Protein 4AWD (pdb70)

Secondary structure (DSSP, 8-state):
-TTHHHHHGGGGSPPPPTTEEEEE-GGG-B---SSS--TTTEESB-SSS-S-STTEEE-GGGEEEETTEEEEE-EEEEEEE-GGG-BSSSEEEEE-EEEES---B-SEEEEEEEE--SSSS-EEEEEE---EEEEEESSS-EEEEEEEEEEEEEEE-S------TT--TTTTGGGB-EEEEEEEEEETTSPPEEE---EES----B---TTTS-EEEEEEEEETTEEEEEETTEEEEEE----SS-S-TT-S-BEEEEE----TT------TTTTSSTTTTEEEEEEEEEEEEEE--/--HHHHHGGGGSPPPPTTEEEEE-GGG-B---SSS--TTTEESS-SS--S-STTEEE-GGGEEEETTEEEEE-EEEEEEE-GGG-B-SSEEEEE-EEEES---B-SEEEEEEEE--SSSS-EEEEEE---EEEE----EEEEEEEEEEEEE-S-----BTTB-TTTTGGGB-EEEEEEEEEESSS--EEE---EES----B---TTTS-EEEEEEEEETTEEEEEETTEEEEEE----SS-S-TT-S-BEEEEE----TT------TTGGG-TTTTEEEEEEEEEEEEEE--

Foldseek 3Di:
DFCVVLVVCQVLADDDPPQKGKDFPPLFWGQLQDQWDDPLWKDFADPPQQAAQPQEGEDSVQWTRDDLWTKKFKAFDPPGPDGPRHRDNGYGMYTTKMWTPDFFAAFFKKKWWKAAFLFQWKWFKWWWDDWDWDWDADVNDIKIKIKIKIWTQAIAHQDDDQADPVHRPCVCRQFFRDIWMWIWMDIVVGDIDTFTFDWPPFDGRTGDRRNPGIKMTMWRNHAQQKIWIDINSDTGTITGGDCPPHPRRRHGTTMMMGIIHHDPSRPPGQDNVNRVPRVNRMMIISIMTIIDMDRPD/DCVVLVVCQVLADDFPPQKGKDFDPLFWDQLPDFWDPVLWKDLADPPQQAADPQEGEDSVQWIGDDLWTKKFKAFDPPAPDGPRHRDNRYGMYTHKMWTPDFFAAFFKKKWFKAAFLFQKKWFKWWWDDWDWDADPHWIKTKIKIWTQAIAHQDDDQADPVHRPCVPRQFFRDIWMWIWMDIPPDDTDTFTFDWPPFDARGGDRRNPGIKMWMWRRHFQQKIWIAINSHTGTMTGGDCPPHVRRRHGTTMMMTIIHHDPSRPVGDDNVNSPDGVSRIMIISIMTIIDMDRPD

Solvent-accessible surface area: 26382 Å² total; per-residue (Å²): 134,85,58,63,93,0,103,99,20,42,153,79,15,25,96,30,59,180,38,102,90,14,45,19,17,90,46,3,0,8,14,5,92,47,176,167,24,52,52,50,23,4,6,31,46,0,11,46,56,55,38,5,72,62,27,1,4,1,35,40,98,9,16,50,9,104,169,20,14,0,57,0,32,0,47,74,10,73,70,53,1,11,92,89,18,130,79,25,142,85,3,128,3,1,0,0,0,0,0,0,0,54,25,69,0,44,81,2,2,1,3,0,85,1,53,4,0,63,2,2,0,0,0,2,0,16,0,13,13,60,88,77,42,120,111,59,135,82,59,71,145,75,44,32,3,52,23,8,4,32,0,8,0,0,34,0,0,7,52,38,80,35,52,82,122,141,82,56,133,2,132,54,22,16,74,41,0,18,4,40,1,19,17,43,30,51,73,44,70,41,81,145,56,69,18,80,19,90,74,39,114,69,109,30,88,138,16,64,44,0,11,118,78,43,22,16,0,0,0,28,0,50,59,9,44,10,0,68,0,17,7,60,35,120,59,6,0,5,1,105,3,26,74,144,69,40,119,58,1,0,71,55,37,0,6,0,5,0,0,0,11,1,16,112,85,1,80,94,14,3,79,68,125,39,13,151,68,149,80,94,0,7,0,28,0,31,12,1,18,0,0,90,55,47,78,110,134,130,56,68,97,0,100,115,18,50,180,80,14,30,159,23,54,177,48,106,82,11,52,20,16,92,52,4,0,22,18,5,92,56,170,166,24,65,51,45,26,3,4,32,43,0,13,44,56,54,39,3,78,59,15,1,4,0,41,37,93,9,16,44,6,108,185,20,14,0,62,0,35,1,46,71,8,78,63,51,2,11,88,85,28,125,107,34,124,82,3,130,3,2,0,0,0,0,0,0,0,55,27,66,0,44,84,2,3,2,3,0,89,0,45,4,1,79,6,2,0,0,0,2,0,15,0,13,15,57,82,74,44,141,88,54,124,181,80,32,4,47,22,8,3,32,0,8,0,1,34,2,0,8,48,36,83,33,49,79,120,137,84,63,131,4,139,56,24,16,62,44,0,15,4,38,1,20,18,41,30,49,74,35,51,40,168,123,35,71,20,82,20,161,61,22,113,71,107,31,90,119,16,66,52,2,11,78,77,42,19,15,2,0,0,26,0,50,58,8,40,18,0,68,0,11,2,59,43,119,68,6,0,4,1,102,4,25,73,141,70,38,115,59,1,0,72,55,42,0,6,0,4,0,0,0,11,2,14,85,86,1,144,97,18,4,74,69,121,51,16,142,53,139,83,92,1,9,0,34,0,30,14,0,17,0,0,101,56,44,80,110,127

InterPro domains:
  IPR000757 Beta-glucanase-like, N-terminal domain [PS51762] (31-319)
  IPR013320 Concanavalin A-like lectin/glucanase domain superfamily [SSF49899] (43-317)
  IPR016287 Beta-agarase [cd02178] (27-315)

Radius of gyration: 25.36 Å; Cα contacts (8 Å, |Δi|>4): 1564; chains: 2; bounding box: 59×61×73 Å

B-factor: mean 19.7, std 7.52, range [2.0, 51.63]

Sequence (589 aa):
KEYSLAEEHIKNLPEAPEGYKWVVNEDYTDEFNGKRLNAAKWHAKSPYWTNGRPPATFKAENVSVKKGCLRIINTVLSPTEGLDGKPGDKYRLAGGAVASVKNQAHYGYYETRMKASLTTMSSTFWLSNRPVMKEIMKGGKKIKTWSSQELDIIETMGIIRSVNPDNPWNKTWNMQMNSNTHYWYQEQGGKRTDNTAKRSDVVSYMTDPSAEDFHTYGCWWVDANTVKFYYDGKYMYTIKPTTKYTDTPFDRPMFIHIVTETYDWEKQVPTAEDLKDKDKSTTYYDWVRAYKLVPIEEYSLAEEHIKNLPEAPEGYKWVVNEDYTDEFNGKRLNAAKWHAKSPYWTNGRPPATFKAENVSVKKGCLRIINTVLSPTEGLDGKPGDKYRLAGGAVASVKNQAHYGYYETRMKASLTTMSSTFWLSNRPVMKEIMKIKTWSSQELDIIETMGIIRSVNPDNPWNKTWNMQMNSNTHYWYQEQGGKRTDNTAKRSDVVSYMTDPSAEDFHTYGCWWVDANTVKFYYDGKYMYTIKPTTKYTDTPFDRPMFIHIVTETYDWEKQVPTAEDLKDKDKSTTYYDWVRAYKLVPIE

Organism: Phocaeicola plebeius (strain DSM 17135 / JCM 12973 / CCUG 54634 / M2) (NCBI:txid484018)

Structure (mmCIF, N/CA/C/O backbone):
data_4AWD
#
_entry.id   4AWD
#
_cell.length_a   51.120
_cell.length_b   107.230
_cell.length_c   137.260
_cell.angle_alpha   90.00
_cell.angle_beta   90.00
_cell.angle_gamma   90.00
#
_symmetry.space_group_name_H-M   'P 2 21 21'
#
loop_
_entity.id
_entity.type
_entity.pdbx_description
1 polymer BETA-PORPHYRANASE
2 non-polymer 'CALCIUM ION'
3 non-polymer GLYCEROL
4 water water
#
loop_
_atom_site.group_PDB
_atom_site.id
_atom_site.type_symbol
_atom_site.label_atom_id
_atom_site.label_alt_id
_atom_site.label_comp_id
_atom_site.label_asym_id
_atom_site.label_entity_id
_atom_site.label_seq_id
_atom_site.pdbx_PDB_ins_code
_atom_site.Cartn_x
_atom_site.Cartn_y
_atom_site.Cartn_z
_atom_site.occupancy
_atom_site.B_iso_or_equiv
_atom_site.auth_seq_id
_atom_site.auth_comp_id
_atom_site.auth_asym_id
_atom_site.auth_atom_id
_atom_site.pdbx_PDB_model_num
ATOM 1 N N . LYS A 1 27 ? -13.281 -10.409 -22.992 1.00 24.67 24 LYS A N 1
ATOM 2 C CA . LYS A 1 27 ? -13.183 -9.681 -24.290 1.00 24.18 24 LYS A CA 1
ATOM 3 C C . LYS A 1 27 ? -11.851 -9.984 -24.996 1.00 23.97 24 LYS A C 1
ATOM 4 O O . LYS A 1 27 ? -11.504 -9.348 -26.005 1.00 24.13 24 LYS A O 1
ATOM 6 N N . GLU A 1 28 ? -11.123 -10.975 -24.484 1.00 22.91 25 GLU A N 1
ATOM 7 C CA . GLU A 1 28 ? -9.792 -11.306 -25.007 1.00 22.59 25 GLU A CA 1
ATOM 8 C C . GLU A 1 28 ? -9.819 -11.935 -26.418 1.00 21.16 25 GLU A C 1
ATOM 9 O O . GLU A 1 28 ? -8.829 -11.880 -27.133 1.00 20.76 25 GLU A O 1
ATOM 15 N N . TYR A 1 29 ? -10.970 -12.473 -26.831 1.00 19.87 26 TYR A N 1
ATOM 16 C CA . TYR A 1 29 ? -11.081 -13.183 -28.119 1.00 18.47 26 TYR A CA 1
ATOM 17 C C . TYR A 1 29 ? -12.063 -12.564 -29.127 1.00 17.89 26 TYR A C 1
ATOM 18 O O . TYR A 1 29 ? -12.275 -13.132 -30.209 1.00 17.31 26 TYR A O 1
ATOM 27 N N . SER A 1 30 ? -12.622 -11.403 -28.780 1.00 17.01 27 SER A N 1
ATOM 28 C CA . SER A 1 30 ? -13.654 -10.733 -29.598 1.00 16.89 27 SER A CA 1
ATOM 29 C C . SER A 1 30 ? -13.139 -10.229 -30.942 1.00 16.65 27 SER A C 1
ATOM 30 O O .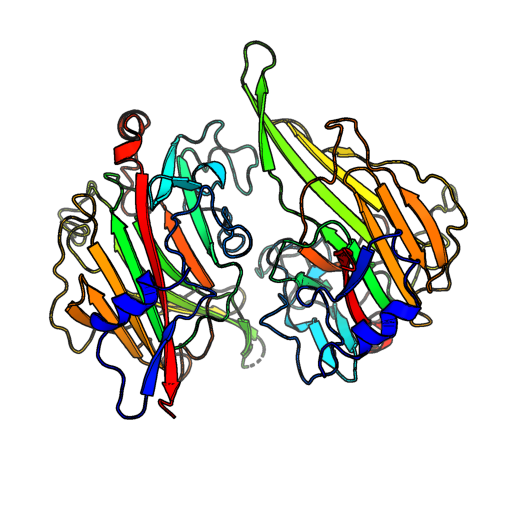 SER A 1 30 ? -13.833 -10.327 -31.966 1.00 16.62 27 SER A O 1
ATOM 33 N N . LEU A 1 31 ? -11.938 -9.664 -30.931 1.00 16.48 28 LEU A N 1
ATOM 34 C CA . LEU A 1 31 ? -11.363 -9.121 -32.146 1.00 16.55 28 LEU A CA 1
ATOM 35 C C . LEU A 1 31 ? -11.077 -10.245 -33.135 1.00 16.63 28 LEU A C 1
ATOM 36 O O . LEU A 1 31 ? -11.329 -10.094 -34.330 1.00 16.97 28 LEU A O 1
ATOM 41 N N . ALA A 1 32 ? -10.597 -11.375 -32.621 1.00 16.69 29 ALA A N 1
ATOM 42 C CA . ALA A 1 32 ? -10.323 -12.552 -33.444 1.00 17.09 29 ALA A CA 1
ATOM 43 C C . ALA A 1 32 ? -11.595 -13.166 -34.005 1.00 17.27 29 ALA A C 1
ATOM 44 O O . ALA A 1 32 ? -11.610 -13.581 -35.158 1.00 16.90 29 ALA A O 1
ATOM 46 N N . GLU A 1 33 ? -12.652 -13.232 -33.193 1.00 18.12 30 GLU A N 1
ATOM 47 C CA . GLU A 1 33 ? -13.955 -13.729 -33.667 1.00 18.98 30 GLU A CA 1
ATOM 48 C C . GLU A 1 33 ? -14.474 -12.862 -34.810 1.00 19.32 30 GLU A C 1
ATOM 49 O O . GLU A 1 33 ? -14.902 -13.377 -35.843 1.00 19.31 30 GLU A O 1
ATOM 55 N N . GLU A 1 34 ? -14.411 -11.546 -34.619 1.00 19.87 31 GLU A N 1
ATOM 56 C CA . GLU A 1 34 ? -14.818 -10.583 -35.633 1.00 20.68 31 GLU A CA 1
ATOM 57 C C . GLU A 1 34 ? -13.990 -10.717 -36.921 1.00 20.97 31 GLU A C 1
ATOM 58 O O . GLU A 1 34 ? -14.518 -10.515 -38.013 1.00 21.29 31 GLU A O 1
ATOM 64 N N . HIS A 1 35 ? -12.711 -11.077 -36.789 1.00 20.90 32 HIS A N 1
ATOM 65 C CA . HIS A 1 35 ? -11.808 -11.233 -37.938 1.00 21.18 32 HIS A CA 1
ATOM 66 C C . HIS A 1 35 ? -12.147 -12.417 -38.879 1.00 21.40 32 HIS A C 1
ATOM 67 O O . HIS A 1 35 ? -11.601 -12.505 -39.979 1.00 21.64 32 HIS A O 1
ATOM 74 N N . ILE A 1 36 ? -13.048 -13.309 -38.458 1.00 21.40 33 ILE A N 1
ATOM 75 C CA . ILE A 1 36 ? -13.490 -14.435 -39.298 1.00 21.25 33 ILE A CA 1
ATOM 76 C C . ILE A 1 36 ? -14.095 -13.974 -40.643 1.00 21.46 33 ILE A C 1
ATOM 77 O O . ILE A 1 36 ? -13.907 -14.640 -41.667 1.00 21.72 33 ILE A O 1
ATOM 82 N N . LYS A 1 37 ? -14.783 -12.831 -40.636 1.00 21.45 34 LYS A N 1
ATOM 83 C CA . LYS A 1 37 ? -15.206 -12.128 -41.862 1.00 21.57 34 LYS A CA 1
ATOM 84 C C . LYS A 1 37 ? -14.156 -12.160 -42.965 1.00 21.32 34 LYS A C 1
ATOM 85 O O . LYS A 1 37 ? -14.494 -12.289 -44.139 1.00 20.78 34 LYS A O 1
ATOM 91 N N . ASN A 1 38 ? -12.893 -11.962 -42.571 1.00 20.96 35 ASN A N 1
ATOM 92 C CA . ASN A 1 38 ? -11.784 -11.758 -43.503 1.00 21.04 35 ASN A CA 1
ATOM 93 C C . ASN A 1 38 ? -11.079 -13.031 -43.957 1.00 20.97 35 ASN A C 1
ATOM 94 O O . ASN A 1 38 ? -10.324 -13.013 -44.920 1.00 21.10 35 ASN A O 1
ATOM 99 N N . LEU A 1 39 ? -11.320 -14.129 -43.255 1.00 21.10 36 LEU A N 1
ATOM 100 C CA . LEU A 1 39 ? -10.738 -15.415 -43.620 1.00 21.49 36 LEU A CA 1
ATOM 101 C C . LEU A 1 39 ? -11.318 -15.922 -44.947 1.00 21.45 36 LEU A C 1
ATOM 102 O O . LEU A 1 39 ? -12.396 -15.486 -45.364 1.00 21.25 36 LEU A O 1
ATOM 107 N N . PRO A 1 40 ? -10.586 -16.812 -45.633 1.00 21.76 37 PRO A N 1
ATOM 108 C CA . PRO A 1 40 ? -11.165 -17.563 -46.743 1.00 22.50 37 PRO A CA 1
ATOM 109 C C . PRO A 1 40 ? -12.403 -18.310 -46.286 1.00 23.12 37 PRO A C 1
ATOM 110 O O . PRO A 1 40 ? -12.439 -18.796 -45.154 1.00 23.21 37 PRO A O 1
ATOM 114 N N . GLU A 1 41 ? -13.413 -18.380 -47.151 1.00 24.15 38 GLU A N 1
ATOM 115 C CA . GLU A 1 41 ? -14.648 -19.080 -46.827 1.00 24.84 38 GLU A CA 1
ATOM 116 C C . GLU A 1 41 ? -14.312 -20.494 -46.396 1.00 25.43 38 GLU A C 1
ATOM 117 O O . GLU A 1 41 ? -13.532 -21.187 -47.055 1.00 25.64 38 GLU A O 1
ATOM 119 N N . ALA A 1 42 ? -14.877 -20.898 -45.266 1.00 25.93 39 ALA A N 1
ATOM 120 C CA . ALA A 1 42 ? -14.745 -22.255 -44.776 1.00 26.35 39 ALA A CA 1
ATOM 121 C C . ALA A 1 42 ? -15.378 -23.196 -45.795 1.00 26.80 39 ALA A C 1
ATOM 122 O O . ALA A 1 42 ? -16.328 -22.803 -46.489 1.00 27.18 39 ALA A O 1
ATOM 124 N N . PRO A 1 43 ? -14.862 -24.435 -45.898 1.00 27.04 40 PRO A N 1
ATOM 125 C CA . PRO A 1 43 ? -15.558 -25.451 -46.690 1.00 27.47 40 PRO A CA 1
ATOM 126 C C . PRO A 1 43 ? -17.007 -25.638 -46.241 1.00 27.83 40 PRO A C 1
ATOM 127 O O . PRO A 1 43 ? -17.344 -25.402 -45.064 1.00 27.57 40 PRO A O 1
ATOM 131 N N . GLU A 1 44 ? -17.849 -26.057 -47.183 1.00 28.53 41 GLU A N 1
ATOM 132 C CA . GLU A 1 44 ? -19.231 -26.432 -46.889 1.00 28.99 41 GLU A CA 1
ATOM 133 C C . GLU A 1 44 ? -19.293 -27.470 -45.772 1.00 28.11 41 GLU A C 1
ATOM 134 O O . GLU A 1 44 ? -18.571 -28.472 -45.793 1.00 27.74 41 GLU A O 1
ATOM 140 N N . GLY A 1 45 ? -20.150 -27.200 -44.792 1.00 27.48 42 GLY A N 1
ATOM 141 C CA . GLY A 1 45 ? -20.305 -28.062 -43.625 1.00 26.36 42 GLY A CA 1
ATOM 142 C C . GLY A 1 45 ? -19.481 -27.636 -42.425 1.00 25.75 42 GLY A C 1
ATOM 143 O O . GLY A 1 45 ? -19.735 -28.093 -41.308 1.00 25.78 42 GLY A O 1
ATOM 144 N N . TYR A 1 46 ? -18.498 -26.756 -42.642 1.00 24.71 43 TYR A N 1
ATOM 145 C CA . TYR A 1 46 ? -17.578 -26.370 -41.569 1.00 23.58 43 TYR A CA 1
ATOM 146 C C . TYR A 1 46 ? -17.634 -24.874 -41.258 1.00 21.90 43 TYR A C 1
ATOM 147 O O . TYR A 1 46 ? -18.175 -24.100 -42.035 1.00 22.17 43 TYR A O 1
ATOM 156 N N . LYS A 1 47 ? -17.090 -24.477 -40.113 1.00 19.96 44 LYS A N 1
ATOM 157 C CA . LYS A 1 47 ? -17.003 -23.057 -39.737 1.00 18.33 44 LYS A CA 1
ATOM 158 C C . LYS A 1 47 ? -15.671 -22.760 -39.028 1.00 16.83 44 LYS A C 1
ATOM 159 O O . LYS A 1 47 ? -15.111 -23.619 -38.335 1.00 16.75 44 LYS A O 1
ATOM 165 N N . TRP A 1 48 ? -15.174 -21.543 -39.197 1.00 14.79 45 TRP A N 1
ATOM 166 C CA . TRP A 1 48 ? -13.958 -21.147 -38.514 1.00 12.97 45 TRP A CA 1
ATOM 167 C C . TRP A 1 48 ? -14.271 -20.852 -37.052 1.00 13.91 45 TRP A C 1
ATOM 168 O O . TRP A 1 48 ? -15.282 -20.214 -36.732 1.00 13.62 45 TRP A O 1
ATOM 179 N N . VAL A 1 49 ? -13.385 -21.329 -36.176 1.00 14.19 46 VAL A N 1
ATOM 180 C CA . VAL A 1 49 ? -13.524 -21.169 -34.742 1.00 14.60 46 VAL A CA 1
ATOM 181 C C . VAL A 1 49 ? -12.172 -20.724 -34.147 1.00 15.27 46 VAL A C 1
ATOM 182 O O . VAL A 1 49 ? -11.111 -21.255 -34.517 1.00 15.28 46 VAL A O 1
ATOM 186 N N . VAL A 1 50 ? -12.201 -19.738 -33.250 1.00 15.31 47 VAL A N 1
ATOM 187 C CA . VAL A 1 50 ? -10.975 -19.221 -32.679 1.00 15.39 47 VAL A CA 1
ATOM 188 C C . VAL A 1 50 ? -10.224 -20.351 -31.962 1.00 16.12 47 VAL A C 1
ATOM 189 O O . VAL A 1 50 ? -10.813 -21.112 -31.199 1.00 15.94 47 VAL A O 1
ATOM 193 N N . ASN A 1 51 ? -8.927 -20.477 -32.235 1.00 16.68 48 ASN A N 1
ATOM 194 C CA . ASN A 1 51 ? -8.082 -21.331 -31.404 1.00 17.01 48 ASN A CA 1
ATOM 195 C C . ASN A 1 51 ? -7.404 -20.447 -30.362 1.00 16.69 48 ASN A C 1
ATOM 196 O O . ASN A 1 51 ? -6.449 -19.737 -30.672 1.00 16.91 48 ASN A O 1
ATOM 201 N N . GLU A 1 52 ? -7.915 -20.478 -29.134 1.00 16.28 49 GLU A N 1
ATOM 202 C CA . GLU A 1 52 ? -7.486 -19.527 -28.103 1.00 16.16 49 GLU A CA 1
ATOM 203 C C . GLU A 1 52 ? -6.023 -19.683 -27.741 1.00 15.62 49 GLU A C 1
ATOM 204 O O . GLU A 1 52 ? -5.359 -18.719 -27.360 1.00 15.61 49 GLU A O 1
ATOM 210 N N . ASP A 1 53 ? -5.529 -20.904 -27.900 1.00 15.06 50 ASP A N 1
ATOM 211 C CA . ASP A 1 53 ? -4.205 -21.279 -27.463 1.00 14.40 50 ASP A CA 1
ATOM 212 C C . ASP A 1 53 ? -3.087 -20.565 -28.218 1.00 13.77 50 ASP A C 1
ATOM 213 O O . ASP A 1 53 ? -1.988 -20.441 -27.706 1.00 13.79 50 ASP A O 1
ATOM 218 N N . TYR A 1 54 ? -3.371 -20.079 -29.422 1.00 12.93 51 TYR A N 1
ATOM 219 C CA . TYR A 1 54 ? -2.342 -19.426 -30.243 1.00 12.35 51 TYR A CA 1
ATOM 220 C C . TYR A 1 54 ? -2.831 -18.064 -30.731 1.00 11.65 51 TYR A C 1
ATOM 221 O O . TYR A 1 54 ? -2.412 -17.559 -31.763 1.00 10.66 51 TYR A O 1
ATOM 230 N N . THR A 1 55 ? -3.724 -17.474 -29.943 1.00 11.28 52 THR A N 1
ATOM 231 C CA . THR A 1 55 ? -4.372 -16.241 -30.319 1.00 10.81 52 THR A CA 1
ATOM 232 C C . THR A 1 55 ? -4.106 -15.241 -29.223 1.00 11.31 52 THR A C 1
ATOM 233 O O . THR A 1 55 ? -4.274 -15.555 -28.027 1.00 11.43 52 THR A O 1
ATOM 237 N N . ASP A 1 56 ? -3.689 -14.045 -29.635 1.00 11.42 53 ASP A N 1
ATOM 238 C CA . ASP A 1 56 ? -3.382 -12.967 -28.710 1.00 12.00 53 ASP A CA 1
ATOM 239 C C . ASP A 1 56 ? -3.364 -11.605 -29.386 1.00 12.61 53 ASP A C 1
ATOM 240 O O . ASP A 1 56 ? -2.652 -11.390 -30.389 1.00 12.85 53 ASP A O 1
ATOM 245 N N . GLU A 1 57 ? -4.105 -10.678 -28.785 1.00 12.67 54 GLU A N 1
ATOM 246 C CA . GLU A 1 57 ? -4.213 -9.324 -29.283 1.00 12.72 54 GLU A CA 1
ATOM 247 C C . GLU A 1 57 ? -3.109 -8.445 -28.703 1.00 13.06 54 GLU A C 1
ATOM 248 O O . GLU A 1 57 ? -2.856 -7.350 -29.188 1.00 13.43 54 GLU A O 1
ATOM 254 N N . PHE A 1 58 ? -2.451 -8.933 -27.663 1.00 13.48 55 PHE A N 1
ATOM 255 C CA . PHE A 1 58 ? -1.383 -8.186 -26.981 1.00 13.96 55 PHE A CA 1
ATOM 256 C C . PHE A 1 58 ? -1.869 -6.795 -26.549 1.00 14.69 55 PHE A C 1
ATOM 257 O O . PHE A 1 58 ? -1.147 -5.798 -26.663 1.00 14.95 55 PHE A O 1
ATOM 265 N N . ASN A 1 59 ? -3.097 -6.732 -26.056 1.00 15.97 56 ASN A N 1
ATOM 266 C CA . ASN A 1 59 ? -3.694 -5.437 -25.685 1.00 17.35 56 ASN A CA 1
ATOM 267 C C . ASN A 1 59 ? -3.669 -5.183 -24.181 1.00 18.33 56 ASN A C 1
ATOM 268 O O . ASN A 1 59 ? -4.268 -4.218 -23.697 1.00 19.16 56 ASN A O 1
ATOM 273 N N . GLY A 1 60 ? -2.963 -6.042 -23.451 1.00 19.22 57 GLY A N 1
ATOM 274 C CA . GLY A 1 60 ? -2.802 -5.886 -22.017 1.00 21.10 57 GLY A CA 1
ATOM 275 C C . GLY A 1 60 ? -1.547 -5.150 -21.588 1.00 22.55 57 GLY A C 1
ATOM 276 O O . GLY A 1 60 ? -0.906 -4.438 -22.379 1.00 22.76 57 GLY A O 1
ATOM 277 N N . LYS A 1 61 ? -1.186 -5.337 -20.324 1.00 23.79 58 LYS A N 1
ATOM 278 C CA . LYS A 1 61 ? -0.061 -4.625 -19.722 1.00 25.07 58 LYS A CA 1
ATOM 279 C C . LYS A 1 61 ? 1.242 -5.436 -19.774 1.00 24.82 58 LYS A C 1
ATOM 280 O O . LYS A 1 61 ? 2.320 -4.905 -19.485 1.00 24.69 58 LYS A O 1
ATOM 286 N N . ARG A 1 62 ? 1.135 -6.713 -20.155 1.00 24.46 59 ARG A N 1
ATOM 287 C CA . ARG A 1 62 ? 2.289 -7.621 -20.239 1.00 24.24 59 ARG A CA 1
ATOM 288 C C . ARG A 1 62 ? 2.013 -8.820 -21.151 1.00 23.08 59 ARG A C 1
ATOM 289 O O . ARG A 1 62 ? 0.863 -9.111 -21.500 1.00 22.98 59 ARG A O 1
ATOM 297 N N . LEU A 1 63 ? 3.083 -9.509 -21.529 1.00 21.56 60 LEU A N 1
ATOM 298 C CA . LEU A 1 63 ? 2.964 -10.775 -22.230 1.00 20.45 60 LEU A CA 1
ATOM 299 C C . LEU A 1 63 ? 2.289 -11.792 -21.308 1.00 19.71 60 LEU A C 1
ATOM 300 O O . LEU A 1 63 ? 2.590 -11.871 -20.105 1.00 19.68 60 LEU A O 1
ATOM 305 N N . ASN A 1 64 ? 1.348 -12.539 -21.869 1.00 18.63 61 ASN A N 1
ATOM 306 C CA . ASN A 1 64 ? 0.626 -13.540 -21.116 1.00 17.85 61 ASN A CA 1
ATOM 307 C C . ASN A 1 64 ? 1.501 -14.768 -20.953 1.00 17.44 61 ASN A C 1
ATOM 308 O O . ASN A 1 64 ? 1.648 -15.572 -21.877 1.00 17.84 61 ASN A O 1
ATOM 313 N N . ALA A 1 65 ? 2.087 -14.896 -19.771 1.00 16.42 62 ALA A N 1
ATOM 314 C CA . ALA A 1 65 ? 3.050 -15.944 -19.490 1.00 15.81 62 ALA A CA 1
ATOM 315 C C . ALA A 1 65 ? 2.405 -17.329 -19.431 1.00 15.35 62 ALA A C 1
ATOM 316 O O . ALA A 1 65 ? 3.099 -18.337 -19.484 1.00 15.24 62 ALA A O 1
ATOM 318 N N . ALA A 1 66 ? 1.080 -17.391 -19.344 1.00 15.07 63 ALA A N 1
ATOM 319 C CA . ALA A 1 66 ? 0.405 -18.695 -19.450 1.00 15.26 63 ALA A CA 1
ATOM 320 C C . ALA A 1 66 ? 0.441 -19.242 -20.884 1.00 14.88 63 ALA A C 1
ATOM 321 O O . ALA A 1 66 ? 0.523 -20.451 -21.082 1.00 15.33 63 ALA A O 1
ATOM 323 N N . LYS A 1 67 ? 0.400 -18.339 -21.864 1.00 14.26 64 LYS A N 1
ATOM 324 C CA . LYS A 1 67 ? 0.298 -18.689 -23.287 1.00 14.04 64 LYS A CA 1
ATOM 325 C C . LYS A 1 67 ? 1.632 -18.654 -24.063 1.00 13.46 64 LYS A C 1
ATOM 326 O O . LYS A 1 67 ? 1.777 -19.343 -25.082 1.00 13.06 64 LYS A O 1
ATOM 332 N N . TRP A 1 68 ? 2.578 -17.834 -23.601 1.00 12.43 65 TRP A N 1
ATOM 333 C CA . TRP A 1 68 ? 3.814 -17.576 -24.357 1.00 11.97 65 TRP A CA 1
ATOM 334 C C . TRP A 1 68 ? 5.078 -17.742 -23.533 1.00 11.50 65 TRP A C 1
ATOM 335 O O . TRP A 1 68 ? 5.110 -17.385 -22.364 1.00 11.85 65 TRP A O 1
ATOM 346 N N . HIS A 1 69 ? 6.121 -18.266 -24.160 1.00 11.77 66 HIS A N 1
ATOM 347 C CA . HIS A 1 69 ? 7.478 -18.162 -23.621 1.00 12.53 66 HIS A CA 1
ATOM 348 C C . HIS A 1 69 ? 8.136 -16.920 -24.215 1.00 12.78 66 HIS A C 1
ATOM 349 O O . HIS A 1 69 ? 8.320 -16.857 -25.441 1.00 13.04 66 HIS A O 1
ATOM 356 N N . ALA A 1 70 ? 8.488 -15.951 -23.365 1.00 12.64 67 ALA A N 1
ATOM 357 C CA . ALA A 1 70 ? 9.178 -14.715 -23.809 1.00 12.96 67 ALA A CA 1
ATOM 358 C C . ALA A 1 70 ? 10.541 -15.026 -24.423 1.00 13.21 67 ALA A C 1
ATOM 359 O O . ALA A 1 70 ? 10.952 -14.383 -25.403 1.00 13.86 67 ALA A O 1
ATOM 361 N N . LYS A 1 71 ? 11.241 -15.988 -23.821 1.00 12.74 68 LYS A N 1
ATOM 362 C CA . LYS A 1 71 ? 12.421 -16.577 -24.420 1.00 12.71 68 LYS A CA 1
ATOM 363 C C . LYS A 1 71 ? 12.142 -18.036 -24.775 1.00 12.54 68 LYS A C 1
ATOM 364 O O . LYS A 1 71 ? 12.030 -18.903 -23.895 1.00 11.68 68 LYS A O 1
ATOM 370 N N . SER A 1 72 ? 12.036 -18.300 -26.072 1.00 12.72 69 SER A N 1
ATOM 371 C CA . SER A 1 72 ? 11.778 -19.658 -26.554 1.00 13.17 69 SER A CA 1
ATOM 372 C C . SER A 1 72 ? 12.726 -20.677 -25.922 1.00 12.99 69 SER A C 1
ATOM 373 O O . SER A 1 72 ? 13.936 -20.477 -25.926 1.00 13.40 69 SER A O 1
ATOM 376 N N . PRO A 1 73 ? 12.183 -21.779 -25.388 1.00 13.06 70 PRO A N 1
ATOM 377 C CA . PRO A 1 73 ? 13.041 -22.869 -24.892 1.00 13.09 70 PRO A CA 1
ATOM 378 C C . PRO A 1 73 ? 13.605 -23.752 -26.017 1.00 13.52 70 PRO A C 1
ATOM 379 O O . PRO A 1 73 ? 14.418 -24.641 -25.760 1.00 14.17 70 PRO A O 1
ATOM 383 N N . TYR A 1 74 ? 13.185 -23.504 -27.254 1.00 13.56 71 TYR A N 1
ATOM 384 C CA . TYR A 1 74 ? 13.503 -24.404 -28.365 1.00 13.60 71 TYR A CA 1
ATOM 385 C C . TYR A 1 74 ? 14.724 -23.986 -29.188 1.00 13.39 71 TYR A C 1
ATOM 386 O O . TYR A 1 74 ? 15.499 -24.826 -29.621 1.00 13.44 71 TYR A O 1
ATOM 395 N N . TRP A 1 75 ? 14.869 -22.686 -29.402 1.00 13.49 72 TRP A N 1
ATOM 396 C CA . TRP A 1 75 ? 16.013 -22.117 -30.066 1.00 13.82 72 TRP A CA 1
ATOM 397 C C . TRP A 1 75 ? 16.658 -21.184 -29.048 1.00 14.54 72 TRP A C 1
ATOM 398 O O . TRP A 1 75 ? 16.298 -20.008 -28.927 1.00 15.07 72 TRP A O 1
ATOM 409 N N . THR A 1 76 ? 17.600 -21.739 -28.301 1.00 14.71 73 THR A N 1
ATOM 410 C CA . THR A 1 76 ? 18.152 -21.118 -27.100 1.00 15.50 73 THR A CA 1
ATOM 411 C C . THR A 1 76 ? 19.295 -20.144 -27.434 1.00 15.23 73 THR A C 1
ATOM 412 O O . THR A 1 76 ? 19.430 -19.070 -26.827 1.00 14.35 73 THR A O 1
ATOM 416 N N . ASN A 1 77 ? 20.115 -20.547 -28.401 1.00 14.71 74 ASN A N 1
ATOM 417 C CA . ASN A 1 77 ? 21.219 -19.729 -28.873 1.00 14.57 74 ASN A CA 1
ATOM 418 C C . ASN A 1 77 ? 21.027 -19.370 -30.336 1.00 14.04 74 ASN A C 1
ATOM 419 O O . ASN A 1 77 ? 20.964 -20.251 -31.199 1.00 14.06 74 ASN A O 1
ATOM 424 N N . GLY A 1 78 ? 20.917 -18.072 -30.612 1.00 13.87 75 GLY A N 1
ATOM 425 C CA . GLY A 1 78 ? 20.621 -17.598 -31.978 1.00 13.20 75 GLY A CA 1
ATOM 426 C C . GLY A 1 78 ? 21.706 -17.910 -33.001 1.00 12.87 75 GLY A C 1
ATOM 427 O O . GLY A 1 78 ? 22.692 -18.573 -32.696 1.00 12.20 75 GLY A O 1
ATOM 428 N N . ARG A 1 79 ? 21.498 -17.437 -34.226 1.00 13.15 76 ARG A N 1
ATOM 429 C CA . ARG A 1 79 ? 22.486 -17.545 -35.288 1.00 13.02 76 ARG A CA 1
ATOM 430 C C . ARG A 1 79 ? 23.465 -16.406 -35.083 1.00 13.10 76 ARG A C 1
ATOM 431 O O . ARG A 1 79 ? 23.069 -15.244 -35.146 1.00 13.56 76 ARG A O 1
ATOM 439 N N . PRO A 1 80 ? 24.745 -16.724 -34.820 1.00 13.08 77 PRO A N 1
ATOM 440 C CA . PRO A 1 80 ? 25.706 -15.633 -34.569 1.00 12.71 77 PRO A CA 1
ATOM 441 C C . PRO A 1 80 ? 25.676 -14.619 -35.726 1.00 12.44 77 PRO A C 1
ATOM 442 O O . PRO A 1 80 ? 25.571 -15.016 -36.886 1.00 12.37 77 PRO A O 1
ATOM 446 N N . PRO A 1 81 ? 25.782 -13.317 -35.418 1.00 12.37 78 PRO A N 1
ATOM 447 C CA . PRO A 1 81 ? 26.139 -12.794 -34.103 1.00 12.59 78 PRO A CA 1
ATOM 448 C C . PRO A 1 81 ? 24.981 -12.305 -33.219 1.00 12.80 78 PRO A C 1
ATOM 449 O O . PRO A 1 81 ? 25.223 -11.527 -32.276 1.00 13.53 78 PRO A O 1
ATOM 453 N N . ALA A 1 82 ? 23.748 -12.740 -33.492 1.00 12.35 79 ALA A N 1
ATOM 454 C CA . ALA A 1 82 ? 22.620 -12.381 -32.608 1.00 12.07 79 ALA A CA 1
ATOM 455 C C . ALA A 1 82 ? 22.017 -13.581 -31.905 1.00 12.01 79 ALA A C 1
ATOM 456 O O . ALA A 1 82 ? 21.829 -14.640 -32.493 1.00 12.38 79 ALA A O 1
ATOM 458 N N . THR A 1 83 ? 21.679 -13.403 -30.644 1.00 11.85 80 THR A N 1
ATOM 459 C CA . THR A 1 83 ? 20.900 -14.409 -29.962 1.00 11.33 80 THR A CA 1
ATOM 460 C C . THR A 1 83 ? 19.567 -13.802 -29.488 1.00 10.81 80 THR A C 1
ATOM 461 O O . THR A 1 83 ? 19.114 -12.788 -30.048 1.00 11.03 80 THR A O 1
ATOM 465 N N . PHE A 1 84 ? 18.938 -14.409 -28.482 1.00 9.67 81 PHE A N 1
ATOM 466 C CA . PHE A 1 84 ? 17.606 -13.982 -28.041 1.00 7.76 81 PHE A CA 1
ATOM 467 C C . PHE A 1 84 ? 17.572 -13.735 -26.537 1.00 8.45 81 PHE A C 1
ATOM 468 O O . PHE A 1 84 ? 18.088 -14.523 -25.764 1.00 8.55 81 PHE A O 1
ATOM 476 N N . LYS A 1 85 ? 16.959 -12.637 -26.122 1.00 8.87 82 LYS A N 1
ATOM 477 C CA . LYS A 1 85 ? 16.796 -12.390 -24.707 1.00 9.49 82 LYS A CA 1
ATOM 478 C C . LYS A 1 85 ? 15.347 -12.071 -24.374 1.00 9.84 82 LYS A C 1
ATOM 479 O O . LYS A 1 85 ? 14.651 -11.408 -25.142 1.00 9.56 82 LYS A O 1
ATOM 485 N N . ALA A 1 86 ? 14.911 -12.540 -23.214 1.00 10.75 83 ALA A N 1
ATOM 486 C CA . ALA A 1 86 ? 13.572 -12.248 -22.709 1.00 11.86 83 ALA A CA 1
ATOM 487 C C . ALA A 1 86 ? 13.325 -10.749 -22.563 1.00 12.37 83 ALA A C 1
ATOM 488 O O . ALA A 1 86 ? 12.229 -10.272 -22.860 1.00 12.99 83 ALA A O 1
ATOM 490 N N . GLU A 1 87 ? 14.344 -10.015 -22.124 1.00 12.80 84 GLU A N 1
ATOM 491 C CA . GLU A 1 87 ? 14.241 -8.565 -21.913 1.00 13.78 84 GLU A CA 1
ATOM 492 C C . GLU A 1 87 ? 13.940 -7.776 -23.189 1.00 14.40 84 GLU A C 1
ATOM 493 O O . GLU A 1 87 ? 13.529 -6.612 -23.101 1.00 15.00 84 GLU A O 1
ATOM 499 N N . ASN A 1 88 ? 14.149 -8.395 -24.357 1.00 14.08 85 ASN A N 1
ATOM 500 C CA . ASN A 1 88 ? 13.883 -7.755 -25.650 1.00 14.31 85 ASN A CA 1
ATOM 501 C C . ASN A 1 88 ? 12.442 -7.908 -26.128 1.00 14.26 85 ASN A C 1
ATOM 502 O O . ASN A 1 88 ? 12.077 -7.407 -27.206 1.00 13.82 85 ASN A O 1
ATOM 507 N N . VAL A 1 89 ? 11.644 -8.610 -25.322 1.00 14.08 86 VAL A N 1
ATOM 508 C CA . VAL A 1 89 ? 10.254 -8.908 -25.637 1.00 14.10 86 VAL A CA 1
ATOM 509 C C . VAL A 1 89 ? 9.364 -8.163 -24.657 1.00 14.53 86 VAL A C 1
ATOM 510 O O . VAL A 1 89 ? 9.476 -8.340 -23.437 1.00 15.04 86 VAL A O 1
ATOM 514 N N . SER A 1 90 ? 8.504 -7.304 -25.181 1.00 14.52 87 SER A N 1
ATOM 515 C CA . SER A 1 90 ? 7.532 -6.641 -24.339 1.00 14.78 87 SER A CA 1
ATOM 516 C C . SER A 1 90 ? 6.176 -6.572 -25.044 1.00 15.41 87 SER A C 1
ATOM 517 O O . SER A 1 90 ? 6.051 -6.930 -26.224 1.00 14.75 87 SER A O 1
ATOM 520 N N . VAL A 1 91 ? 5.170 -6.123 -24.301 1.00 16.17 88 VAL A N 1
ATOM 521 C CA . VAL A 1 91 ? 3.842 -5.849 -24.830 1.00 17.32 88 VAL A CA 1
ATOM 522 C C . VAL A 1 91 ? 3.485 -4.440 -24.376 1.00 18.50 88 VAL A C 1
ATOM 523 O O . VAL A 1 91 ? 3.420 -4.163 -23.181 1.00 18.93 88 VAL A O 1
ATOM 527 N N . LYS A 1 92 ? 3.262 -3.544 -25.320 1.00 19.58 89 LYS A N 1
ATOM 528 C CA . LYS A 1 92 ? 2.985 -2.176 -24.978 1.00 20.85 89 LYS A CA 1
ATOM 529 C C . LYS A 1 92 ? 2.145 -1.551 -26.078 1.00 20.85 89 LYS A C 1
ATOM 530 O O . LYS A 1 92 ? 2.403 -1.788 -27.253 1.00 21.12 89 LYS A O 1
ATOM 536 N N . LYS A 1 93 ? 1.129 -0.778 -25.684 1.00 21.10 90 LYS A N 1
ATOM 537 C CA . LYS A 1 93 ? 0.256 -0.034 -26.610 1.00 21.14 90 LYS A CA 1
ATOM 538 C C . LYS A 1 93 ? -0.314 -0.873 -27.753 1.00 20.71 90 LYS A C 1
ATOM 539 O O . LYS A 1 93 ? -0.305 -0.441 -28.907 1.00 20.65 90 LYS A O 1
ATOM 545 N N . GLY A 1 94 ? -0.804 -2.072 -27.441 1.00 20.13 91 GLY A N 1
ATOM 546 C CA . GLY A 1 94 ? -1.510 -2.880 -28.442 1.00 18.88 91 GLY A CA 1
ATOM 547 C C . GLY A 1 94 ? -0.648 -3.822 -29.276 1.00 18.11 91 GLY A C 1
ATOM 548 O O . GLY A 1 94 ? -1.177 -4.540 -30.134 1.00 17.25 91 GLY A O 1
ATOM 549 N N . CYS A 1 95 ? 0.663 -3.832 -29.022 1.00 17.28 92 CYS A N 1
ATOM 550 C CA . CYS A 1 95 ? 1.597 -4.648 -29.806 1.00 16.60 92 CYS A CA 1
ATOM 551 C C . CYS A 1 95 ? 2.540 -5.491 -28.975 1.00 16.34 92 CYS A C 1
ATOM 552 O O . CYS A 1 95 ? 3.039 -5.053 -27.930 1.00 16.59 92 CYS A O 1
ATOM 555 N N . LEU A 1 96 ? 2.777 -6.709 -29.445 1.00 15.34 93 LEU A N 1
ATOM 556 C CA . LEU A 1 96 ? 3.947 -7.446 -29.040 1.00 14.53 93 LEU A CA 1
ATOM 557 C C . LEU A 1 96 ? 5.131 -6.740 -29.698 1.00 14.16 93 LEU A C 1
ATOM 558 O O . LEU A 1 96 ? 5.117 -6.468 -30.901 1.00 13.51 93 LEU A O 1
ATOM 563 N N . ARG A 1 97 ? 6.143 -6.432 -28.896 1.00 14.43 94 ARG A N 1
ATOM 564 C CA . ARG A 1 97 ? 7.342 -5.744 -29.378 1.00 14.26 94 ARG A CA 1
ATOM 565 C C . ARG A 1 97 ? 8.527 -6.635 -29.181 1.00 13.54 94 ARG A C 1
ATOM 566 O O . ARG A 1 97 ? 8.818 -7.039 -28.046 1.00 13.36 94 ARG A O 1
ATOM 574 N N . ILE A 1 98 ? 9.214 -6.938 -30.273 1.00 13.09 95 ILE A N 1
ATOM 575 C CA . ILE A 1 98 ? 10.514 -7.596 -30.177 1.00 13.06 95 ILE A CA 1
ATOM 576 C C . ILE A 1 98 ? 11.584 -6.636 -30.666 1.00 13.15 95 ILE A C 1
ATOM 577 O O . ILE A 1 98 ? 11.673 -6.369 -31.861 1.00 13.37 95 ILE A O 1
ATOM 582 N N . ILE A 1 99 ? 12.372 -6.105 -29.736 1.00 13.19 96 ILE A N 1
ATOM 583 C CA . ILE A 1 99 ? 13.367 -5.081 -30.063 1.00 13.18 96 ILE A CA 1
ATOM 584 C C . ILE A 1 99 ? 14.746 -5.715 -30.226 1.00 13.76 96 ILE A C 1
ATOM 585 O O . ILE A 1 99 ? 15.086 -6.675 -29.514 1.00 14.40 96 ILE A O 1
ATOM 590 N N . ASN A 1 100 ? 15.520 -5.201 -31.185 1.00 13.63 97 ASN A N 1
ATOM 591 C CA . ASN A 1 100 ? 16.922 -5.602 -31.371 1.00 13.38 97 ASN A CA 1
ATOM 592 C C . ASN A 1 100 ? 17.867 -4.609 -30.715 1.00 13.40 97 ASN A C 1
ATOM 593 O O . ASN A 1 100 ? 17.766 -3.404 -30.944 1.00 13.40 97 ASN A O 1
ATOM 598 N N . THR A 1 101 ? 18.774 -5.115 -29.889 1.00 13.24 98 THR A N 1
ATOM 599 C CA . THR A 1 101 ? 19.669 -4.260 -29.122 1.00 12.89 98 THR A CA 1
ATOM 600 C C . THR A 1 101 ? 21.095 -4.769 -29.235 1.00 13.27 98 THR A C 1
ATOM 601 O O . THR A 1 101 ? 21.321 -5.941 -29.553 1.00 13.30 98 THR A O 1
ATOM 605 N N . VAL A 1 102 ? 22.045 -3.877 -28.979 1.00 13.33 99 VAL A N 1
ATOM 606 C CA . VAL A 1 102 ? 23.426 -4.249 -28.721 1.00 13.91 99 VAL A CA 1
ATOM 607 C C . VAL A 1 102 ? 23.466 -5.160 -27.488 1.00 14.50 99 VAL A C 1
ATOM 608 O O . VAL A 1 102 ? 22.835 -4.872 -26.478 1.00 14.89 99 VAL A O 1
ATOM 612 N N . LEU A 1 103 ? 24.177 -6.277 -27.574 1.00 15.00 100 LEU A N 1
ATOM 613 C CA . LEU A 1 103 ? 24.334 -7.138 -26.409 1.00 15.03 100 LEU A CA 1
ATOM 614 C C . LEU A 1 103 ? 25.663 -6.853 -25.741 1.00 15.52 100 LEU A C 1
ATOM 615 O O . LEU A 1 103 ? 26.707 -6.999 -26.357 1.00 15.70 100 LEU A O 1
ATOM 620 N N . SER A 1 104 ? 25.616 -6.456 -24.475 1.00 15.87 101 SER A N 1
ATOM 621 C CA . SER A 1 104 ? 26.813 -6.062 -23.745 1.00 16.19 101 SER A CA 1
ATOM 622 C C . SER A 1 104 ? 26.721 -6.489 -22.282 1.00 16.24 101 SER A C 1
ATOM 623 O O . SER A 1 104 ? 25.756 -6.167 -21.617 1.00 16.68 101 SER A O 1
ATOM 626 N N . PRO A 1 105 ? 27.732 -7.202 -21.773 1.00 16.45 102 PRO A N 1
ATOM 627 C CA . PRO A 1 105 ? 28.891 -7.639 -22.529 1.00 16.74 102 PRO A CA 1
ATOM 628 C C . PRO A 1 105 ? 28.571 -8.675 -23.607 1.00 16.85 102 PRO A C 1
ATOM 629 O O . PRO A 1 105 ? 27.538 -9.357 -23.580 1.00 16.89 102 PRO A O 1
ATOM 633 N N . THR A 1 106 ? 29.475 -8.748 -24.564 1.00 16.81 103 THR A N 1
ATOM 634 C CA . THR A 1 106 ? 29.525 -9.793 -25.569 1.00 17.09 103 THR A CA 1
ATOM 635 C C . THR A 1 106 ? 29.338 -11.188 -24.921 1.00 17.30 103 THR A C 1
ATOM 636 O O . THR A 1 106 ? 29.636 -11.366 -23.739 1.00 17.01 103 THR A O 1
ATOM 640 N N . GLU A 1 107 ? 28.820 -12.161 -25.670 1.00 17.48 104 GLU A N 1
ATOM 641 C CA . GLU A 1 107 ? 28.518 -13.474 -25.085 1.00 18.21 104 GLU A CA 1
ATOM 642 C C . GLU A 1 107 ? 28.922 -14.678 -25.949 1.00 18.90 104 GLU A C 1
ATOM 643 O O . GLU A 1 107 ? 28.962 -14.602 -27.180 1.00 18.56 104 GLU A O 1
ATOM 649 N N . GLY A 1 108 ? 29.223 -15.790 -25.275 1.00 20.01 105 GLY A N 1
ATOM 650 C CA . GLY A 1 108 ? 29.309 -17.115 -25.902 1.00 21.28 105 GLY A CA 1
ATOM 651 C C . GLY A 1 108 ? 27.943 -17.800 -25.849 1.00 22.35 105 GLY A C 1
ATOM 652 O O . GLY A 1 108 ? 26.905 -17.130 -25.973 1.00 23.01 105 GLY A O 1
ATOM 653 N N . LEU A 1 109 ? 27.930 -19.120 -25.659 1.00 22.82 106 LEU A N 1
ATOM 654 C CA . LEU A 1 109 ? 26.676 -19.885 -25.565 1.00 23.69 106 LEU A CA 1
ATOM 655 C C . LEU A 1 109 ? 26.041 -19.823 -24.174 1.00 24.13 106 LEU A C 1
ATOM 656 O O . LEU A 1 109 ? 26.739 -19.724 -23.170 1.00 24.32 106 LEU A O 1
ATOM 661 N N . ASP A 1 110 ? 24.710 -19.857 -24.130 1.00 24.92 107 ASP A N 1
ATOM 662 C CA . ASP A 1 110 ? 23.959 -19.954 -22.876 1.00 25.28 107 ASP A CA 1
ATOM 663 C C . ASP A 1 110 ? 24.292 -18.893 -21.829 1.00 25.49 107 ASP A C 1
ATOM 664 O O . ASP A 1 110 ? 24.421 -19.215 -20.643 1.00 25.65 107 ASP A O 1
ATOM 669 N N . GLY A 1 111 ? 24.417 -17.636 -22.253 1.00 25.64 108 GLY A N 1
ATOM 670 C CA . GLY A 1 111 ? 24.611 -16.511 -21.310 1.00 26.26 108 GLY A CA 1
ATOM 671 C C . GLY A 1 111 ? 26.027 -16.277 -20.790 1.00 26.50 108 GLY A C 1
ATOM 672 O O . GLY A 1 111 ? 26.286 -15.295 -20.084 1.00 27.05 108 GLY A O 1
ATOM 673 N N . LYS A 1 112 ? 26.942 -17.177 -21.143 1.00 26.60 109 LYS A N 1
ATOM 674 C CA . LYS A 1 112 ? 28.346 -17.089 -20.748 1.00 26.64 109 LYS A CA 1
ATOM 675 C C . LYS A 1 112 ? 29.077 -15.966 -21.503 1.00 25.99 109 LYS A C 1
ATOM 676 O O . LYS A 1 112 ? 28.705 -15.625 -22.632 1.00 25.61 109 LYS A O 1
ATOM 682 N N . PRO A 1 113 ? 30.126 -15.385 -20.887 1.00 25.48 110 PRO A N 1
ATOM 683 C CA . PRO A 1 113 ? 30.969 -14.463 -21.660 1.00 24.60 110 PRO A CA 1
ATOM 684 C C . PRO A 1 113 ? 31.671 -15.193 -22.814 1.00 23.52 110 PRO A C 1
ATOM 685 O O . PRO A 1 113 ? 31.982 -16.383 -22.715 1.00 23.41 110 PRO A O 1
ATOM 689 N N . GLY A 1 114 ? 31.873 -14.484 -23.914 1.00 22.35 111 GLY A N 1
ATOM 690 C CA . GLY A 1 114 ? 32.424 -15.076 -25.121 1.00 21.45 111 GLY A CA 1
ATOM 691 C C . GLY A 1 114 ? 32.308 -14.068 -26.245 1.00 21.14 111 GLY A C 1
ATOM 692 O O . GLY A 1 114 ? 31.903 -12.940 -26.006 1.00 20.16 111 GLY A O 1
ATOM 693 N N . ASP A 1 115 ? 32.649 -14.479 -27.468 1.00 21.07 112 ASP A N 1
ATOM 694 C CA . ASP A 1 115 ? 32.705 -13.565 -28.606 1.00 20.86 112 ASP A CA 1
ATOM 695 C C . ASP A 1 115 ? 31.723 -13.950 -29.708 1.00 20.57 112 ASP A C 1
ATOM 696 O O . ASP A 1 115 ? 31.798 -13.446 -30.838 1.00 20.33 112 ASP A O 1
ATOM 701 N N . LYS A 1 116 ? 30.806 -14.851 -29.377 1.00 19.80 113 LYS A N 1
ATOM 702 C CA . LYS A 1 116 ? 29.875 -15.381 -30.358 1.00 19.07 113 LYS A CA 1
ATOM 703 C C . LYS A 1 116 ? 28.767 -14.369 -30.634 1.00 18.08 113 LYS A C 1
ATOM 704 O O . LYS A 1 116 ? 28.432 -14.152 -31.788 1.00 17.93 113 LYS A O 1
ATOM 710 N N . TYR A 1 117 ? 28.245 -13.728 -29.583 1.00 16.95 114 TYR A N 1
ATOM 711 C CA . TYR A 1 117 ? 27.070 -12.837 -29.690 1.00 16.45 114 TYR A CA 1
ATOM 712 C C . TYR A 1 117 ? 27.318 -11.404 -29.213 1.00 16.01 114 TYR A C 1
ATOM 713 O O . TYR A 1 117 ? 27.802 -11.183 -28.107 1.00 15.99 114 TYR A O 1
ATOM 722 N N . ARG A 1 118 ? 26.972 -10.439 -30.054 1.00 16.01 115 ARG A N 1
ATOM 723 C CA . ARG A 1 118 ? 27.046 -9.025 -29.683 1.00 16.40 115 ARG A CA 1
ATOM 724 C C . ARG A 1 118 ? 25.750 -8.302 -30.005 1.00 15.76 115 ARG A C 1
ATOM 725 O O . ARG A 1 118 ? 25.638 -7.097 -29.787 1.00 16.41 115 ARG A O 1
ATOM 733 N N . LEU A 1 119 ? 24.780 -9.041 -30.531 1.00 14.83 116 LEU A N 1
ATOM 734 C CA . LEU A 1 119 ? 23.454 -8.509 -30.777 1.00 14.04 116 LEU A CA 1
ATOM 735 C C . LEU A 1 119 ? 22.421 -9.361 -30.060 1.00 13.81 116 LEU A C 1
ATOM 736 O O . LEU A 1 119 ? 22.545 -10.595 -29.974 1.00 13.58 116 LEU A O 1
ATOM 741 N N . ALA A 1 120 ? 21.401 -8.705 -29.526 1.00 13.32 117 ALA A N 1
ATOM 742 C CA . ALA A 1 120 ? 20.304 -9.439 -28.922 1.00 13.12 117 ALA A CA 1
ATOM 743 C C . ALA A 1 120 ? 18.990 -9.157 -29.647 1.00 12.82 117 ALA A C 1
ATOM 744 O O . ALA A 1 120 ? 18.613 -7.994 -29.866 1.00 12.73 117 ALA A O 1
ATOM 746 N N . GLY A 1 121 ? 18.319 -10.238 -30.044 1.00 12.38 118 GLY A N 1
ATOM 747 C CA . GLY A 1 121 ? 16.941 -10.163 -30.544 1.00 11.41 118 GLY A CA 1
ATOM 748 C C . GLY A 1 121 ? 15.967 -10.872 -29.621 1.00 10.79 118 GLY A C 1
ATOM 749 O O . GLY A 1 121 ? 16.248 -11.071 -28.438 1.00 10.35 118 GLY A O 1
ATOM 750 N N . GLY A 1 122 ? 14.825 -11.269 -30.175 1.00 10.62 119 GLY A N 1
ATOM 751 C CA . GLY A 1 122 ? 13.790 -11.978 -29.427 1.00 10.00 119 GLY A CA 1
ATOM 752 C C . GLY A 1 122 ? 13.325 -13.241 -30.124 1.00 9.57 119 GLY A C 1
ATOM 753 O O . GLY A 1 122 ? 13.253 -13.294 -31.342 1.00 9.52 119 GLY A O 1
ATOM 754 N N . ALA A 1 123 ? 13.032 -14.267 -29.335 1.00 9.43 120 ALA A N 1
ATOM 755 C CA . ALA A 1 123 ? 12.405 -15.481 -29.830 1.00 9.21 120 ALA A CA 1
ATOM 756 C C . ALA A 1 123 ? 11.280 -15.877 -28.891 1.00 9.52 120 ALA A C 1
ATOM 757 O O . ALA A 1 123 ? 11.536 -16.370 -27.772 1.00 9.38 120 ALA A O 1
ATOM 759 N N . VAL A 1 124 ? 10.046 -15.650 -29.345 1.00 9.27 121 VAL A N 1
ATOM 760 C CA . VAL A 1 124 ? 8.828 -16.038 -28.600 1.00 8.84 121 VAL A CA 1
ATOM 761 C C . VAL A 1 124 ? 8.279 -17.387 -29.091 1.00 8.67 121 VAL A C 1
ATOM 762 O O . VAL A 1 124 ? 8.176 -17.621 -30.288 1.00 8.75 121 VAL A O 1
ATOM 766 N N . ALA A 1 125 ? 7.918 -18.263 -28.163 1.00 8.81 122 ALA A N 1
ATOM 767 C CA . ALA A 1 125 ? 7.282 -19.533 -28.501 1.00 8.59 122 ALA A CA 1
ATOM 768 C C . ALA A 1 125 ? 5.987 -19.680 -27.731 1.00 9.36 122 ALA A C 1
ATOM 769 O O . ALA A 1 125 ? 5.936 -19.385 -26.529 1.00 10.03 122 ALA A O 1
ATOM 771 N N . SER A 1 126 ? 4.933 -20.125 -28.400 1.00 9.40 123 SER A N 1
ATOM 772 C CA . SER A 1 126 ? 3.730 -20.521 -27.668 1.00 10.07 123 SER A CA 1
ATOM 773 C C . SER A 1 126 ? 4.061 -21.650 -26.686 1.00 10.18 123 SER A C 1
ATOM 774 O O . SER A 1 126 ? 4.945 -22.484 -26.931 1.00 9.41 123 SER A O 1
ATOM 777 N N . VAL A 1 127 ? 3.370 -21.635 -25.552 1.00 10.68 124 VAL A N 1
ATOM 778 C CA . VAL A 1 127 ? 3.547 -22.651 -24.522 1.00 11.16 124 VAL A CA 1
ATOM 779 C C . VAL A 1 127 ? 3.037 -24.001 -25.033 1.00 11.49 124 VAL A C 1
ATOM 780 O O . VAL A 1 127 ? 3.685 -25.021 -24.869 1.00 11.01 124 VAL A O 1
ATOM 784 N N . LYS A 1 128 ? 1.883 -23.980 -25.678 1.00 12.11 125 LYS A N 1
ATOM 785 C CA . LYS A 1 128 ? 1.299 -25.189 -26.186 1.00 13.03 125 LYS A CA 1
ATOM 786 C C . LYS A 1 128 ? 1.892 -25.468 -27.553 1.00 13.34 125 LYS A C 1
ATOM 787 O O . LYS A 1 128 ? 2.329 -24.547 -28.250 1.00 13.99 125 LYS A O 1
ATOM 793 N N . ASN A 1 129 ? 1.938 -26.744 -27.920 1.00 13.14 126 ASN A N 1
ATOM 794 C CA . ASN A 1 129 ? 2.541 -27.150 -29.170 1.00 12.79 126 ASN A CA 1
ATOM 795 C C . ASN A 1 129 ? 1.641 -28.075 -29.996 1.00 12.66 126 ASN A C 1
ATOM 796 O O . ASN A 1 129 ? 2.123 -28.982 -30.666 1.00 12.60 126 ASN A O 1
ATOM 801 N N . GLN A 1 130 ? 0.340 -27.821 -29.966 1.00 12.60 127 GLN A N 1
ATOM 802 C CA . GLN A 1 130 ? -0.628 -28.675 -30.657 1.00 12.40 127 GLN A CA 1
ATOM 803 C C . GLN A 1 130 ? -1.383 -27.912 -31.739 1.00 12.56 127 GLN A C 1
ATOM 804 O O . GLN A 1 130 ? -2.546 -28.244 -32.052 1.00 12.38 127 GLN A O 1
ATOM 810 N N . ALA A 1 131 ? -0.747 -26.882 -32.299 1.00 12.18 128 ALA A N 1
ATOM 811 C CA . ALA A 1 131 ? -1.358 -26.156 -33.413 1.00 12.28 128 ALA A CA 1
ATOM 812 C C . ALA A 1 131 ? -1.219 -27.024 -34.649 1.00 12.43 128 ALA A C 1
ATOM 813 O O . ALA A 1 131 ? -0.105 -27.370 -35.030 1.00 12.05 128 ALA A O 1
ATOM 815 N N . HIS A 1 132 ? -2.352 -27.416 -35.241 1.00 12.74 129 HIS A N 1
ATOM 816 C CA . HIS A 1 132 ? -2.339 -28.236 -36.455 1.00 13.06 129 HIS A CA 1
ATOM 817 C C . HIS A 1 132 ? -3.150 -27.568 -37.564 1.00 12.89 129 HIS A C 1
ATOM 818 O O . HIS A 1 132 ? -3.112 -26.337 -37.694 1.00 13.05 129 HIS A O 1
ATOM 825 N N . TYR A 1 133 ? -3.884 -28.365 -38.349 1.00 12.52 130 TYR A N 1
ATOM 826 C CA . TYR A 1 133 ? -4.641 -27.841 -39.501 1.00 12.13 130 TYR A CA 1
ATOM 827 C C . TYR A 1 133 ? -5.580 -26.754 -39.028 1.00 11.98 130 TYR A C 1
ATOM 828 O O . TYR A 1 133 ? -6.210 -26.868 -37.957 1.00 11.86 130 TYR A O 1
ATOM 837 N N . GLY A 1 134 ? -5.643 -25.690 -39.816 1.00 11.35 131 GLY A N 1
ATOM 838 C CA . GLY A 1 134 ? -6.281 -24.468 -39.376 1.00 11.48 131 GLY A CA 1
ATOM 839 C C . GLY A 1 134 ? -5.658 -23.271 -40.053 1.00 11.68 131 GLY A C 1
ATOM 840 O O . GLY A 1 134 ? -4.971 -23.407 -41.076 1.00 12.54 131 GLY A O 1
ATOM 841 N N . TYR A 1 135 ? -5.906 -22.101 -39.481 1.00 11.65 132 TYR A N 1
ATOM 842 C CA . TYR A 1 135 ? -5.491 -20.835 -40.064 1.00 11.84 132 TYR A CA 1
ATOM 843 C C . TYR A 1 135 ? -4.730 -19.997 -39.031 1.00 12.28 132 TYR A C 1
ATOM 844 O O . TYR A 1 135 ? -5.118 -19.904 -37.857 1.00 12.57 132 TYR A O 1
ATOM 853 N N . TYR A 1 136 ? -3.635 -19.400 -39.479 1.00 12.33 133 TYR A N 1
ATOM 854 C CA . TYR A 1 136 ? -2.713 -18.703 -38.600 1.00 12.47 133 TYR A CA 1
ATOM 855 C C . TYR A 1 136 ? -2.304 -17.415 -39.281 1.00 12.74 133 TYR A C 1
ATOM 856 O O . TYR A 1 136 ? -2.015 -17.409 -40.480 1.00 12.92 133 TYR A O 1
ATOM 865 N N . GLU A 1 137 ? -2.270 -16.323 -38.526 1.00 12.64 134 GLU A N 1
ATOM 866 C CA . GLU A 1 137 ? -2.072 -15.019 -39.139 1.00 12.28 134 GLU A CA 1
ATOM 867 C C . GLU A 1 137 ? -1.556 -14.019 -38.128 1.00 12.25 134 GLU A C 1
ATOM 868 O O . GLU A 1 137 ? -1.914 -14.083 -36.948 1.00 12.66 134 GLU A O 1
ATOM 874 N N . THR A 1 138 ? -0.742 -13.077 -38.599 1.00 11.50 135 THR A N 1
ATOM 875 C CA . THR A 1 138 ? -0.310 -11.967 -37.776 1.00 10.88 135 THR A CA 1
ATOM 876 C C . THR A 1 138 ? -0.371 -10.666 -38.567 1.00 10.65 135 THR A C 1
ATOM 877 O O . THR A 1 138 ? -0.250 -10.671 -39.800 1.00 10.15 135 THR A O 1
ATOM 881 N N . ARG A 1 139 ? -0.596 -9.566 -37.840 1.00 10.50 136 ARG A N 1
ATOM 882 C CA . ARG A 1 139 ? -0.414 -8.205 -38.353 1.00 9.61 136 ARG A CA 1
ATOM 883 C C . ARG A 1 139 ? 0.927 -7.702 -37.806 1.00 8.56 136 ARG A C 1
ATOM 884 O O . ARG A 1 139 ? 1.075 -7.460 -36.604 1.00 8.01 136 ARG A O 1
ATOM 892 N N . MET A 1 140 ? 1.899 -7.559 -38.706 1.00 6.83 137 MET A N 1
ATOM 893 C CA . MET A 1 140 ? 3.278 -7.283 -38.339 1.00 5.84 137 MET A CA 1
ATOM 894 C C . MET A 1 140 ? 3.800 -6.049 -39.067 1.00 7.03 137 MET A C 1
ATOM 895 O O . MET A 1 140 ? 3.492 -5.814 -40.244 1.00 7.93 137 MET A O 1
ATOM 900 N N . LYS A 1 141 ? 4.601 -5.263 -38.368 1.00 8.82 138 LYS A N 1
ATOM 901 C CA . LYS A 1 141 ? 5.398 -4.246 -39.042 1.00 10.00 138 LYS A CA 1
ATOM 902 C C . LYS A 1 141 ? 6.844 -4.591 -38.750 1.00 9.87 138 LYS A C 1
ATOM 903 O O . LYS A 1 141 ? 7.200 -4.795 -37.586 1.00 9.52 138 LYS A O 1
ATOM 909 N N . ALA A 1 142 ? 7.661 -4.706 -39.795 1.00 10.27 139 ALA A N 1
ATOM 910 C CA . ALA A 1 142 ? 9.081 -5.107 -39.613 1.00 10.99 139 ALA A CA 1
ATOM 911 C C . ALA A 1 142 ? 9.908 -3.988 -39.012 1.00 11.08 139 ALA A C 1
ATOM 912 O O . ALA A 1 142 ? 9.600 -2.819 -39.211 1.00 10.56 139 ALA A O 1
ATOM 914 N N . SER A 1 143 ? 10.954 -4.359 -38.273 1.00 12.04 140 SER A N 1
ATOM 915 C CA . SER A 1 143 ? 11.944 -3.393 -37.799 1.00 12.67 140 SER A CA 1
ATOM 916 C C . SER A 1 143 ? 12.675 -2.826 -39.008 1.00 13.41 140 SER A C 1
ATOM 917 O O . SER A 1 143 ? 12.863 -3.549 -39.996 1.00 13.78 140 SER A O 1
ATOM 920 N N . LEU A 1 144 ? 13.048 -1.541 -38.948 1.00 13.91 141 LEU A N 1
ATOM 921 C CA . LEU A 1 144 ? 13.874 -0.904 -39.983 1.00 14.47 141 LEU A CA 1
ATOM 922 C C . LEU A 1 144 ? 15.336 -1.240 -39.696 1.00 14.62 141 LEU A C 1
ATOM 923 O O . LEU A 1 144 ? 16.119 -0.424 -39.205 1.00 14.30 141 LEU A O 1
ATOM 928 N N . THR A 1 145 ? 15.691 -2.464 -40.056 1.00 14.97 142 THR A N 1
ATOM 929 C CA . THR A 1 145 ? 16.846 -3.124 -39.509 1.00 15.06 142 THR A CA 1
ATOM 930 C C . THR A 1 145 ? 17.179 -4.270 -40.453 1.00 15.45 142 THR A C 1
ATOM 931 O O . THR A 1 145 ? 16.299 -4.732 -41.187 1.00 15.67 142 THR A O 1
ATOM 935 N N . THR A 1 146 ? 18.439 -4.713 -40.447 1.00 14.78 143 THR A N 1
ATOM 936 C CA . THR A 1 146 ? 18.852 -5.872 -41.225 1.00 14.35 143 THR A CA 1
ATOM 937 C C . THR A 1 146 ? 18.716 -7.199 -40.460 1.00 14.14 143 THR A C 1
ATOM 938 O O . THR A 1 146 ? 19.325 -8.210 -40.838 1.00 13.98 143 THR A O 1
ATOM 942 N N . MET A 1 147 ? 17.935 -7.188 -39.382 1.00 13.27 144 MET A N 1
ATOM 943 C CA . MET A 1 147 ? 17.528 -8.414 -38.687 1.00 12.67 144 MET A CA 1
ATOM 944 C C . MET A 1 147 ? 16.095 -8.778 -39.080 1.00 12.49 144 MET A C 1
ATOM 945 O O . MET A 1 147 ? 15.289 -7.904 -39.422 1.00 12.35 144 MET A O 1
ATOM 950 N N . SER A 1 148 ? 15.798 -10.070 -39.050 1.00 11.99 145 SER A N 1
ATOM 951 C CA . SER A 1 148 ? 14.536 -10.589 -39.574 1.00 11.86 145 SER A CA 1
ATOM 952 C C . SER A 1 148 ? 13.353 -10.174 -38.711 1.00 11.37 145 SER A C 1
ATOM 953 O O . SER A 1 148 ? 13.507 -9.929 -37.515 1.00 10.91 145 SER A O 1
ATOM 956 N N . SER A 1 149 ? 12.185 -10.080 -39.344 1.00 11.02 146 SER A N 1
ATOM 957 C CA . SER A 1 149 ? 10.901 -10.043 -38.649 1.00 11.18 146 SER A CA 1
ATOM 958 C C . SER A 1 149 ? 10.179 -11.273 -39.164 1.00 10.88 146 SER A C 1
ATOM 959 O O . SER A 1 149 ? 9.986 -11.396 -40.368 1.00 11.03 146 SER A O 1
ATOM 962 N N . THR A 1 150 ? 9.804 -12.189 -38.273 1.00 10.37 147 THR A N 1
ATOM 963 C CA . THR A 1 150 ? 9.231 -13.451 -38.723 1.00 10.32 147 THR A CA 1
ATOM 964 C C . THR A 1 150 ? 8.019 -13.894 -37.910 1.00 10.06 147 THR A C 1
ATOM 965 O O . THR A 1 150 ? 7.822 -13.460 -36.785 1.00 9.94 147 THR A O 1
ATOM 969 N N . PHE A 1 151 ? 7.222 -14.771 -38.520 1.00 9.72 148 PHE A N 1
ATOM 970 C CA . PHE A 1 151 ? 6.072 -15.411 -37.901 1.00 9.10 148 PHE A CA 1
ATOM 971 C C . PHE A 1 151 ? 6.009 -16.797 -38.516 1.00 9.61 148 PHE A C 1
ATOM 972 O O . PHE A 1 151 ? 5.858 -16.926 -39.737 1.00 9.85 148 PHE A O 1
ATOM 980 N N . TRP A 1 152 ? 6.139 -17.827 -37.681 1.00 10.09 149 TRP A N 1
ATOM 981 C CA . TRP A 1 152 ? 6.211 -19.200 -38.158 1.00 10.35 149 TRP A CA 1
ATOM 982 C C . TRP A 1 152 ? 5.863 -20.237 -37.110 1.00 11.15 149 TRP A C 1
ATOM 983 O O . TRP A 1 152 ? 5.730 -19.929 -35.924 1.00 11.59 149 TRP A O 1
ATOM 994 N N . LEU A 1 153 ? 5.727 -21.473 -37.573 1.00 11.87 150 LEU A N 1
ATOM 995 C CA . LEU A 1 153 ? 5.450 -22.619 -36.714 1.00 12.36 150 LEU A CA 1
ATOM 996 C C . LEU A 1 153 ? 6.503 -23.696 -36.959 1.00 12.84 150 LEU A C 1
ATOM 997 O O . LEU A 1 153 ? 7.069 -23.791 -38.059 1.00 12.12 150 LEU A O 1
ATOM 1002 N N . SER A 1 154 ? 6.750 -24.501 -35.927 1.00 13.12 151 SER A N 1
ATOM 1003 C CA . SER A 1 154 ? 7.769 -25.522 -35.969 1.00 13.84 151 SER A CA 1
ATOM 1004 C C . SER A 1 154 ? 7.450 -26.600 -34.958 1.00 13.92 151 SER A C 1
ATOM 1005 O O . SER A 1 154 ? 6.653 -26.386 -34.038 1.00 14.02 151 SER A O 1
ATOM 1008 N N . ASN A 1 155 ? 8.087 -27.754 -35.120 1.00 13.71 152 ASN A N 1
ATOM 1009 C CA . ASN A 1 155 ? 8.062 -28.775 -34.094 1.00 14.03 152 ASN A CA 1
ATOM 1010 C C . ASN A 1 155 ? 9.441 -29.408 -33.895 1.00 15.02 152 ASN A C 1
ATOM 1011 O O . ASN A 1 155 ? 10.391 -29.094 -34.610 1.00 14.81 152 ASN A O 1
ATOM 1016 N N . ARG A 1 156 ? 9.542 -30.280 -32.902 1.00 16.28 153 ARG A N 1
ATOM 1017 C CA . ARG A 1 156 ? 10.799 -30.909 -32.554 1.00 17.66 153 ARG A CA 1
ATOM 1018 C C . ARG A 1 156 ? 10.974 -32.248 -33.261 1.00 18.19 153 ARG A C 1
ATOM 1019 O O . ARG A 1 156 ? 9.996 -32.869 -33.666 1.00 18.36 153 ARG A O 1
ATOM 1027 N N . PRO A 1 157 ? 12.227 -32.677 -33.444 1.00 19.00 154 PRO A N 1
ATOM 1028 C CA . PRO A 1 157 ? 12.502 -33.892 -34.205 1.00 19.92 154 PRO A CA 1
ATOM 1029 C C . PRO A 1 157 ? 11.996 -35.160 -33.530 1.00 20.73 154 PRO A C 1
ATOM 1030 O O . PRO A 1 157 ? 12.028 -35.275 -32.318 1.00 20.37 154 PRO A O 1
ATOM 1034 N N . VAL A 1 158 ? 11.511 -36.090 -34.339 1.00 22.05 155 VAL A N 1
ATOM 1035 C CA . VAL A 1 158 ? 11.001 -37.365 -33.863 1.00 23.30 155 VAL A CA 1
ATOM 1036 C C . VAL A 1 158 ? 11.869 -38.456 -34.479 1.00 24.24 155 VAL A C 1
ATOM 1037 O O . VAL A 1 158 ? 12.163 -38.424 -35.686 1.00 24.57 155 VAL A O 1
ATOM 1041 N N . MET A 1 159 ? 12.297 -39.400 -33.647 1.00 25.24 156 MET A N 1
ATOM 1042 C CA . MET A 1 159 ? 13.176 -40.481 -34.090 1.00 26.61 156 MET A CA 1
ATOM 1043 C C . MET A 1 159 ? 12.378 -41.640 -34.699 1.00 27.64 156 MET A C 1
ATOM 1044 O O . MET A 1 159 ? 11.325 -42.030 -34.181 1.00 27.51 156 MET A O 1
ATOM 1049 N N . LYS A 1 160 ? 12.884 -42.154 -35.818 1.00 29.06 157 LYS A N 1
ATOM 1050 C CA . LYS A 1 160 ? 12.359 -43.360 -36.454 1.00 30.82 157 LYS A CA 1
ATOM 1051 C C . LYS A 1 160 ? 13.543 -44.249 -36.807 1.00 32.02 157 LYS A C 1
ATOM 1052 O O . LYS A 1 160 ? 14.546 -43.770 -37.352 1.00 31.77 157 LYS A O 1
ATOM 1058 N N . GLU A 1 161 ? 13.433 -45.536 -36.480 1.00 33.67 158 GLU A N 1
ATOM 1059 C CA . GLU A 1 161 ? 14.492 -46.500 -36.791 1.00 35.20 158 GLU A CA 1
ATOM 1060 C C . GLU A 1 161 ? 14.325 -47.098 -38.182 1.00 35.85 158 GLU A C 1
ATOM 1061 O O . GLU A 1 161 ? 13.218 -47.456 -38.601 1.00 35.79 158 GLU A O 1
ATOM 1067 N N . ILE A 1 162 ? 15.440 -47.189 -38.897 1.00 37.05 159 ILE A N 1
ATOM 1068 C CA . ILE A 1 162 ? 15.447 -47.729 -40.252 1.00 38.25 159 ILE A CA 1
ATOM 1069 C C . ILE A 1 162 ? 16.478 -48.871 -40.386 1.00 39.09 159 ILE A C 1
ATOM 1070 O O . ILE A 1 162 ? 17.408 -48.975 -39.571 1.00 38.95 159 ILE A O 1
ATOM 1075 N N . MET A 1 163 ? 16.282 -49.740 -41.383 1.00 40.19 160 MET A N 1
ATOM 1076 C CA . MET A 1 163 ? 17.228 -50.827 -41.693 1.00 41.25 160 MET A CA 1
ATOM 1077 C C . MET A 1 163 ? 17.834 -50.623 -43.078 1.00 41.38 160 MET A C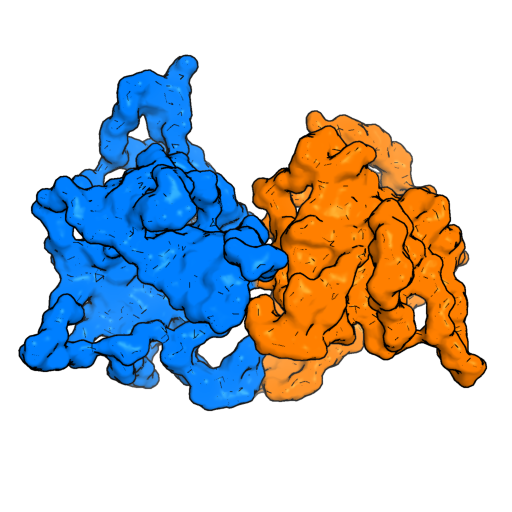 1
ATOM 1078 O O . MET A 1 163 ? 17.123 -50.234 -44.011 1.00 41.47 160 MET A O 1
ATOM 1083 N N . LYS A 1 164 ? 19.142 -50.880 -43.199 1.00 41.45 161 LYS A N 1
ATOM 1084 C CA . LYS A 1 164 ? 19.840 -50.894 -44.498 1.00 41.29 161 LYS A CA 1
ATOM 1085 C C . LYS A 1 164 ? 20.262 -52.322 -44.900 1.00 41.12 161 LYS A C 1
ATOM 1086 O O . LYS A 1 164 ? 19.718 -52.878 -45.859 1.00 41.19 161 LYS A O 1
ATOM 1088 N N . GLY A 1 165 ? 21.222 -52.908 -44.180 1.00 40.72 162 GLY A N 1
ATOM 1089 C CA . GLY A 1 165 ? 21.604 -54.302 -44.437 1.00 40.18 162 GLY A CA 1
ATOM 1090 C C . GLY A 1 165 ? 22.883 -54.844 -43.809 1.00 39.66 162 GLY A C 1
ATOM 1091 O O . GLY A 1 165 ? 23.981 -54.630 -44.336 1.00 39.91 162 GLY A O 1
ATOM 1092 N N . GLY A 1 166 ? 22.763 -55.539 -42.680 1.00 38.95 163 GLY A N 1
ATOM 1093 C CA . GLY A 1 166 ? 21.525 -55.615 -41.919 1.00 38.06 163 GLY A CA 1
ATOM 1094 C C . GLY A 1 166 ? 21.735 -54.707 -40.730 1.00 37.52 163 GLY A C 1
ATOM 1095 O O . GLY A 1 166 ? 21.827 -55.163 -39.584 1.00 37.47 163 GLY A O 1
ATOM 1096 N N . LYS A 1 167 ? 21.832 -53.412 -41.015 1.00 36.58 164 LYS A N 1
ATOM 1097 C CA . LYS A 1 167 ? 22.200 -52.440 -40.005 1.00 35.69 164 LYS A CA 1
ATOM 1098 C C . LYS A 1 167 ? 21.041 -51.500 -39.675 1.00 35.12 164 LYS A C 1
ATOM 1099 O O . LYS A 1 167 ? 20.404 -50.939 -40.571 1.00 34.82 164 LYS A O 1
ATOM 1105 N N . LYS A 1 168 ? 20.767 -51.369 -38.377 1.00 34.27 165 LYS A N 1
ATOM 1106 C CA . LYS A 1 168 ? 19.801 -50.409 -37.859 1.00 33.24 165 LYS A CA 1
ATOM 1107 C C . LYS A 1 168 ? 20.377 -49.022 -38.047 1.00 32.50 165 LYS A C 1
ATOM 1108 O O . LYS A 1 168 ? 21.571 -48.801 -37.836 1.00 32.76 165 LYS A O 1
ATOM 1110 N N . ILE A 1 169 ? 19.536 -48.092 -38.470 1.00 31.13 166 ILE A N 1
ATOM 1111 C CA . ILE A 1 169 ? 19.947 -46.706 -38.574 1.00 29.99 166 ILE A CA 1
ATOM 1112 C C . ILE A 1 169 ? 18.879 -45.847 -37.920 1.00 28.69 166 ILE A C 1
ATOM 1113 O O . ILE A 1 169 ? 17.688 -45.952 -38.243 1.00 28.59 166 ILE A O 1
ATOM 1118 N N . LYS A 1 170 ? 19.307 -45.016 -36.984 1.00 27.04 167 LYS A N 1
ATOM 1119 C CA . LYS A 1 170 ? 18.426 -44.003 -36.434 1.00 25.41 167 LYS A CA 1
ATOM 1120 C C . LYS A 1 170 ? 18.264 -42.864 -37.443 1.00 24.32 167 LYS A C 1
ATOM 1121 O O . LYS A 1 170 ? 19.237 -42.416 -38.076 1.00 23.67 167 LYS A O 1
ATOM 1127 N N . THR A 1 171 ? 17.019 -42.419 -37.601 1.00 23.06 168 THR A N 1
ATOM 1128 C CA . THR A 1 171 ? 16.719 -41.225 -38.384 1.00 21.86 168 THR A CA 1
ATOM 1129 C C . THR A 1 171 ? 15.834 -40.253 -37.597 1.00 21.12 168 THR A C 1
ATOM 1130 O O . THR A 1 171 ? 15.120 -40.649 -36.671 1.00 20.55 168 THR A O 1
ATOM 1134 N N . TRP A 1 172 ? 15.892 -38.978 -37.974 1.00 20.49 169 TRP A N 1
ATOM 1135 C CA . TRP A 1 172 ? 15.059 -37.958 -37.358 1.00 20.20 169 TRP A CA 1
ATOM 1136 C C . TRP A 1 172 ? 14.423 -37.073 -38.407 1.00 19.27 169 TRP A C 1
ATOM 1137 O O . TRP A 1 172 ? 15.050 -36.756 -39.415 1.00 18.94 169 TRP A O 1
ATOM 1148 N N . SER A 1 173 ? 13.174 -36.690 -38.149 1.00 18.12 170 SER A N 1
ATOM 1149 C CA . SER A 1 173 ? 12.473 -35.708 -38.958 1.00 17.39 170 SER A CA 1
ATOM 1150 C C . SER A 1 173 ? 11.712 -34.698 -38.097 1.00 16.88 170 SER A C 1
ATOM 1151 O O . SER A 1 173 ? 11.323 -34.989 -36.962 1.00 16.68 170 SER A O 1
ATOM 1154 N N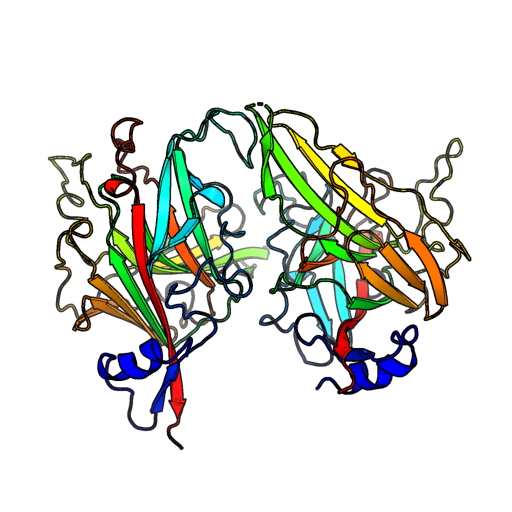 . SER A 1 174 ? 11.541 -33.501 -38.647 1.00 16.31 171 SER A N 1
ATOM 1155 C CA . SER A 1 174 ? 10.676 -32.475 -38.074 1.00 15.99 171 SER A CA 1
ATOM 1156 C C . SER A 1 174 ? 10.168 -31.589 -39.204 1.00 15.74 171 SER A C 1
ATOM 1157 O O . SER A 1 174 ? 10.577 -31.752 -40.353 1.00 15.91 171 SER A O 1
ATOM 1160 N N . GLN A 1 175 ? 9.254 -30.678 -38.887 1.00 15.31 172 GLN A N 1
ATOM 1161 C CA . GLN A 1 175 ? 8.699 -29.783 -39.894 1.00 14.90 172 GLN A CA 1
ATOM 1162 C C . GLN A 1 175 ? 8.699 -28.342 -39.402 1.00 14.40 172 GLN A C 1
ATOM 1163 O O . GLN A 1 175 ? 8.796 -28.078 -38.205 1.00 14.49 172 GLN A O 1
ATOM 1169 N N . GLU A 1 176 ? 8.568 -27.424 -40.346 1.00 13.52 173 GLU A N 1
ATOM 1170 C CA . GLU A 1 176 ? 8.728 -26.020 -40.091 1.00 13.56 173 GLU A CA 1
ATOM 1171 C C . GLU A 1 176 ? 7.948 -25.265 -41.153 1.00 13.16 173 GLU A C 1
ATOM 1172 O O . GLU A 1 176 ? 8.144 -25.491 -42.351 1.00 12.62 173 GLU A O 1
ATOM 1178 N N . LEU A 1 177 ? 7.072 -24.378 -40.701 1.00 12.45 174 LEU A N 1
ATOM 1179 C CA . LEU A 1 177 ? 6.180 -23.646 -41.582 1.00 12.85 174 LEU A CA 1
ATOM 1180 C C . LEU A 1 177 ? 6.411 -22.155 -41.389 1.00 12.32 174 LEU A C 1
ATOM 1181 O O . LEU A 1 177 ? 6.070 -21.582 -40.350 1.00 11.87 174 LEU A O 1
ATOM 1186 N N . ASP A 1 178 ? 7.041 -21.551 -42.383 1.00 12.29 175 ASP A N 1
ATOM 1187 C CA . ASP A 1 178 ? 7.381 -20.127 -42.356 1.00 12.59 175 ASP A CA 1
ATOM 1188 C C . ASP A 1 178 ? 6.285 -19.350 -43.042 1.00 12.20 175 ASP A C 1
ATOM 1189 O O . ASP A 1 178 ? 6.096 -19.478 -44.255 1.00 12.29 175 ASP A O 1
ATOM 1194 N N . ILE A 1 179 ? 5.542 -18.572 -42.262 1.00 11.92 176 ILE A N 1
ATOM 1195 C CA . ILE A 1 179 ? 4.433 -17.803 -42.807 1.00 11.42 176 ILE A CA 1
ATOM 1196 C C . ILE A 1 179 ? 4.965 -16.495 -43.392 1.00 10.98 176 ILE A C 1
ATOM 1197 O O . ILE A 1 179 ? 4.583 -16.106 -44.490 1.00 11.10 176 ILE A O 1
ATOM 1202 N N . ILE A 1 180 ? 5.863 -15.831 -42.671 1.00 10.51 177 ILE A N 1
ATOM 1203 C CA . ILE A 1 180 ? 6.600 -14.706 -43.249 1.00 9.90 177 ILE A CA 1
ATOM 1204 C C . ILE A 1 180 ? 8.003 -14.592 -42.688 1.00 9.34 177 ILE A C 1
ATOM 1205 O O . ILE A 1 180 ? 8.210 -14.731 -41.477 1.00 9.64 177 ILE A O 1
ATOM 1210 N N . GLU A 1 181 ? 8.954 -14.357 -43.590 1.00 8.50 178 GLU A N 1
ATOM 1211 C CA . GLU A 1 181 ? 10.270 -13.815 -43.258 1.00 6.98 178 GLU A CA 1
ATOM 1212 C C . GLU A 1 181 ? 10.450 -12.535 -44.062 1.00 5.57 178 GLU A C 1
ATOM 1213 O O . GLU A 1 181 ? 10.173 -12.522 -45.254 1.00 5.86 178 GLU A O 1
ATOM 1219 N N . THR A 1 182 ? 10.868 -11.447 -43.413 1.00 3.12 179 THR A N 1
ATOM 1220 C CA . THR A 1 182 ? 11.378 -10.255 -44.119 1.00 2.00 179 THR A CA 1
ATOM 1221 C C . THR A 1 182 ? 12.447 -9.620 -43.247 1.00 2.00 179 THR A C 1
ATOM 1222 O O . THR A 1 182 ? 12.652 -10.065 -42.108 1.00 2.00 179 THR A O 1
ATOM 1226 N N . MET A 1 183 ? 13.108 -8.593 -43.771 1.00 4.08 180 MET A N 1
ATOM 1227 C CA . MET A 1 183 ? 13.832 -7.636 -42.951 1.00 6.69 180 MET A CA 1
ATOM 1228 C C . MET A 1 183 ? 13.541 -6.260 -43.540 1.00 8.02 180 MET A C 1
ATOM 1229 O O . MET A 1 183 ? 13.206 -6.164 -44.718 1.00 8.48 180 MET A O 1
ATOM 1234 N N . GLY A 1 184 ? 13.654 -5.212 -42.733 1.00 8.87 181 GLY A N 1
ATOM 1235 C CA . GLY A 1 184 ? 13.259 -3.897 -43.186 1.00 10.65 181 GLY A CA 1
ATOM 1236 C C . GLY A 1 184 ? 14.232 -3.220 -44.132 1.00 12.27 181 GLY A C 1
ATOM 1237 O O . GLY A 1 184 ? 13.815 -2.432 -44.996 1.00 12.39 181 GLY A O 1
ATOM 1238 N N . ILE A 1 185 ? 15.525 -3.487 -43.946 1.00 13.44 182 ILE A N 1
ATOM 1239 C CA . ILE A 1 185 ? 16.578 -2.903 -44.789 1.00 14.84 182 ILE A CA 1
ATOM 1240 C C . ILE A 1 185 ? 17.358 -4.000 -45.514 1.00 15.76 182 ILE A C 1
ATOM 1241 O O . ILE A 1 185 ? 17.701 -5.028 -44.915 1.00 15.61 182 ILE A O 1
ATOM 1246 N N . ILE A 1 186 ? 17.648 -3.760 -46.788 1.00 16.74 183 ILE A N 1
ATOM 1247 C CA . ILE A 1 186 ? 18.424 -4.682 -47.605 1.00 18.07 183 ILE A CA 1
ATOM 1248 C C . ILE A 1 186 ? 19.801 -4.071 -47.911 1.00 18.74 183 ILE A C 1
ATOM 1249 O O . ILE A 1 186 ? 19.873 -2.988 -48.498 1.00 19.30 183 ILE A O 1
ATOM 1254 N N . ARG A 1 187 ? 20.882 -4.758 -47.533 1.00 19.10 184 ARG A N 1
ATOM 1255 C CA . ARG A 1 187 ? 22.238 -4.221 -47.728 1.00 19.74 184 ARG A CA 1
ATOM 1256 C C . ARG A 1 187 ? 23.174 -5.079 -48.600 1.00 20.51 184 ARG A C 1
ATOM 1257 O O . ARG A 1 187 ? 23.793 -4.568 -49.534 1.00 20.87 184 ARG A O 1
ATOM 1265 N N . SER A 1 188 ? 23.276 -6.373 -48.298 1.00 21.20 185 SER A N 1
ATOM 1266 C CA . SER A 1 188 ? 24.215 -7.247 -48.991 1.00 21.37 185 SER A CA 1
ATOM 1267 C C . SER A 1 188 ? 23.622 -7.826 -50.267 1.00 21.73 185 SER A C 1
ATOM 1268 O O . SER A 1 188 ? 23.046 -8.915 -50.286 1.00 21.69 185 SER A O 1
ATOM 1271 N N . VAL A 1 189 ? 23.773 -7.078 -51.348 1.00 22.78 186 VAL A N 1
ATOM 1272 C CA . VAL A 1 189 ? 23.206 -7.470 -52.629 1.00 23.47 186 VAL A CA 1
ATOM 1273 C C . VAL A 1 189 ? 24.332 -7.760 -53.606 1.00 24.01 186 VAL A C 1
ATOM 1274 O O . VAL A 1 189 ? 25.006 -6.850 -54.081 1.00 24.19 186 VAL A O 1
ATOM 1278 N N . ASN A 1 190 ? 24.544 -9.041 -53.868 1.00 24.91 187 ASN A N 1
ATOM 1279 C CA . ASN A 1 190 ? 25.454 -9.495 -54.904 1.00 25.87 187 ASN A CA 1
ATOM 1280 C C . ASN A 1 190 ? 24.918 -9.038 -56.271 1.00 26.48 187 ASN A C 1
ATOM 1281 O O . ASN A 1 190 ? 23.835 -9.454 -56.676 1.00 26.27 187 ASN A O 1
ATOM 1286 N N . PRO A 1 191 ? 25.676 -8.164 -56.980 1.00 27.20 188 PRO A N 1
ATOM 1287 C CA . PRO A 1 191 ? 25.222 -7.562 -58.252 1.00 27.54 188 PRO A CA 1
ATOM 1288 C C . PRO A 1 191 ? 24.988 -8.602 -59.336 1.00 27.85 188 PRO A C 1
ATOM 1289 O O . PRO A 1 191 ? 24.116 -8.422 -60.193 1.00 27.94 188 PRO A O 1
ATOM 1293 N N . ASP A 1 192 ? 25.776 -9.672 -59.279 1.00 28.43 189 ASP A N 1
ATOM 1294 C CA . ASP A 1 192 ? 25.669 -10.792 -60.203 1.00 29.00 189 ASP A CA 1
ATOM 1295 C C . ASP A 1 192 ? 24.438 -11.654 -59.895 1.00 28.97 189 ASP A C 1
ATOM 1296 O O . ASP A 1 192 ? 23.860 -12.240 -60.807 1.00 29.34 189 ASP A O 1
ATOM 1301 N N . ASN A 1 193 ? 24.047 -11.726 -58.619 1.00 28.57 190 ASN A N 1
ATOM 1302 C CA . ASN A 1 193 ? 22.865 -12.499 -58.194 1.00 27.93 190 ASN A CA 1
ATOM 1303 C C . ASN A 1 193 ? 22.065 -11.778 -57.095 1.00 27.12 190 ASN A C 1
ATOM 1304 O O . ASN A 1 193 ? 22.175 -12.123 -55.913 1.00 27.17 190 ASN A O 1
ATOM 1309 N N . PRO A 1 194 ? 21.266 -10.767 -57.491 1.00 25.99 191 PRO A N 1
ATOM 1310 C CA . PRO A 1 194 ? 20.543 -9.897 -56.576 1.00 25.10 191 PRO A CA 1
ATOM 1311 C C . PRO A 1 194 ? 19.189 -10.458 -56.140 1.00 24.13 191 PRO A C 1
ATOM 1312 O O . PRO A 1 194 ? 18.197 -9.718 -56.110 1.00 23.96 191 PRO A O 1
ATOM 1316 N N . TRP A 1 195 ? 19.172 -11.746 -55.787 1.00 23.05 192 TRP A N 1
ATOM 1317 C CA . TRP A 1 195 ? 17.959 -12.484 -55.403 1.00 22.05 192 TRP A CA 1
ATOM 1318 C C . TRP A 1 195 ? 17.212 -11.830 -54.237 1.00 21.72 192 TRP A C 1
ATOM 1319 O O . TRP A 1 195 ? 15.983 -11.863 -54.188 1.00 21.66 192 TRP A O 1
ATOM 1330 N N . ASN A 1 196 ? 17.963 -11.239 -53.310 1.00 20.85 193 ASN A N 1
ATOM 1331 C CA . ASN A 1 196 ? 17.399 -10.637 -52.110 1.00 20.51 193 ASN A CA 1
ATOM 1332 C C . ASN A 1 196 ? 17.173 -9.129 -52.231 1.00 20.51 193 ASN A C 1
ATOM 1333 O O . ASN A 1 196 ? 16.853 -8.475 -51.241 1.00 20.28 193 ASN A O 1
ATOM 1338 N N . LYS A 1 197 ? 17.334 -8.593 -53.442 1.00 20.45 194 LYS A N 1
ATOM 1339 C CA . LYS A 1 197 ? 17.223 -7.150 -53.707 1.00 20.31 194 LYS A CA 1
ATOM 1340 C C . LYS A 1 197 ? 15.931 -6.519 -53.194 1.00 19.62 194 LYS A C 1
ATOM 1341 O O . LYS A 1 197 ? 15.935 -5.389 -52.697 1.00 19.52 194 LYS A O 1
ATOM 1347 N N . THR A 1 198 ? 14.829 -7.255 -53.329 1.00 19.04 195 THR A N 1
ATOM 1348 C CA . THR A 1 198 ? 13.495 -6.764 -52.977 1.00 18.11 195 THR A CA 1
ATOM 1349 C C . THR A 1 198 ? 12.868 -7.624 -51.873 1.00 17.48 195 THR A C 1
ATOM 1350 O O . THR A 1 198 ? 11.633 -7.688 -51.756 1.00 17.38 195 THR A O 1
ATOM 1354 N N . TRP A 1 199 ? 13.706 -8.297 -51.085 1.00 15.93 196 TRP A N 1
ATOM 1355 C CA . TRP A 1 199 ? 13.232 -9.268 -50.106 1.00 15.03 196 TRP A CA 1
ATOM 1356 C C . TRP A 1 199 ? 12.250 -8.674 -49.080 1.00 14.97 196 TRP A C 1
ATOM 1357 O O . TRP A 1 199 ? 11.372 -9.376 -48.594 1.00 14.08 196 TRP A O 1
ATOM 1368 N N . ASN A 1 200 ? 12.417 -7.385 -48.769 1.00 14.91 197 ASN A N 1
ATOM 1369 C CA . ASN A 1 200 ? 11.476 -6.647 -47.938 1.00 14.86 197 ASN A CA 1
ATOM 1370 C C . ASN A 1 200 ? 10.123 -6.339 -48.597 1.00 15.28 197 ASN A C 1
ATOM 1371 O O . ASN A 1 200 ? 9.244 -5.736 -47.946 1.00 14.73 197 ASN A O 1
ATOM 1376 N N . MET A 1 201 ? 9.965 -6.746 -49.866 1.00 15.28 198 MET A N 1
ATOM 1377 C CA . MET A 1 201 ? 8.726 -6.529 -50.639 1.00 16.09 198 MET A CA 1
ATOM 1378 C C . MET A 1 201 ? 8.192 -7.799 -51.290 1.00 16.01 198 MET A C 1
ATOM 1379 O O . MET A 1 201 ? 7.521 -7.733 -52.327 1.00 15.97 198 MET A O 1
ATOM 1384 N N . GLN A 1 202 ? 8.493 -8.948 -50.700 1.00 15.81 199 GLN A N 1
ATOM 1385 C CA . GLN A 1 202 ? 8.065 -10.213 -51.270 1.00 16.41 199 GLN A CA 1
ATOM 1386 C C . GLN A 1 202 ? 7.465 -11.071 -50.164 1.00 15.89 199 GLN A C 1
ATOM 1387 O O . GLN A 1 202 ? 7.905 -11.010 -49.016 1.00 15.73 199 GLN A O 1
ATOM 1393 N N . MET A 1 203 ? 6.445 -11.854 -50.511 1.00 15.48 200 MET A N 1
ATOM 1394 C CA . MET A 1 203 ? 5.820 -12.785 -49.568 1.00 14.44 200 MET A CA 1
ATOM 1395 C C . MET A 1 203 ? 6.726 -13.998 -49.494 1.00 14.04 200 MET A C 1
ATOM 1396 O O . MET A 1 203 ? 6.513 -15.001 -50.186 1.00 13.71 200 MET A O 1
ATOM 1401 N N . ASN A 1 204 ? 7.778 -13.878 -48.687 1.00 13.53 201 ASN A N 1
ATOM 1402 C CA . ASN A 1 204 ? 8.680 -14.997 -48.430 1.00 12.82 201 ASN A CA 1
ATOM 1403 C C . ASN A 1 204 ? 8.098 -15.974 -47.403 1.00 11.90 201 ASN A C 1
ATOM 1404 O O . ASN A 1 204 ? 8.188 -15.760 -46.196 1.00 11.94 201 ASN A O 1
ATOM 1409 N N . SER A 1 205 ? 7.482 -17.037 -47.897 1.00 11.18 202 SER A N 1
ATOM 1410 C CA . SER A 1 205 ? 6.916 -18.070 -47.036 1.00 10.72 202 SER A CA 1
ATOM 1411 C C . SER A 1 205 ? 7.647 -19.320 -47.426 1.00 10.84 202 SER A C 1
ATOM 1412 O O . SER A 1 205 ? 8.369 -19.304 -48.427 1.00 10.67 202 SER A O 1
ATOM 1415 N N . ASN A 1 206 ? 7.490 -20.395 -46.655 1.00 10.63 203 ASN A N 1
ATOM 1416 C CA . ASN A 1 206 ? 8.239 -21.595 -46.945 1.00 11.12 203 ASN A CA 1
ATOM 1417 C C . ASN A 1 206 ? 7.804 -22.778 -46.098 1.00 11.68 203 ASN A C 1
ATOM 1418 O O . ASN A 1 206 ? 7.130 -22.610 -45.078 1.00 11.31 203 ASN A O 1
ATOM 1423 N N . THR A 1 207 ? 8.201 -23.972 -46.533 1.00 12.10 204 THR A N 1
ATOM 1424 C CA . THR A 1 207 ? 7.999 -25.189 -45.774 1.00 12.77 204 THR A CA 1
ATOM 1425 C C . THR A 1 207 ? 9.300 -25.968 -45.749 1.00 13.64 204 THR A C 1
ATOM 1426 O O . THR A 1 207 ? 10.047 -25.984 -46.736 1.00 13.78 204 THR A O 1
ATOM 1430 N N . HIS A 1 208 ? 9.561 -26.636 -44.628 1.00 14.11 205 HIS A N 1
ATOM 1431 C CA . HIS A 1 208 ? 10.724 -27.497 -44.514 1.00 14.51 205 HIS A CA 1
ATOM 1432 C C . HIS A 1 208 ? 10.309 -28.834 -43.930 1.00 14.90 205 HIS A C 1
ATOM 1433 O O . HIS A 1 208 ? 9.660 -28.877 -42.881 1.00 15.35 205 HIS A O 1
ATOM 1440 N N . TYR A 1 209 ? 10.667 -29.919 -44.612 1.00 14.77 206 TYR A N 1
ATOM 1441 C CA . TYR A 1 209 ? 10.676 -31.221 -43.980 1.00 14.95 206 TYR A CA 1
ATOM 1442 C C . TYR A 1 209 ? 12.133 -31.534 -43.671 1.00 15.40 206 TYR A C 1
ATOM 1443 O O . TYR A 1 209 ? 12.928 -31.755 -44.590 1.00 15.59 206 TYR A O 1
ATOM 1452 N N . TRP A 1 210 ? 12.495 -31.533 -42.391 1.00 15.52 207 TRP A N 1
ATOM 1453 C CA . TRP A 1 210 ? 13.882 -31.780 -42.003 1.00 16.35 207 TRP A CA 1
ATOM 1454 C C . TRP A 1 210 ? 14.130 -33.269 -41.880 1.00 17.29 207 TRP A C 1
ATOM 1455 O O . TRP A 1 210 ? 13.385 -33.964 -41.190 1.00 17.60 207 TRP A O 1
ATOM 1466 N N . TYR A 1 211 ? 15.175 -33.760 -42.535 1.00 18.29 208 TYR A N 1
ATOM 1467 C CA . TYR A 1 211 ? 15.499 -35.183 -42.476 1.00 19.86 208 TYR A CA 1
ATOM 1468 C C . TYR A 1 211 ? 16.975 -35.434 -42.242 1.00 21.08 208 TYR A C 1
ATOM 1469 O O . TYR A 1 211 ? 17.835 -34.760 -42.829 1.00 21.25 208 TYR A O 1
ATOM 1478 N N . GLN A 1 212 ? 17.255 -36.424 -41.391 1.00 22.43 209 GLN A N 1
ATOM 1479 C CA . GLN A 1 212 ? 18.616 -36.780 -41.040 1.00 23.79 209 GLN A CA 1
ATOM 1480 C C . GLN A 1 212 ? 18.742 -38.238 -40.622 1.00 24.70 209 GLN A C 1
ATOM 1481 O O . GLN A 1 212 ? 17.951 -38.741 -39.827 1.00 24.56 209 GLN A O 1
ATOM 1487 N N . GLU A 1 213 ? 19.757 -38.902 -41.165 1.00 26.06 210 GLU A N 1
ATOM 1488 C CA . GLU A 1 213 ? 20.144 -40.245 -40.745 1.00 27.15 210 GLU A CA 1
ATOM 1489 C C . GLU A 1 213 ? 21.374 -40.117 -39.860 1.00 27.94 210 GLU A C 1
ATOM 1490 O O . GLU A 1 213 ? 22.214 -39.229 -40.080 1.00 27.88 210 GLU A O 1
ATOM 1496 N N . GLN A 1 214 ? 21.474 -40.984 -38.851 1.00 29.03 211 GLN A N 1
ATOM 1497 C CA . GLN A 1 214 ? 22.584 -40.913 -37.899 1.00 29.98 211 GLN A CA 1
ATOM 1498 C C . GLN A 1 214 ? 23.945 -41.084 -38.584 1.00 30.57 211 GLN A C 1
ATOM 1499 O O . GLN A 1 214 ? 24.183 -42.064 -39.298 1.00 30.46 211 GLN A O 1
ATOM 1505 N N . GLY A 1 215 ? 24.818 -40.106 -38.354 1.00 31.20 212 GLY A N 1
ATOM 1506 C CA . GLY A 1 215 ? 26.119 -40.041 -39.014 1.00 32.20 212 GLY A CA 1
ATOM 1507 C C . GLY A 1 215 ? 26.087 -39.160 -40.254 1.00 32.85 212 GLY A C 1
ATOM 1508 O O . GLY A 1 215 ? 27.136 -38.683 -40.710 1.00 33.17 212 GLY A O 1
ATOM 1509 N N . GLY A 1 216 ? 24.887 -38.948 -40.800 1.00 32.60 213 GLY A N 1
ATOM 1510 C CA . GLY A 1 216 ? 24.715 -38.137 -41.999 1.00 32.36 213 GLY A CA 1
ATOM 1511 C C . GLY A 1 216 ? 24.456 -36.680 -41.673 1.00 32.13 213 GLY A C 1
ATOM 1512 O O . GLY A 1 216 ? 24.411 -36.293 -40.504 1.00 32.27 213 GLY A O 1
ATOM 1513 N N . LYS A 1 217 ? 24.279 -35.867 -42.707 1.00 31.80 214 LYS A N 1
ATOM 1514 C CA . LYS A 1 217 ? 23.995 -34.448 -42.500 1.00 31.67 214 LYS A CA 1
ATOM 1515 C C . LYS A 1 217 ? 22.488 -34.213 -42.362 1.00 31.16 214 LYS A C 1
ATOM 1516 O O . LYS A 1 217 ? 21.686 -35.029 -42.807 1.00 30.87 214 LYS A O 1
ATOM 1518 N N . ARG A 1 218 ? 22.117 -33.108 -41.719 1.00 30.87 215 ARG A N 1
ATOM 1519 C CA . ARG A 1 218 ? 20.722 -32.681 -41.663 1.00 30.66 215 ARG A CA 1
ATOM 1520 C C . ARG A 1 218 ? 20.354 -32.099 -43.033 1.00 29.49 215 ARG A C 1
ATOM 1521 O O . ARG A 1 218 ? 21.029 -31.191 -43.520 1.00 29.93 215 ARG A O 1
ATOM 1529 N N . THR A 1 219 ? 19.324 -32.643 -43.676 1.00 27.74 216 THR A N 1
ATOM 1530 C CA . THR A 1 219 ? 18.901 -32.113 -44.972 1.00 25.82 216 THR A CA 1
ATOM 1531 C C . THR A 1 219 ? 17.637 -31.274 -44.845 1.00 25.02 216 THR A C 1
ATOM 1532 O O . THR A 1 219 ? 16.675 -31.669 -44.184 1.00 24.51 216 THR A O 1
ATOM 1536 N N . ASP A 1 220 ? 17.665 -30.106 -45.478 1.00 23.97 217 ASP A N 1
ATOM 1537 C CA . ASP A 1 220 ? 16.533 -29.195 -45.501 1.00 22.82 217 ASP A CA 1
ATOM 1538 C C . ASP A 1 220 ? 15.750 -29.464 -46.769 1.00 22.16 217 ASP A C 1
ATOM 1539 O O . ASP A 1 220 ? 16.186 -29.074 -47.851 1.00 22.05 217 ASP A O 1
ATOM 1544 N N . ASN A 1 221 ? 14.594 -30.116 -46.646 1.00 21.16 218 ASN A N 1
ATOM 1545 C CA . ASN A 1 221 ? 13.820 -30.490 -47.837 1.00 20.35 218 ASN A CA 1
ATOM 1546 C C . ASN A 1 221 ? 12.630 -29.575 -48.124 1.00 20.11 218 ASN A C 1
ATOM 1547 O O . ASN A 1 221 ? 11.648 -29.513 -47.375 1.00 19.69 218 ASN A O 1
ATOM 1552 N N . THR A 1 222 ? 12.749 -28.897 -49.257 1.00 19.74 219 THR A N 1
ATOM 1553 C CA . THR A 1 222 ? 11.926 -27.769 -49.627 1.00 19.28 219 THR A CA 1
ATOM 1554 C C . THR A 1 222 ? 11.042 -28.139 -50.831 1.00 19.13 219 THR A C 1
ATOM 1555 O O . THR A 1 222 ? 11.295 -29.136 -51.507 1.00 19.08 219 THR A O 1
ATOM 1559 N N . ALA A 1 223 ? 9.978 -27.376 -51.057 1.00 18.78 220 ALA A N 1
ATOM 1560 C CA . ALA A 1 223 ? 9.104 -27.582 -52.210 1.00 18.43 220 ALA A CA 1
ATOM 1561 C C . ALA A 1 223 ? 8.817 -26.270 -52.951 1.00 18.34 220 ALA A C 1
ATOM 1562 O O . ALA A 1 223 ? 8.759 -25.188 -52.349 1.00 18.29 220 ALA A O 1
ATOM 1564 N N . LYS A 1 224 ? 8.656 -26.379 -54.263 1.00 17.94 221 LYS A N 1
ATOM 1565 C CA . LYS A 1 224 ? 8.366 -25.243 -55.106 1.00 18.00 221 LYS A CA 1
ATOM 1566 C C . LYS A 1 224 ? 6.942 -24.730 -54.850 1.00 18.10 221 LYS A C 1
ATOM 1567 O O . LYS A 1 224 ? 6.051 -25.472 -54.384 1.00 17.87 221 LYS A O 1
ATOM 1569 N N . ARG A 1 225 ? 6.738 -23.453 -55.141 1.00 17.84 222 ARG A N 1
ATOM 1570 C CA . ARG A 1 225 ? 5.432 -22.837 -54.992 1.00 17.65 222 ARG A CA 1
ATOM 1571 C C . ARG A 1 225 ? 4.564 -23.255 -56.170 1.00 17.30 222 ARG A C 1
ATOM 1572 O O . ARG A 1 225 ? 5.050 -23.397 -57.289 1.00 16.79 222 ARG A O 1
ATOM 1580 N N . SER A 1 226 ? 3.280 -23.485 -55.903 1.00 17.19 223 SER A N 1
ATOM 1581 C CA . SER A 1 226 ? 2.341 -23.821 -56.958 1.00 16.56 223 SER A CA 1
ATOM 1582 C C . SER A 1 226 ? 1.103 -22.932 -56.907 1.00 16.55 223 SER A C 1
ATOM 1583 O O . SER A 1 226 ? 0.812 -22.304 -55.872 1.00 16.49 223 SER A O 1
ATOM 1586 N N . ASP A 1 227 ? 0.396 -22.883 -58.039 1.00 16.18 224 ASP A N 1
ATOM 1587 C CA . ASP A 1 227 ? -0.889 -22.185 -58.180 1.00 15.72 224 ASP A CA 1
ATOM 1588 C C . ASP A 1 227 ? -0.743 -20.741 -57.715 1.00 15.66 224 ASP A C 1
ATOM 1589 O O . ASP A 1 227 ? -1.462 -20.276 -56.815 1.00 15.90 224 ASP A O 1
ATOM 1594 N N . VAL A 1 228 ? 0.212 -20.056 -58.333 1.00 14.99 225 VAL A N 1
ATOM 1595 C CA . VAL A 1 228 ? 0.702 -18.777 -57.857 1.00 14.69 225 VAL A CA 1
ATOM 1596 C C . VAL A 1 228 ? -0.151 -17.631 -58.374 1.00 15.18 225 VAL A C 1
ATOM 1597 O O . VAL A 1 228 ? -0.482 -17.572 -59.561 1.00 15.21 225 VAL A O 1
ATOM 1601 N N . VAL A 1 229 ? -0.503 -16.724 -57.475 1.00 15.53 226 VAL A N 1
ATOM 1602 C CA . VAL A 1 229 ? -1.145 -15.493 -57.857 1.00 16.15 226 VAL A CA 1
ATOM 1603 C C . VAL A 1 229 ? -0.099 -14.383 -57.803 1.00 17.25 226 VAL A C 1
ATOM 1604 O O . VAL A 1 229 ? 0.115 -13.689 -58.808 1.00 17.83 226 VAL A O 1
ATOM 1608 N N . SER A 1 230 ? 0.573 -14.245 -56.656 1.00 17.77 227 SER A N 1
ATOM 1609 C CA . SER A 1 230 ? 1.582 -13.208 -56.480 1.00 18.76 227 SER A CA 1
ATOM 1610 C C . SER A 1 230 ? 2.600 -13.498 -55.365 1.00 19.51 227 SER A C 1
ATOM 1611 O O . SER A 1 230 ? 2.293 -14.177 -54.392 1.00 19.53 227 SER A O 1
ATOM 1614 N N . TYR A 1 231 ? 3.815 -12.983 -55.546 1.00 20.80 228 TYR A N 1
ATOM 1615 C CA . TYR A 1 231 ? 4.832 -12.902 -54.494 1.00 22.07 228 TYR A CA 1
ATOM 1616 C C . TYR A 1 231 ? 4.956 -11.453 -53.999 1.00 21.96 228 TYR A C 1
ATOM 1617 O O . TYR A 1 231 ? 5.732 -11.171 -53.079 1.00 22.19 228 TYR A O 1
ATOM 1626 N N . MET A 1 232 ? 4.201 -10.543 -54.613 1.00 21.70 229 MET A N 1
ATOM 1627 C CA . MET A 1 232 ? 4.445 -9.101 -54.463 1.00 21.83 229 MET A CA 1
ATOM 1628 C C . MET A 1 232 ? 3.863 -8.521 -53.184 1.00 20.82 229 MET A C 1
ATOM 1629 O O . MET A 1 232 ? 2.691 -8.712 -52.862 1.00 20.86 229 MET A O 1
ATOM 1634 N N . THR A 1 233 ? 4.684 -7.763 -52.484 1.00 19.79 230 THR A N 1
ATOM 1635 C CA . THR A 1 233 ? 4.334 -7.297 -51.162 1.00 18.94 230 THR A CA 1
ATOM 1636 C C . THR A 1 233 ? 4.805 -5.853 -50.960 1.00 18.50 230 THR A C 1
ATOM 1637 O O . THR A 1 233 ? 5.564 -5.332 -51.763 1.00 18.70 230 THR A O 1
ATOM 1641 N N . ASP A 1 234 ? 4.309 -5.181 -49.931 1.00 18.00 231 ASP A N 1
ATOM 1642 C CA . ASP A 1 234 ? 4.712 -3.803 -49.667 1.00 17.28 231 ASP A CA 1
ATOM 1643 C C . ASP A 1 234 ? 5.927 -3.788 -48.742 1.00 16.78 231 ASP A C 1
ATOM 1644 O O . ASP A 1 234 ? 6.141 -4.752 -48.011 1.00 15.98 231 ASP A O 1
ATOM 1649 N N . PRO A 1 235 ? 6.722 -2.690 -48.761 1.00 16.54 232 PRO A N 1
ATOM 1650 C CA . PRO A 1 235 ? 7.926 -2.637 -47.907 1.00 16.29 232 PRO A CA 1
ATOM 1651 C C . PRO A 1 235 ? 7.583 -2.986 -46.445 1.00 16.30 232 PRO A C 1
ATOM 1652 O O . PRO A 1 235 ? 6.760 -2.309 -45.819 1.00 16.64 232 PRO A O 1
ATOM 1656 N N . SER A 1 236 ? 8.182 -4.056 -45.928 1.00 16.09 233 SER A N 1
ATOM 1657 C CA . SER A 1 236 ? 7.709 -4.662 -44.682 1.00 16.22 233 SER A CA 1
ATOM 1658 C C . SER A 1 236 ? 7.834 -3.753 -43.450 1.00 16.39 233 SER A C 1
ATOM 1659 O O . SER A 1 236 ? 7.049 -3.861 -42.519 1.00 15.59 233 SER A O 1
ATOM 1662 N N . ALA A 1 237 ? 8.799 -2.839 -43.475 1.00 17.24 234 ALA A N 1
ATOM 1663 C CA . ALA A 1 237 ? 9.047 -1.925 -42.349 1.00 17.83 234 ALA A CA 1
ATOM 1664 C C . ALA A 1 237 ? 8.208 -0.645 -42.358 1.00 18.53 234 ALA A C 1
ATOM 1665 O O . ALA A 1 237 ? 8.171 0.081 -41.365 1.00 18.53 234 ALA A O 1
ATOM 1667 N N . GLU A 1 238 ? 7.537 -0.362 -43.467 1.00 19.59 235 GLU A N 1
ATOM 1668 C CA . GLU A 1 238 ? 6.801 0.903 -43.586 1.00 20.66 235 GLU A CA 1
ATOM 1669 C C . GLU A 1 238 ? 5.407 0.853 -42.972 1.00 20.33 235 GLU A C 1
ATOM 1670 O O . GLU A 1 238 ? 4.829 1.896 -42.646 1.00 20.78 235 GLU A O 1
ATOM 1676 N N . ASP A 1 239 ? 4.854 -0.344 -42.827 1.00 19.68 236 ASP A N 1
ATOM 1677 C CA . ASP A 1 239 ? 3.496 -0.444 -42.332 1.00 19.50 236 ASP A CA 1
ATOM 1678 C C . ASP A 1 239 ? 3.140 -1.839 -41.859 1.00 18.31 236 ASP A C 1
ATOM 1679 O O . ASP A 1 239 ? 3.864 -2.813 -42.102 1.00 18.07 236 ASP A O 1
ATOM 1684 N N . PHE A 1 240 ? 2.014 -1.913 -41.165 1.00 17.07 237 PHE A N 1
ATOM 1685 C CA . PHE A 1 240 ? 1.495 -3.169 -40.682 1.00 15.50 237 PHE A CA 1
ATOM 1686 C C . PHE A 1 240 ? 0.840 -3.856 -41.844 1.00 15.24 237 PHE A C 1
ATOM 1687 O O . PHE A 1 240 ? 0.123 -3.234 -42.625 1.00 15.57 237 PHE A O 1
ATOM 1695 N N . HIS A 1 241 ? 1.106 -5.144 -41.965 1.00 14.42 238 HIS A N 1
ATOM 1696 C CA . HIS A 1 241 ? 0.427 -5.951 -42.948 1.00 13.79 238 HIS A CA 1
ATOM 1697 C C . HIS A 1 241 ? 0.091 -7.291 -42.339 1.00 13.14 238 HIS A C 1
ATOM 1698 O O . HIS A 1 241 ? 0.623 -7.690 -41.303 1.00 13.59 238 HIS A O 1
ATOM 1705 N N . THR A 1 242 ? -0.773 -7.994 -43.030 1.00 12.37 239 THR A N 1
ATOM 1706 C CA . THR A 1 242 ? -1.327 -9.232 -42.559 1.00 12.21 239 THR A CA 1
ATOM 1707 C C . THR A 1 242 ? -0.605 -10.369 -43.296 1.00 11.53 239 THR A C 1
ATOM 1708 O O . THR A 1 242 ? -0.476 -10.338 -44.522 1.00 11.26 239 THR A O 1
ATOM 1712 N N . TYR A 1 243 ? -0.085 -11.331 -42.540 1.00 11.13 240 TYR A N 1
ATOM 1713 C CA . TYR A 1 243 ? 0.623 -12.481 -43.118 1.00 10.89 240 TYR A CA 1
ATOM 1714 C C . TYR A 1 243 ? 0.031 -13.759 -42.537 1.00 10.84 240 TYR A C 1
ATOM 1715 O O . TYR A 1 243 ? 0.117 -14.014 -41.335 1.00 10.32 240 TYR A O 1
ATOM 1724 N N . GLY A 1 244 ? -0.579 -14.553 -43.403 1.00 10.96 241 GLY A N 1
ATOM 1725 C CA . GLY A 1 244 ? -1.398 -15.655 -42.955 1.00 11.16 241 GLY A CA 1
ATOM 1726 C C . GLY A 1 244 ? -1.232 -16.937 -43.728 1.00 11.64 241 GLY A C 1
ATOM 1727 O O . GLY A 1 244 ? -0.870 -16.959 -44.910 1.00 11.09 241 GLY A O 1
ATOM 1728 N N . CYS A 1 245 ? -1.497 -18.019 -43.029 1.00 12.28 242 CYS A N 1
ATOM 1729 C CA . CYS A 1 245 ? -1.425 -19.321 -43.614 1.00 13.73 242 CYS A CA 1
ATOM 1730 C C . CYS A 1 245 ? -2.713 -20.077 -43.323 1.00 13.56 242 CYS A C 1
ATOM 1731 O O . CYS A 1 245 ? -3.193 -20.077 -42.181 1.00 13.17 242 CYS A O 1
ATOM 1734 N N . TRP A 1 246 ? -3.261 -20.715 -44.355 1.00 13.28 243 TRP A N 1
ATOM 1735 C CA . TRP A 1 246 ? -4.254 -21.751 -44.153 1.00 13.60 243 TRP A CA 1
ATOM 1736 C C . TRP A 1 246 ? -3.536 -23.089 -44.274 1.00 13.15 243 TRP A C 1
ATOM 1737 O O . TRP A 1 246 ? -3.230 -23.552 -45.372 1.00 13.15 243 TRP A O 1
ATOM 1748 N N . TRP A 1 247 ? -3.250 -23.700 -43.138 1.00 12.98 244 TRP A N 1
ATOM 1749 C CA . TRP A 1 247 ? -2.620 -25.010 -43.143 1.00 12.52 244 TRP A CA 1
ATOM 1750 C C . TRP A 1 247 ? -3.756 -26.018 -43.349 1.00 12.53 244 TRP A C 1
ATOM 1751 O O . TRP A 1 247 ? -4.439 -26.398 -42.405 1.00 12.34 244 TRP A O 1
ATOM 1762 N N . VAL A 1 248 ? -3.976 -26.400 -44.606 1.00 12.62 245 VAL A N 1
ATOM 1763 C CA . VAL A 1 248 ? -5.205 -27.103 -44.998 1.00 12.49 245 VAL A CA 1
ATOM 1764 C C . VAL A 1 248 ? -5.205 -28.562 -44.574 1.00 13.00 245 VAL A C 1
ATOM 1765 O O . VAL A 1 248 ? -6.201 -29.047 -44.033 1.00 13.43 245 VAL A O 1
ATOM 1769 N N . ASP A 1 249 ? -4.095 -29.250 -44.841 1.00 13.18 246 ASP A N 1
ATOM 1770 C CA . ASP A 1 249 ? -3.907 -30.667 -44.487 1.00 13.95 246 ASP A CA 1
ATOM 1771 C C . ASP A 1 249 ? -2.425 -31.014 -44.504 1.00 14.05 246 ASP A C 1
ATOM 1772 O O . ASP A 1 249 ? -1.574 -30.131 -44.596 1.00 15.05 246 ASP A O 1
ATOM 1777 N N . ALA A 1 250 ? -2.121 -32.302 -44.426 1.00 14.06 247 ALA A N 1
ATOM 1778 C CA . ALA A 1 250 ? -0.749 -32.752 -44.334 1.00 13.84 247 ALA A CA 1
ATOM 1779 C C . ALA A 1 250 ? 0.034 -32.526 -45.615 1.00 14.02 247 ALA A C 1
ATOM 1780 O O . ALA A 1 250 ? 1.257 -32.630 -45.600 1.00 14.91 247 ALA A O 1
ATOM 1782 N N . ASN A 1 251 ? -0.647 -32.201 -46.711 1.00 14.00 248 ASN A N 1
ATOM 1783 C CA . ASN A 1 251 ? 0.029 -31.981 -48.001 1.00 14.33 248 ASN A CA 1
ATOM 1784 C C . ASN A 1 251 ? -0.063 -30.556 -48.572 1.00 14.34 248 ASN A C 1
ATOM 1785 O O . ASN A 1 251 ? 0.413 -30.306 -49.688 1.00 14.64 248 ASN A O 1
ATOM 1790 N N . THR A 1 252 ? -0.663 -29.629 -47.828 1.00 13.98 249 THR A N 1
ATOM 1791 C CA . THR A 1 252 ? -1.117 -28.373 -48.440 1.00 13.98 249 THR A CA 1
ATOM 1792 C C . THR A 1 252 ? -1.186 -27.205 -47.475 1.00 13.72 249 THR A C 1
ATOM 1793 O O . THR A 1 252 ? -1.884 -27.252 -46.468 1.00 14.49 249 THR A O 1
ATOM 1797 N N . VAL A 1 253 ? -0.459 -26.151 -47.803 1.00 13.65 250 VAL A N 1
ATOM 1798 C CA . VAL A 1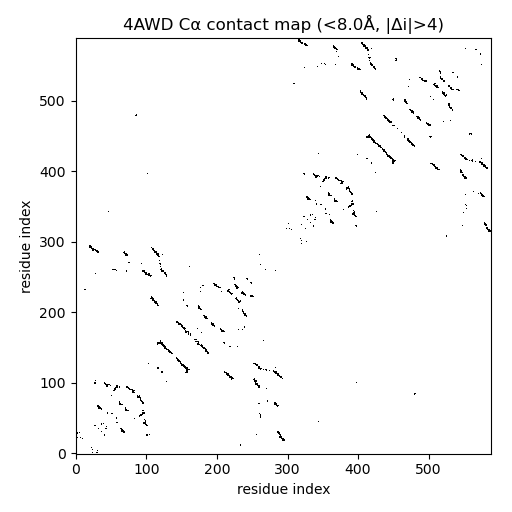 253 ? -0.475 -24.920 -47.030 1.00 13.24 250 VAL A CA 1
ATOM 1799 C C . VAL A 1 253 ? -0.653 -23.770 -48.013 1.00 13.07 250 VAL A C 1
ATOM 1800 O O . VAL A 1 253 ? -0.071 -23.790 -49.091 1.00 12.82 250 VAL A O 1
ATOM 1804 N N . LYS A 1 254 ? -1.490 -22.795 -47.658 1.00 13.07 251 LYS A N 1
ATOM 1805 C CA . LYS A 1 254 ? -1.845 -21.693 -48.568 1.00 12.84 251 LYS A CA 1
ATOM 1806 C C . LYS A 1 254 ? -1.631 -20.334 -47.899 1.00 12.86 251 LYS A C 1
ATOM 1807 O O . LYS A 1 254 ? -2.104 -20.104 -46.786 1.00 13.39 251 LYS A O 1
ATOM 1813 N N . PHE A 1 255 ? -0.960 -19.420 -48.592 1.00 12.66 252 PHE A N 1
ATOM 1814 C CA . PHE A 1 255 ? -0.521 -18.173 -47.959 1.00 12.51 252 PHE A CA 1
ATOM 1815 C C . PHE A 1 255 ? -1.290 -16.921 -48.368 1.00 12.78 252 PHE A C 1
ATOM 1816 O O . PHE A 1 255 ? -1.675 -16.757 -49.530 1.00 12.93 252 PHE A O 1
ATOM 1824 N N . TYR A 1 256 ? -1.514 -16.045 -47.392 1.00 12.68 253 TYR A N 1
ATOM 1825 C CA . TYR A 1 256 ? -2.325 -14.845 -47.585 1.00 12.57 253 TYR A CA 1
ATOM 1826 C C . TYR A 1 256 ? -1.587 -13.592 -47.140 1.00 12.27 253 TYR A C 1
ATOM 1827 O O . TYR A 1 256 ? -0.995 -13.546 -46.064 1.00 11.72 253 TYR A O 1
ATOM 1836 N N . TYR A 1 257 ? -1.611 -12.592 -48.004 1.00 12.20 254 TYR A N 1
ATOM 1837 C CA . TYR A 1 257 ? -1.067 -11.298 -47.689 1.00 12.60 254 TYR A CA 1
ATOM 1838 C C . TYR A 1 257 ? -2.223 -10.330 -47.712 1.00 12.74 254 TYR A C 1
ATOM 1839 O O . TYR A 1 257 ? -2.944 -10.289 -48.689 1.00 13.55 254 TYR A O 1
ATOM 1848 N N . ASP A 1 258 ? -2.400 -9.563 -46.641 1.00 13.03 255 ASP A N 1
ATOM 1849 C CA . ASP A 1 258 ? -3.528 -8.633 -46.507 1.00 13.58 255 ASP A CA 1
ATOM 1850 C C . ASP A 1 258 ? -4.901 -9.245 -46.914 1.00 13.76 255 ASP A C 1
ATOM 1851 O O . ASP A 1 258 ? -5.749 -8.590 -47.520 1.00 13.56 255 ASP A O 1
ATOM 1856 N N . GLY A 1 259 ? -5.096 -10.515 -46.559 1.00 14.24 256 GLY A N 1
ATOM 1857 C CA . GLY A 1 259 ? -6.344 -11.233 -46.808 1.00 14.79 256 GLY A CA 1
ATOM 1858 C C . GLY A 1 259 ? -6.518 -11.788 -48.218 1.00 15.21 256 GLY A C 1
ATOM 1859 O O . GLY A 1 259 ? -7.564 -12.348 -48.533 1.00 15.87 256 GLY A O 1
ATOM 1860 N N . LYS A 1 260 ? -5.507 -11.654 -49.067 1.00 14.77 257 LYS A N 1
ATOM 1861 C CA . LYS A 1 260 ? -5.621 -12.126 -50.436 1.00 15.22 257 LYS A CA 1
ATOM 1862 C C . LYS A 1 260 ? -4.733 -13.334 -50.655 1.00 14.78 257 LYS A C 1
ATOM 1863 O O . LYS A 1 260 ? -3.561 -13.319 -50.291 1.00 14.65 257 LYS A O 1
ATOM 1869 N N . TYR A 1 261 ? -5.282 -14.373 -51.275 1.00 14.60 258 TYR A N 1
ATOM 1870 C CA . TYR A 1 261 ? -4.494 -15.560 -51.610 1.00 14.17 258 TYR A CA 1
ATOM 1871 C C . TYR A 1 261 ? -3.253 -15.200 -52.433 1.00 13.86 258 TYR A C 1
ATOM 1872 O O . TYR A 1 261 ? -3.349 -14.474 -53.420 1.00 14.00 258 TYR A O 1
ATOM 1881 N N . MET A 1 262 ? -2.100 -15.720 -52.025 1.00 13.16 259 MET A N 1
ATOM 1882 C CA . MET A 1 262 ? -0.847 -15.472 -52.736 1.00 13.08 259 MET A CA 1
ATOM 1883 C C . MET A 1 262 ? -0.357 -16.678 -53.544 1.00 13.05 259 MET A C 1
ATOM 1884 O O . MET A 1 262 ? -0.118 -16.552 -54.739 1.00 13.04 259 MET A O 1
ATOM 1889 N N . TYR A 1 263 ? -0.234 -17.836 -52.895 1.00 12.99 260 TYR A N 1
ATOM 1890 C CA . TYR A 1 263 ? 0.171 -19.078 -53.543 1.00 13.60 260 TYR A CA 1
ATOM 1891 C C . TYR A 1 263 ? 0.104 -20.242 -52.555 1.00 14.29 260 TYR A C 1
ATOM 1892 O O . TYR A 1 263 ? -0.114 -20.055 -51.356 1.00 14.44 260 TYR A O 1
ATOM 1901 N N . THR A 1 264 ? 0.310 -21.443 -53.085 1.00 15.14 261 THR A N 1
ATOM 1902 C CA . THR A 1 264 ? 0.296 -22.682 -52.328 1.00 15.56 261 THR A CA 1
ATOM 1903 C C . THR A 1 264 ? 1.690 -23.292 -52.269 1.00 16.00 261 THR A C 1
ATOM 1904 O O . THR A 1 264 ? 2.491 -23.145 -53.207 1.00 16.05 261 THR A O 1
ATOM 1908 N N . ILE A 1 265 ? 1.987 -23.977 -51.169 1.00 16.00 262 ILE A N 1
ATOM 1909 C CA . ILE A 1 265 ? 3.109 -24.889 -51.175 1.00 16.26 262 ILE A CA 1
ATOM 1910 C C . ILE A 1 265 ? 2.641 -26.266 -50.747 1.00 16.65 262 ILE A C 1
ATOM 1911 O O . ILE A 1 265 ? 2.055 -26.421 -49.675 1.00 16.81 262 ILE A O 1
ATOM 1916 N N . LYS A 1 266 ? 2.884 -27.260 -51.596 1.00 17.30 263 LYS A N 1
ATOM 1917 C CA . LYS A 1 266 ? 2.731 -28.649 -51.197 1.00 18.27 263 LYS A CA 1
ATOM 1918 C C . LYS A 1 266 ? 4.080 -29.098 -50.650 1.00 18.16 263 LYS A C 1
ATOM 1919 O O . LYS A 1 266 ? 5.033 -29.219 -51.418 1.00 18.58 263 LYS A O 1
ATOM 1925 N N . PRO A 1 267 ? 4.187 -29.319 -49.321 1.00 18.02 264 PRO A N 1
ATOM 1926 C CA . PRO A 1 267 ? 5.490 -29.731 -48.781 1.00 17.59 264 PRO A CA 1
ATOM 1927 C C . PRO A 1 267 ? 5.886 -31.088 -49.352 1.00 17.42 264 PRO A C 1
ATOM 1928 O O . PRO A 1 267 ? 5.010 -31.884 -49.732 1.00 17.21 264 PRO A O 1
ATOM 1932 N N . THR A 1 268 ? 7.191 -31.330 -49.418 1.00 17.02 265 THR A N 1
ATOM 1933 C CA . THR A 1 268 ? 7.746 -32.440 -50.187 1.00 17.18 265 THR A CA 1
ATOM 1934 C C . THR A 1 268 ? 7.387 -33.814 -49.608 1.00 17.61 265 THR A C 1
ATOM 1935 O O . THR A 1 268 ? 7.415 -34.022 -48.389 1.00 16.95 265 THR A O 1
ATOM 1939 N N . THR A 1 269 ? 7.044 -34.735 -50.505 1.00 18.23 266 THR A N 1
ATOM 1940 C CA . THR A 1 269 ? 6.640 -36.078 -50.125 1.00 19.08 266 THR A CA 1
ATOM 1941 C C . THR A 1 269 ? 7.809 -37.059 -50.253 1.00 20.03 266 THR A C 1
ATOM 1942 O O . THR A 1 269 ? 7.606 -38.290 -50.281 1.00 19.95 266 THR A O 1
ATOM 1946 N N . LYS A 1 270 ? 9.027 -36.512 -50.306 1.00 20.46 267 LYS A N 1
ATOM 1947 C CA . LYS A 1 270 ? 10.215 -37.330 -50.477 1.00 21.36 267 LYS A CA 1
ATOM 1948 C C . LYS A 1 270 ? 10.271 -38.450 -49.445 1.00 21.57 267 LYS A C 1
ATOM 1949 O O . LYS A 1 270 ? 10.487 -39.612 -49.795 1.00 22.06 267 LYS A O 1
ATOM 1955 N N . TYR A 1 271 ? 10.046 -38.108 -48.182 1.00 21.38 268 TYR A N 1
ATOM 1956 C CA . TYR A 1 271 ? 10.237 -39.075 -47.105 1.00 21.06 268 TYR A CA 1
ATOM 1957 C C . TYR A 1 271 ? 8.955 -39.645 -46.513 1.00 21.01 268 TYR A C 1
ATOM 1958 O O . TYR A 1 271 ? 9.001 -40.645 -45.809 1.00 21.50 268 TYR A O 1
ATOM 1967 N N . THR A 1 272 ? 7.821 -39.012 -46.810 1.00 21.02 269 THR A N 1
ATOM 1968 C CA . THR A 1 272 ? 6.498 -39.472 -46.373 1.00 20.50 269 THR A CA 1
ATOM 1969 C C . THR A 1 272 ? 5.405 -38.855 -47.236 1.00 20.92 269 THR A C 1
ATOM 1970 O O . THR A 1 272 ? 5.534 -37.719 -47.684 1.00 21.00 269 THR A O 1
ATOM 1974 N N . ASP A 1 273 ? 4.332 -39.614 -47.456 1.00 21.17 270 ASP A N 1
ATOM 1975 C CA . ASP A 1 273 ? 3.181 -39.162 -48.225 1.00 21.62 270 ASP A CA 1
ATOM 1976 C C . ASP A 1 273 ? 2.430 -38.049 -47.510 1.00 20.92 270 ASP A C 1
ATOM 1977 O O . ASP A 1 273 ? 1.689 -37.294 -48.141 1.00 20.67 270 ASP A O 1
ATOM 1982 N N . THR A 1 274 ? 2.618 -37.967 -46.191 1.00 20.32 271 THR A N 1
ATOM 1983 C CA . THR A 1 274 ? 1.896 -37.025 -45.347 1.00 19.62 271 THR A CA 1
ATOM 1984 C C . THR A 1 274 ? 2.863 -36.175 -44.497 1.00 19.24 271 THR A C 1
ATOM 1985 O O . THR A 1 274 ? 2.835 -36.259 -43.262 1.00 19.11 271 THR A O 1
ATOM 1989 N N . PRO A 1 275 ? 3.714 -35.346 -45.154 1.00 18.52 272 PRO A N 1
ATOM 1990 C CA . PRO A 1 275 ? 4.832 -34.700 -44.442 1.00 18.00 272 PRO A CA 1
ATOM 1991 C C . PRO A 1 275 ? 4.432 -33.747 -43.309 1.00 17.89 272 PRO A C 1
ATOM 1992 O O . PRO A 1 275 ? 5.193 -33.609 -42.337 1.00 18.29 272 PRO A O 1
ATOM 1996 N N . PHE A 1 276 ? 3.272 -33.100 -43.420 1.00 17.13 273 PHE A N 1
ATOM 1997 C CA . PHE A 1 276 ? 2.828 -32.176 -42.365 1.00 16.73 273 PHE A CA 1
ATOM 1998 C C . PHE A 1 276 ? 1.716 -32.725 -41.469 1.00 16.58 273 PHE A C 1
ATOM 1999 O O . PHE A 1 276 ? 0.817 -31.992 -41.056 1.00 16.44 273 PHE A O 1
ATOM 2007 N N . ASP A 1 277 ? 1.812 -34.017 -41.152 1.00 16.43 274 ASP A N 1
ATOM 2008 C CA . ASP A 1 277 ? 0.832 -34.683 -40.297 1.00 16.55 274 ASP A CA 1
ATOM 2009 C C . ASP A 1 277 ? 1.120 -34.546 -38.794 1.00 16.11 274 ASP A C 1
ATOM 2010 O O . ASP A 1 277 ? 0.557 -35.280 -37.983 1.00 16.16 274 ASP A O 1
ATOM 2015 N N . ARG A 1 278 ? 1.994 -33.615 -38.430 1.00 15.48 275 ARG A N 1
ATOM 2016 C CA . ARG A 1 278 ? 2.317 -33.394 -37.027 1.00 15.46 275 ARG A CA 1
ATOM 2017 C C . ARG A 1 278 ? 2.057 -31.946 -36.600 1.00 15.19 275 ARG A C 1
ATOM 2018 O O . ARG A 1 278 ? 2.417 -31.007 -37.323 1.00 15.29 275 ARG A O 1
ATOM 2026 N N . PRO A 1 279 ? 1.464 -31.759 -35.406 1.00 14.73 276 PRO A N 1
ATOM 2027 C CA . PRO A 1 279 ? 1.197 -30.410 -34.898 1.00 14.01 276 PRO A CA 1
ATOM 2028 C C . PRO A 1 279 ? 2.492 -29.640 -34.561 1.00 13.82 276 PRO A C 1
ATOM 2029 O O . PRO A 1 279 ? 3.588 -30.236 -34.518 1.00 13.23 276 PRO A O 1
ATOM 2033 N N . MET A 1 280 ? 2.360 -28.332 -34.327 1.00 13.32 277 MET A N 1
ATOM 2034 C CA . MET A 1 280 ? 3.511 -27.451 -34.107 1.00 13.25 277 MET A CA 1
ATOM 2035 C C . MET A 1 280 ? 3.279 -26.443 -32.994 1.00 13.35 277 MET A C 1
ATOM 2036 O O . MET A 1 280 ? 2.137 -26.229 -32.541 1.00 13.73 277 MET A O 1
ATOM 2041 N N . PHE A 1 281 ? 4.368 -25.807 -32.568 1.00 12.84 278 PHE A N 1
ATOM 2042 C CA . PHE A 1 281 ? 4.285 -24.584 -31.764 1.00 12.15 278 PHE A CA 1
ATOM 2043 C C . PHE A 1 281 ? 4.470 -23.347 -32.645 1.00 11.68 278 PHE A C 1
ATOM 2044 O O . PHE A 1 281 ? 4.981 -23.448 -33.764 1.00 10.83 278 PHE A O 1
ATOM 2052 N N . ILE A 1 282 ? 4.033 -22.188 -32.147 1.00 11.82 279 ILE A N 1
ATOM 2053 C CA . ILE A 1 282 ? 4.281 -20.905 -32.825 1.00 11.54 279 ILE A CA 1
ATOM 2054 C C . ILE A 1 282 ? 5.661 -20.386 -32.424 1.00 11.53 279 ILE A C 1
ATOM 2055 O O . ILE A 1 282 ? 5.997 -20.385 -31.235 1.00 12.01 279 ILE A O 1
ATOM 2060 N N . HIS A 1 283 ? 6.459 -19.965 -33.403 1.00 11.01 280 HIS A N 1
ATOM 2061 C CA . HIS A 1 283 ? 7.668 -19.190 -33.128 1.00 11.19 280 HIS A CA 1
ATOM 2062 C C . HIS A 1 283 ? 7.553 -17.756 -33.638 1.00 11.03 280 HIS A C 1
ATOM 2063 O O . HIS A 1 283 ? 7.102 -17.512 -34.754 1.00 11.79 280 HIS A O 1
ATOM 2070 N N . ILE A 1 284 ? 7.952 -16.798 -32.824 1.00 10.28 281 ILE A N 1
ATOM 2071 C CA . ILE A 1 284 ? 7.949 -15.415 -33.270 1.00 9.72 281 ILE A CA 1
ATOM 2072 C C . ILE A 1 284 ? 9.355 -14.877 -33.019 1.00 9.77 281 ILE A C 1
ATOM 2073 O O . ILE A 1 284 ? 9.757 -14.705 -31.881 1.00 10.25 281 ILE A O 1
ATOM 2078 N N . VAL A 1 285 ? 10.100 -14.634 -34.091 1.00 9.69 282 VAL A N 1
ATOM 2079 C CA . VAL A 1 285 ? 11.556 -14.544 -33.989 1.00 9.80 282 VAL A CA 1
ATOM 2080 C C . VAL A 1 285 ? 12.179 -13.359 -34.729 1.00 9.25 282 VAL A C 1
ATOM 2081 O O . VAL A 1 285 ? 11.779 -13.005 -35.830 1.00 9.50 282 VAL A O 1
ATOM 2085 N N . THR A 1 286 ? 13.205 -12.802 -34.105 1.00 8.59 283 THR A N 1
ATOM 2086 C CA . THR A 1 286 ? 13.997 -11.701 -34.633 1.00 7.67 283 THR A CA 1
ATOM 2087 C C . THR A 1 286 ? 15.454 -12.197 -34.729 1.00 6.33 283 THR A C 1
ATOM 2088 O O . THR A 1 286 ? 16.087 -12.505 -33.713 1.00 6.16 283 THR A O 1
ATOM 2092 N N . GLU A 1 287 ? 15.981 -12.331 -35.951 1.00 3.96 284 GLU A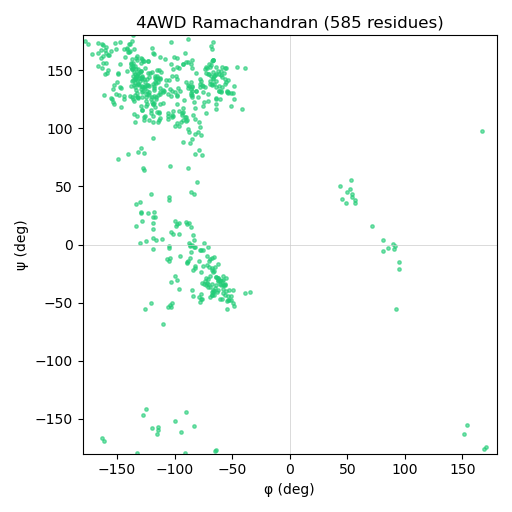 N 1
ATOM 2093 C CA . GLU A 1 287 ? 17.251 -13.030 -36.098 1.00 2.00 284 GLU A CA 1
ATOM 2094 C C . GLU A 1 287 ? 18.194 -12.407 -37.089 1.00 2.00 284 GLU A C 1
ATOM 2095 O O . GLU A 1 287 ? 17.892 -11.416 -37.796 1.00 2.00 284 GLU A O 1
ATOM 2101 N N . THR A 1 288 ? 19.392 -12.953 -37.106 1.00 2.00 285 THR A N 1
ATOM 2102 C CA . THR A 1 288 ? 20.392 -12.466 -38.014 1.00 2.00 285 THR A CA 1
ATOM 2103 C C . THR A 1 288 ? 20.677 -13.646 -39.010 1.00 2.00 285 THR A C 1
ATOM 2104 O O . THR A 1 288 ? 20.587 -14.842 -38.638 1.00 2.00 285 THR A O 1
ATOM 2108 N N . TYR A 1 289 ? 20.911 -13.301 -40.290 1.00 2.00 286 TYR A N 1
ATOM 2109 C CA . TYR A 1 289 ? 21.146 -14.295 -41.370 1.00 4.98 286 TYR A CA 1
ATOM 2110 C C . TYR A 1 289 ? 22.572 -14.215 -41.897 1.00 6.90 286 TYR A C 1
ATOM 2111 O O . TYR A 1 289 ? 23.116 -13.117 -42.031 1.00 7.67 286 TYR A O 1
ATOM 2120 N N . ASP A 1 290 ? 23.158 -15.366 -42.244 1.00 9.20 287 ASP A N 1
ATOM 2121 C CA . ASP A 1 290 ? 24.539 -15.420 -42.754 1.00 10.82 287 ASP A CA 1
ATOM 2122 C C . ASP A 1 290 ? 24.678 -14.742 -44.112 1.00 11.38 287 ASP A C 1
ATOM 2123 O O . ASP A 1 290 ? 25.777 -14.308 -44.497 1.00 12.01 287 ASP A O 1
ATOM 2128 N N . TRP A 1 291 ? 23.571 -14.654 -44.842 1.00 11.94 288 TRP A N 1
ATOM 2129 C CA . TRP A 1 291 ? 23.593 -14.048 -46.178 1.00 12.10 288 TRP A CA 1
ATOM 2130 C C . TRP A 1 291 ? 23.383 -12.541 -46.129 1.00 12.79 288 TRP A C 1
ATOM 2131 O O . TRP A 1 291 ? 23.374 -11.879 -47.165 1.00 13.40 288 TRP A O 1
ATOM 2142 N N . GLU A 1 292 ? 23.235 -11.997 -44.922 1.00 13.45 289 GLU A N 1
ATOM 2143 C CA . GLU A 1 292 ? 23.192 -10.545 -44.721 1.00 14.18 289 GLU A CA 1
ATOM 2144 C C . GLU A 1 292 ? 24.143 -10.175 -43.589 1.00 14.46 289 GLU A C 1
ATOM 2145 O O . GLU A 1 292 ? 23.728 -9.948 -42.455 1.00 14.37 289 GLU A O 1
ATOM 2151 N N . LYS A 1 293 ? 25.428 -10.116 -43.920 1.00 14.89 290 LYS A N 1
ATOM 2152 C CA . LYS A 1 293 ? 26.468 -9.889 -42.929 1.00 14.73 290 LYS A CA 1
ATOM 2153 C C . LYS A 1 293 ? 26.592 -8.437 -42.479 1.00 14.62 290 LYS A C 1
ATOM 2154 O O . LYS A 1 293 ? 27.373 -8.145 -41.578 1.00 15.28 290 LYS A O 1
ATOM 2156 N N . GLN A 1 294 ? 25.833 -7.524 -43.076 1.00 14.12 291 GLN A N 1
ATOM 2157 C CA . GLN A 1 294 ? 25.783 -6.152 -42.552 1.00 14.40 291 GLN A CA 1
ATOM 2158 C C . GLN A 1 294 ? 24.698 -6.033 -41.485 1.00 14.38 291 GLN A C 1
ATOM 2159 O O . GLN A 1 294 ? 23.669 -5.354 -41.663 1.00 13.82 291 GLN A O 1
ATOM 2165 N N . VAL A 1 295 ? 24.951 -6.741 -40.388 1.00 14.30 292 VAL A N 1
ATOM 2166 C CA . VAL A 1 295 ? 24.078 -6.799 -39.233 1.00 14.64 292 VAL A CA 1
ATOM 2167 C C . VAL A 1 295 ? 24.048 -5.426 -38.575 1.00 15.04 292 VAL A C 1
ATOM 2168 O O . VAL A 1 295 ? 24.952 -4.612 -38.807 1.00 15.41 292 VAL A O 1
ATOM 2172 N N . PRO A 1 296 ? 22.992 -5.150 -37.782 1.00 15.11 293 PRO A N 1
ATOM 2173 C CA . PRO A 1 296 ? 22.834 -3.842 -37.120 1.00 14.93 293 PRO A CA 1
ATOM 2174 C C . PRO A 1 296 ? 24.048 -3.440 -36.284 1.00 14.97 293 PRO A C 1
ATOM 2175 O O . PRO A 1 296 ? 24.583 -4.265 -35.538 1.00 15.21 293 PRO A O 1
ATOM 2179 N N . THR A 1 297 ? 24.512 -2.201 -36.457 1.00 15.05 294 THR A N 1
ATOM 2180 C CA . THR A 1 297 ? 25.556 -1.639 -35.600 1.00 15.22 294 THR A CA 1
ATOM 2181 C C . THR A 1 297 ? 24.846 -1.014 -34.421 1.00 15.69 294 THR A C 1
ATOM 2182 O O . THR A 1 297 ? 23.619 -0.975 -34.400 1.00 16.29 294 THR A O 1
ATOM 2186 N N . ALA A 1 298 ? 25.609 -0.484 -33.465 1.00 16.22 295 ALA A N 1
ATOM 2187 C CA . ALA A 1 298 ? 25.047 0.316 -32.375 1.00 16.51 295 ALA A CA 1
ATOM 2188 C C . ALA A 1 298 ? 24.193 1.461 -32.900 1.00 17.06 295 ALA A C 1
ATOM 2189 O O . ALA A 1 298 ? 23.050 1.663 -32.450 1.00 16.80 295 ALA A O 1
ATOM 2191 N N . GLU A 1 299 ? 24.735 2.192 -33.869 1.00 17.35 296 GLU A N 1
ATOM 2192 C CA . GLU A 1 299 ? 24.025 3.337 -34.429 1.00 17.76 296 GLU A CA 1
ATOM 2193 C C . GLU A 1 299 ? 22.757 2.929 -35.152 1.00 18.04 296 GLU A C 1
ATOM 2194 O O . GLU A 1 299 ? 21.758 3.655 -35.091 1.00 18.33 296 GLU A O 1
ATOM 2200 N N . ASP A 1 300 ? 22.806 1.791 -35.855 1.00 18.51 297 ASP A N 1
ATOM 2201 C CA . ASP A 1 300 ? 21.637 1.258 -36.557 1.00 19.02 297 ASP A CA 1
ATOM 2202 C C . ASP A 1 300 ? 20.502 1.076 -35.561 1.00 19.45 297 ASP A C 1
ATOM 2203 O O . ASP A 1 300 ? 19.346 1.263 -35.903 1.00 19.92 297 ASP A O 1
ATOM 2208 N N . LEU A 1 301 ? 20.847 0.717 -34.327 1.00 20.06 298 LEU A N 1
ATOM 2209 C CA . LEU A 1 301 ? 19.863 0.347 -33.321 1.00 20.83 298 LEU A CA 1
ATOM 2210 C C . LEU A 1 301 ? 19.574 1.415 -32.280 1.00 22.04 298 LEU A C 1
ATOM 2211 O O . LEU A 1 301 ? 18.899 1.149 -31.280 1.00 22.40 298 LEU A O 1
ATOM 2216 N N . LYS A 1 302 ? 20.068 2.621 -32.511 1.00 23.08 299 LYS A N 1
ATOM 2217 C CA . LYS A 1 302 ? 19.936 3.678 -31.528 1.00 24.65 299 LYS A CA 1
ATOM 2218 C C . LYS A 1 302 ? 18.485 4.156 -31.423 1.00 24.93 299 LYS A C 1
ATOM 2219 O O . LYS A 1 302 ? 17.997 4.446 -30.325 1.00 24.88 299 LYS A O 1
ATOM 2225 N N . ASP A 1 303 ? 17.799 4.194 -32.561 1.00 25.28 300 ASP A N 1
ATOM 2226 C CA . ASP A 1 303 ? 16.382 4.525 -32.606 1.00 26.08 300 ASP A CA 1
ATOM 2227 C C . ASP A 1 303 ? 15.564 3.303 -32.194 1.00 26.22 300 ASP A C 1
ATOM 2228 O O . ASP A 1 303 ? 15.414 2.350 -32.966 1.00 26.19 300 ASP A O 1
ATOM 2233 N N . LYS A 1 304 ? 15.026 3.341 -30.980 1.00 26.53 301 LYS A N 1
ATOM 2234 C CA . LYS A 1 304 ? 14.303 2.195 -30.430 1.00 26.95 301 LYS A CA 1
ATOM 2235 C C . LYS A 1 304 ? 13.029 1.815 -31.212 1.00 26.37 301 LYS A C 1
ATOM 2236 O O . LYS A 1 304 ? 12.781 0.629 -31.432 1.00 26.16 301 LYS A O 1
ATOM 2242 N N . ASP A 1 305 ? 12.260 2.807 -31.657 1.00 26.04 302 ASP A N 1
ATOM 2243 C CA . ASP A 1 305 ? 11.062 2.559 -32.479 1.00 26.13 302 ASP A CA 1
ATOM 2244 C C . ASP A 1 305 ? 11.444 1.813 -33.743 1.00 25.34 302 ASP A C 1
ATOM 2245 O O . ASP A 1 305 ? 10.802 0.832 -34.106 1.00 25.92 302 ASP A O 1
ATOM 2250 N N . LYS A 1 306 ? 12.502 2.284 -34.394 1.00 24.39 303 LYS A N 1
ATOM 2251 C CA . LYS A 1 306 ? 12.980 1.727 -35.642 1.00 23.48 303 LYS A CA 1
ATOM 2252 C C . LYS A 1 306 ? 13.544 0.324 -35.465 1.00 22.09 303 LYS A C 1
ATOM 2253 O O . LYS A 1 306 ? 13.426 -0.497 -36.357 1.00 21.70 303 LYS A O 1
ATOM 2259 N N . SER A 1 307 ? 14.159 0.054 -34.318 1.00 20.54 304 SER A N 1
ATOM 2260 C CA . SER A 1 307 ? 14.815 -1.238 -34.079 1.00 19.36 304 SER A CA 1
ATOM 2261 C C . SER A 1 307 ? 13.864 -2.346 -33.621 1.00 18.41 304 SER A C 1
ATOM 2262 O O . SER A 1 307 ? 14.296 -3.459 -33.326 1.00 18.62 304 SER A O 1
ATOM 2265 N N . THR A 1 308 ? 12.574 -2.034 -33.576 1.00 17.45 305 THR A N 1
ATOM 2266 C CA . THR A 1 308 ? 11.547 -2.918 -33.031 1.00 16.45 305 THR A CA 1
ATOM 2267 C C . THR A 1 308 ? 10.673 -3.530 -34.123 1.00 15.76 305 THR A C 1
ATOM 2268 O O . THR A 1 308 ? 10.274 -2.844 -35.070 1.00 15.62 305 THR A O 1
ATOM 2272 N N . THR A 1 309 ? 10.388 -4.824 -33.993 1.00 14.77 306 THR A N 1
ATOM 2273 C CA . THR A 1 309 ? 9.384 -5.458 -34.828 1.00 13.56 306 THR A CA 1
ATOM 2274 C C . THR A 1 309 ? 8.099 -5.445 -34.028 1.00 13.29 306 THR A C 1
ATOM 2275 O O . THR A 1 309 ? 8.098 -5.819 -32.840 1.00 12.71 306 THR A O 1
ATOM 2279 N N . TYR A 1 310 ? 7.011 -5.024 -34.669 1.00 12.75 307 TYR A N 1
ATOM 2280 C CA . TYR A 1 310 ? 5.719 -4.920 -33.984 1.00 12.81 307 TYR A CA 1
ATOM 2281 C C . TYR A 1 310 ? 4.710 -5.950 -34.455 1.00 12.31 307 TYR A C 1
ATOM 2282 O O . TYR A 1 310 ? 4.491 -6.118 -35.657 1.00 12.33 307 TYR A O 1
ATOM 2291 N N . TYR A 1 311 ? 4.086 -6.630 -33.504 1.00 11.99 308 TYR A N 1
ATOM 2292 C CA . TYR A 1 311 ? 3.000 -7.534 -33.823 1.00 11.95 308 TYR A CA 1
ATOM 2293 C C . TYR A 1 311 ? 1.749 -7.032 -33.126 1.00 12.20 308 TYR A C 1
ATOM 2294 O O . TYR A 1 311 ? 1.656 -7.068 -31.891 1.00 12.48 308 TYR A O 1
ATOM 2303 N N . ASP A 1 312 ? 0.805 -6.542 -33.923 1.00 12.19 309 ASP A N 1
ATOM 2304 C CA . ASP A 1 312 ? -0.487 -6.065 -33.427 1.00 12.28 309 ASP A CA 1
ATOM 2305 C C . ASP A 1 312 ? -1.289 -7.229 -32.852 1.00 12.42 309 ASP A C 1
ATOM 2306 O O . ASP A 1 312 ? -1.933 -7.099 -31.813 1.00 12.57 309 ASP A O 1
ATOM 2311 N N . TRP A 1 313 ? -1.238 -8.371 -33.516 1.00 12.50 310 TRP A N 1
ATOM 2312 C CA . TRP A 1 313 ? -1.885 -9.553 -32.985 1.00 13.09 310 TRP A CA 1
ATOM 2313 C C . TRP A 1 313 ? -1.377 -10.811 -33.627 1.00 13.32 310 TRP A C 1
ATOM 2314 O O . TRP A 1 313 ? -0.764 -10.781 -34.691 1.00 13.71 310 TRP A O 1
ATO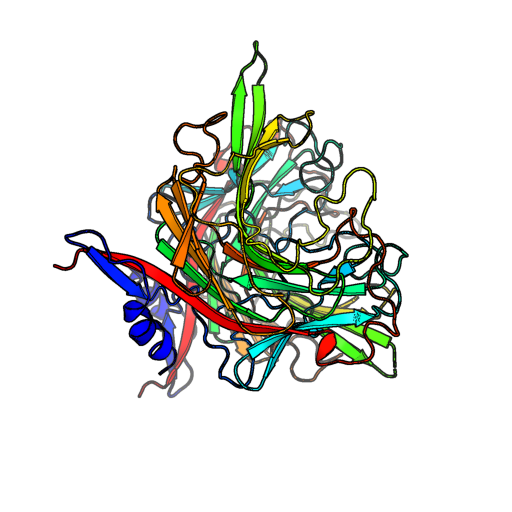M 2325 N N . VAL A 1 314 ? -1.642 -11.924 -32.961 1.00 13.83 311 VAL A N 1
ATOM 2326 C CA . VAL A 1 314 ? -1.456 -13.227 -33.549 1.00 14.46 311 VAL A CA 1
ATOM 2327 C C . VAL A 1 314 ? -2.813 -13.911 -33.408 1.00 14.77 311 VAL A C 1
ATOM 2328 O O . VAL A 1 314 ? -3.388 -13.919 -32.309 1.00 15.21 311 VAL A O 1
ATOM 2332 N N . ARG A 1 315 ? -3.364 -14.430 -34.503 1.00 14.41 312 ARG A N 1
ATOM 2333 C CA . ARG A 1 315 ? -4.693 -15.039 -34.419 1.00 14.94 312 ARG A CA 1
ATOM 2334 C C . ARG A 1 315 ? -4.741 -16.394 -35.109 1.00 15.03 312 ARG A C 1
ATOM 2335 O O . ARG A 1 315 ? -4.309 -16.532 -36.248 1.00 15.61 312 ARG A O 1
ATOM 2343 N N . ALA A 1 316 ? -5.213 -17.407 -34.389 1.00 14.94 313 ALA A N 1
ATOM 2344 C CA . ALA A 1 316 ? -5.297 -18.764 -34.935 1.00 15.08 313 ALA A CA 1
ATOM 2345 C C . ALA A 1 316 ? -6.735 -19.282 -34.953 1.00 15.18 313 ALA A C 1
ATOM 2346 O O . ALA A 1 316 ? -7.549 -18.939 -34.084 1.00 15.27 313 ALA A O 1
ATOM 2348 N N . TYR A 1 317 ? -7.036 -20.118 -35.939 1.00 15.32 314 TYR A N 1
ATOM 2349 C CA . TYR A 1 317 ? -8.368 -20.672 -36.075 1.00 16.12 314 TYR A CA 1
ATOM 2350 C C . TYR A 1 317 ? -8.349 -22.166 -36.383 1.00 17.39 314 TYR A C 1
ATOM 2351 O O . TYR A 1 317 ? -7.368 -22.705 -36.892 1.00 17.01 314 TYR A O 1
ATOM 2360 N N . LYS A 1 318 ? -9.455 -22.812 -36.028 1.00 19.17 315 LYS A N 1
ATOM 2361 C CA . LYS A 1 318 ? -9.730 -24.215 -36.298 1.00 20.89 315 LYS A CA 1
ATOM 2362 C C . LYS A 1 318 ? -10.997 -24.351 -37.119 1.00 21.43 315 LYS A C 1
ATOM 2363 O O . LYS A 1 318 ? -11.935 -23.569 -36.967 1.00 21.46 315 LYS A O 1
ATOM 2369 N N . LEU A 1 319 ? -11.036 -25.359 -37.975 1.00 22.96 316 LEU A N 1
ATOM 2370 C CA . LEU A 1 319 ? -12.278 -25.724 -38.633 1.00 24.50 316 LEU A CA 1
ATOM 2371 C C . LEU A 1 319 ? -13.059 -26.725 -37.788 1.00 25.82 316 LEU A C 1
ATOM 2372 O O . LEU A 1 319 ? -12.513 -27.707 -37.280 1.00 25.66 316 LEU A O 1
ATOM 2377 N N . VAL A 1 320 ? -14.352 -26.461 -37.666 1.00 27.26 317 VAL A N 1
ATOM 2378 C CA . VAL A 1 320 ? -15.263 -27.292 -36.898 1.00 28.83 317 VAL A CA 1
ATOM 2379 C C . VAL A 1 320 ? -16.529 -27.512 -37.749 1.00 29.92 317 VAL A C 1
ATOM 2380 O O . VAL A 1 320 ? -16.902 -26.626 -38.524 1.00 29.90 317 VAL A O 1
ATOM 2384 N N . PRO A 1 321 ? -17.176 -28.696 -37.636 1.00 31.12 318 PRO A N 1
ATOM 2385 C CA . PRO A 1 321 ? -18.445 -28.867 -38.368 1.00 31.99 318 PRO A CA 1
ATOM 2386 C C . PRO A 1 321 ? -19.507 -27.924 -37.819 1.00 32.75 318 PRO A C 1
ATOM 2387 O O . PRO A 1 321 ? -19.596 -27.745 -36.598 1.00 32.82 318 PRO A O 1
ATOM 2391 N N . ILE A 1 322 ? -20.278 -27.305 -38.713 1.00 33.68 319 ILE A N 1
ATOM 2392 C CA . ILE A 1 322 ? -21.320 -26.353 -38.312 1.00 35.13 319 ILE A CA 1
ATOM 2393 C C . ILE A 1 322 ? -22.291 -26.961 -37.293 1.00 35.90 319 ILE A C 1
ATOM 2394 O O . ILE A 1 322 ? -22.479 -26.406 -36.202 1.00 36.45 319 ILE A O 1
ATOM 2399 N N . GLU A 1 323 ? -22.888 -28.096 -37.655 1.00 36.64 320 GLU A N 1
ATOM 2400 C CA . GLU A 1 323 ? -23.822 -28.818 -36.776 1.00 37.59 320 GLU A CA 1
ATOM 2401 C C . GLU A 1 323 ? -23.313 -30.232 -36.509 1.00 37.82 320 GLU A C 1
ATOM 2402 O O . GLU A 1 323 ? -23.002 -30.973 -37.448 1.00 38.36 320 GLU A O 1
ATOM 2404 N N . GLU B 1 28 ? -13.030 -36.976 -15.568 1.00 34.79 25 GLU B N 1
ATOM 2405 C CA . GLU B 1 28 ? -11.643 -37.458 -15.867 1.00 34.70 25 GLU B CA 1
ATOM 2406 C C . GLU B 1 28 ? -10.697 -37.148 -14.703 1.00 34.42 25 GLU B C 1
ATOM 2407 O O . GLU B 1 28 ? -9.553 -37.639 -14.664 1.00 34.43 25 GLU B O 1
ATOM 2409 N N . TYR B 1 29 ? -11.190 -36.333 -13.763 1.00 33.50 26 TYR B N 1
ATOM 2410 C CA . TYR B 1 29 ? -10.419 -35.888 -12.605 1.00 32.60 26 TYR B CA 1
ATOM 2411 C C . TYR B 1 29 ? -11.006 -36.317 -11.264 1.00 32.37 26 TYR B C 1
ATOM 2412 O O . TYR B 1 29 ? -10.650 -35.767 -10.208 1.00 32.30 26 TYR B O 1
ATOM 2421 N N . SER B 1 30 ? -11.882 -37.320 -11.298 1.00 31.85 27 SER B N 1
ATOM 2422 C CA . SER B 1 30 ? -12.574 -37.743 -10.081 1.00 31.29 27 SER B CA 1
ATOM 2423 C C . SER B 1 30 ? -11.668 -38.504 -9.108 1.00 30.22 27 SER B C 1
ATOM 2424 O O . SER B 1 30 ? -11.810 -38.341 -7.910 1.00 29.98 27 SER B O 1
ATOM 2427 N N . LEU B 1 31 ? -10.723 -39.294 -9.617 1.00 29.54 28 LEU B N 1
ATOM 2428 C CA . LEU B 1 31 ? -9.693 -39.901 -8.755 1.00 29.08 28 LEU B CA 1
ATOM 2429 C C . LEU B 1 31 ? -8.900 -38.861 -7.938 1.00 28.92 28 LEU B C 1
ATOM 2430 O O . LEU B 1 31 ? -8.656 -39.052 -6.745 1.00 29.10 28 LEU B O 1
ATOM 2435 N N . ALA B 1 32 ? -8.514 -37.765 -8.587 1.00 28.74 29 ALA B N 1
ATOM 2436 C CA . ALA B 1 32 ? -7.820 -36.661 -7.933 1.00 28.32 29 ALA B CA 1
ATOM 2437 C C . ALA B 1 32 ? -8.692 -35.983 -6.881 1.00 28.34 29 ALA B C 1
ATOM 2438 O O . ALA B 1 32 ? -8.183 -35.530 -5.851 1.00 27.89 29 ALA B O 1
ATOM 2440 N N . GLU B 1 33 ? -9.995 -35.906 -7.150 1.00 28.73 30 GLU B N 1
ATOM 2441 C CA . GLU B 1 33 ? -10.943 -35.294 -6.206 1.00 29.23 30 GLU B CA 1
ATOM 2442 C C . GLU B 1 33 ? -11.102 -36.170 -4.973 1.00 28.74 30 GLU B C 1
ATOM 2443 O O . GLU B 1 33 ? -11.038 -35.664 -3.845 1.00 28.97 30 GLU B O 1
ATOM 2449 N N . GLU B 1 34 ? -11.257 -37.480 -5.185 1.00 28.03 31 GLU B N 1
ATOM 2450 C CA . GLU B 1 34 ? -11.359 -38.429 -4.068 1.00 27.75 31 GLU B CA 1
ATOM 2451 C C . GLU B 1 34 ? -10.141 -38.324 -3.189 1.00 26.24 31 GLU B C 1
ATOM 2452 O O . GLU B 1 34 ? -10.241 -38.491 -1.989 1.00 26.40 31 GLU B O 1
ATOM 2458 N N . HIS B 1 35 ? -8.994 -38.061 -3.803 1.00 24.80 32 HIS B N 1
ATOM 2459 C CA . HIS B 1 35 ? -7.730 -37.990 -3.088 1.00 23.79 32 HIS B CA 1
ATOM 2460 C C . HIS B 1 35 ? -7.615 -36.807 -2.116 1.00 23.22 32 HIS B C 1
ATOM 2461 O O . HIS B 1 35 ? -6.798 -36.858 -1.211 1.00 23.31 32 HIS B O 1
ATOM 2468 N N . ILE B 1 36 ? -8.426 -35.760 -2.280 1.00 22.69 33 ILE B N 1
ATOM 2469 C CA . ILE B 1 36 ? -8.416 -34.628 -1.325 1.00 22.78 33 ILE B CA 1
ATOM 2470 C C . ILE B 1 36 ? -8.498 -35.069 0.162 1.00 23.02 33 ILE B C 1
ATOM 2471 O O . ILE B 1 36 ? -7.815 -34.501 1.012 1.00 22.58 33 ILE B O 1
ATOM 2476 N N . LYS B 1 37 ? -9.316 -36.093 0.435 1.00 23.45 34 LYS B N 1
ATOM 2477 C CA . LYS B 1 37 ? -9.390 -36.817 1.721 1.00 23.99 34 LYS B CA 1
ATOM 2478 C C . LYS B 1 37 ? -8.049 -36.953 2.423 1.00 23.80 34 LYS B C 1
ATOM 2479 O O . LYS B 1 37 ? -7.953 -36.870 3.651 1.00 23.55 34 LYS B O 1
ATOM 2485 N N . ASN B 1 38 ? -7.025 -37.225 1.624 1.00 23.19 35 ASN B N 1
ATOM 2486 C CA . ASN B 1 38 ? -5.724 -37.565 2.139 1.00 22.80 35 ASN B CA 1
ATOM 2487 C C . ASN B 1 38 ? -4.818 -36.357 2.371 1.00 22.41 35 ASN B C 1
ATOM 2488 O O . ASN B 1 38 ? -3.818 -36.463 3.084 1.00 22.40 35 ASN B O 1
ATOM 2493 N N . LEU B 1 39 ? -5.170 -35.213 1.784 1.00 21.48 36 LEU B N 1
ATOM 2494 C CA . LEU B 1 39 ? -4.332 -34.020 1.869 1.00 21.00 36 LEU B CA 1
ATOM 2495 C C . LEU B 1 39 ? -4.300 -33.445 3.277 1.00 20.98 36 LEU B C 1
ATOM 2496 O O . LEU B 1 39 ? -5.233 -33.630 4.050 1.00 20.09 36 LEU B O 1
ATOM 2501 N N . PRO B 1 40 ? -3.223 -32.729 3.621 1.00 21.46 37 PRO B N 1
ATOM 2502 C CA . PRO B 1 40 ? -3.326 -32.025 4.877 1.00 21.82 37 PRO B CA 1
ATOM 2503 C C . PRO B 1 40 ? -4.546 -31.112 4.776 1.00 22.54 37 PRO B C 1
ATOM 2504 O O . PRO B 1 40 ? -4.877 -30.629 3.677 1.00 22.83 37 PRO B O 1
ATOM 2508 N N . GLU B 1 41 ? -5.224 -30.899 5.896 1.00 23.02 38 GLU B N 1
ATOM 2509 C CA . GLU B 1 41 ? -6.478 -30.183 5.866 1.00 23.85 38 GLU B CA 1
ATOM 2510 C C . GLU B 1 41 ? -6.333 -28.741 5.410 1.00 23.44 38 GLU B C 1
ATOM 2511 O O . GLU B 1 41 ? -5.372 -28.057 5.753 1.00 23.25 38 GLU B O 1
ATOM 2517 N N . ALA B 1 42 ? -7.295 -28.300 4.613 1.00 23.48 39 ALA B N 1
ATOM 2518 C CA . ALA B 1 42 ? -7.277 -26.961 4.052 1.00 23.85 39 ALA B CA 1
ATOM 2519 C C . ALA B 1 42 ? -7.437 -25.927 5.163 1.00 24.14 39 ALA B C 1
ATOM 2520 O O . ALA B 1 42 ? -8.187 -26.152 6.112 1.00 24.22 39 ALA B O 1
ATOM 2522 N N . PRO B 1 43 ? -6.733 -24.788 5.056 1.00 24.59 40 PRO B N 1
ATOM 2523 C CA . PRO B 1 43 ? -6.921 -23.763 6.085 1.00 25.17 40 PRO B CA 1
ATOM 2524 C C . PRO B 1 43 ? -8.375 -23.311 6.148 1.00 25.86 40 PRO B C 1
ATOM 2525 O O . PRO B 1 43 ? -9.097 -23.391 5.150 1.00 26.21 40 PRO B O 1
ATOM 2529 N N . GLU B 1 44 ? -8.791 -22.854 7.326 1.00 26.76 41 GLU B N 1
ATOM 2530 C CA . GLU B 1 44 ? -10.141 -22.354 7.566 1.00 27.31 41 GLU B CA 1
ATOM 2531 C C . GLU B 1 44 ? -10.572 -21.354 6.493 1.00 26.44 41 GLU B C 1
ATOM 2532 O O . GLU B 1 44 ? -9.881 -20.369 6.236 1.00 25.61 41 GLU B O 1
ATOM 2538 N N . GLY B 1 45 ? -11.711 -21.636 5.869 1.00 26.02 42 GLY B N 1
ATOM 2539 C CA . GLY B 1 45 ? -12.292 -20.745 4.870 1.00 26.04 42 GLY B CA 1
ATOM 2540 C C . GLY B 1 45 ? -11.842 -21.079 3.465 1.00 25.88 42 GLY B C 1
ATOM 2541 O O . GLY B 1 45 ? -12.270 -20.451 2.491 1.00 25.99 42 GLY B O 1
ATOM 2542 N N . TYR B 1 46 ? -10.983 -22.084 3.356 1.00 25.67 43 TYR B N 1
ATOM 2543 C CA . TYR B 1 46 ? -10.436 -22.479 2.057 1.00 25.32 43 TYR B CA 1
ATOM 2544 C C . TYR B 1 46 ? -10.723 -23.950 1.781 1.00 24.67 43 TYR B C 1
ATOM 2545 O O . TYR B 1 46 ? -10.983 -24.715 2.712 1.00 24.96 43 TYR B O 1
ATOM 2554 N N . LYS B 1 47 ? -10.701 -24.321 0.501 1.00 23.60 44 LYS B N 1
ATOM 2555 C CA . LYS B 1 47 ? -10.804 -25.708 0.081 1.00 22.38 44 LYS B CA 1
ATOM 2556 C C . LYS B 1 47 ? -9.752 -26.036 -0.968 1.00 21.71 44 LYS B C 1
ATOM 2557 O O . LYS B 1 47 ? -9.324 -25.165 -1.737 1.00 21.53 44 LYS B O 1
ATOM 2563 N N . TRP B 1 48 ? -9.338 -27.297 -0.988 1.00 20.88 45 TRP B N 1
ATOM 2564 C CA . TRP B 1 48 ? -8.484 -27.803 -2.048 1.00 20.18 45 TRP B CA 1
ATOM 2565 C C . TRP B 1 48 ? -9.338 -28.043 -3.292 1.00 20.20 45 TRP B C 1
ATOM 2566 O O . TRP B 1 48 ? -10.485 -28.503 -3.207 1.00 20.19 45 TRP B O 1
ATOM 2577 N N . VAL B 1 49 ? -8.766 -27.712 -4.440 1.00 19.75 46 VAL B N 1
ATOM 2578 C CA . VAL B 1 49 ? -9.419 -27.876 -5.733 1.00 19.90 46 VAL B CA 1
ATOM 2579 C C . VAL B 1 49 ? -8.382 -28.448 -6.704 1.00 19.41 46 VAL B C 1
ATOM 2580 O O . VAL B 1 49 ? -7.203 -28.099 -6.635 1.00 19.55 46 VAL B O 1
ATOM 2584 N N . VAL B 1 50 ? -8.802 -29.367 -7.562 1.00 18.97 47 VAL B N 1
ATOM 2585 C CA . VAL B 1 50 ? -7.879 -29.971 -8.516 1.00 18.89 47 VAL B CA 1
ATOM 2586 C C . VAL B 1 50 ? -7.352 -28.917 -9.507 1.00 19.09 47 VAL B C 1
ATOM 2587 O O . VAL B 1 50 ? -8.132 -28.180 -10.109 1.00 19.25 47 VAL B O 1
ATOM 2591 N N . ASN B 1 51 ? -6.023 -28.813 -9.599 1.00 18.97 48 ASN B N 1
ATOM 2592 C CA . ASN B 1 51 ? -5.352 -28.077 -10.658 1.00 18.77 48 ASN B CA 1
ATOM 2593 C C . ASN B 1 51 ? -5.124 -29.049 -11.817 1.00 18.82 48 ASN B C 1
ATOM 2594 O O . ASN B 1 51 ? -4.290 -29.954 -11.728 1.00 18.90 48 ASN B O 1
ATOM 2599 N N . GLU B 1 52 ? -5.889 -28.874 -12.889 1.00 18.43 49 GLU B N 1
ATOM 2600 C CA . GLU B 1 52 ? -5.902 -29.830 -14.001 1.00 17.85 49 GLU B CA 1
ATOM 2601 C C . GLU B 1 52 ? -4.640 -29.782 -14.857 1.00 16.88 49 GLU B C 1
ATOM 2602 O O . GLU B 1 52 ? -4.244 -30.791 -15.454 1.00 16.26 49 GLU B O 1
ATOM 2608 N N . ASP B 1 53 ? -4.013 -28.611 -14.905 1.00 16.00 50 ASP B N 1
ATOM 2609 C CA . ASP B 1 53 ? -2.849 -28.389 -15.771 1.00 15.60 50 ASP B CA 1
ATOM 2610 C C . ASP B 1 53 ? -1.636 -29.236 -15.386 1.00 14.99 50 ASP B C 1
ATOM 2611 O O . ASP B 1 53 ? -0.747 -29.439 -16.206 1.00 14.62 50 ASP B O 1
ATOM 2616 N N . TYR B 1 54 ? -1.617 -29.730 -14.148 1.00 14.18 51 TYR B N 1
ATOM 2617 C CA . TYR B 1 54 ? -0.487 -30.498 -13.635 1.00 14.24 51 TYR B CA 1
ATOM 2618 C C . TYR B 1 54 ? -0.963 -31.822 -13.027 1.00 14.19 51 TYR B C 1
ATOM 2619 O O . TYR B 1 54 ? -0.247 -32.454 -12.250 1.00 14.48 51 TYR B O 1
ATOM 2628 N N . THR B 1 55 ? -2.162 -32.249 -13.418 1.00 13.76 52 THR B N 1
ATOM 2629 C CA . THR B 1 55 ? -2.744 -33.486 -12.921 1.00 13.52 52 THR B CA 1
ATOM 2630 C C . THR B 1 55 ? -2.894 -34.511 -14.036 1.00 13.98 52 THR B C 1
ATOM 2631 O O . THR B 1 55 ? -3.482 -34.224 -15.094 1.00 14.13 52 THR B O 1
ATOM 2635 N N . ASP B 1 56 ? -2.390 -35.717 -13.786 1.00 14.18 53 ASP B N 1
ATOM 2636 C CA . ASP B 1 56 ? -2.524 -36.802 -14.738 1.00 14.79 53 ASP B CA 1
ATOM 2637 C C . ASP B 1 56 ? -2.471 -38.174 -14.058 1.00 15.61 53 ASP B C 1
ATOM 2638 O O . ASP B 1 56 ? -1.506 -38.492 -13.331 1.00 15.95 53 ASP B O 1
ATOM 2643 N N . GLU B 1 57 ? -3.504 -38.980 -14.308 1.00 15.72 54 GLU B N 1
ATOM 2644 C CA . GLU B 1 57 ? -3.602 -40.345 -13.784 1.00 16.63 54 GLU B CA 1
ATOM 2645 C C . GLU B 1 57 ? -2.901 -41.346 -14.679 1.00 17.47 54 GLU B C 1
ATOM 2646 O O . GLU B 1 57 ? -2.824 -42.516 -14.334 1.00 17.52 54 GLU B O 1
ATOM 2652 N N . PHE B 1 58 ? -2.423 -40.886 -15.836 1.00 18.80 55 PHE B N 1
ATOM 2653 C CA . PHE B 1 58 ? -1.787 -41.741 -16.851 1.00 20.05 55 PHE B CA 1
ATOM 2654 C C . PHE B 1 58 ? -2.542 -43.073 -17.094 1.00 20.84 55 PHE B C 1
ATOM 2655 O O . PHE B 1 58 ? -1.951 -44.156 -17.064 1.00 20.99 55 PHE B O 1
ATOM 2663 N N . ASN B 1 59 ? -3.849 -42.972 -17.327 1.00 21.81 56 ASN B N 1
ATOM 2664 C CA . ASN B 1 59 ? -4.714 -44.140 -17.542 1.00 22.82 56 ASN B CA 1
ATOM 2665 C C . ASN B 1 59 ? -5.239 -44.264 -18.984 1.00 23.64 56 ASN B C 1
ATOM 2666 O O . ASN B 1 59 ? -6.038 -45.154 -19.294 1.00 24.28 56 ASN B O 1
ATOM 2671 N N . GLY B 1 60 ? -4.787 -43.376 -19.862 1.00 24.32 57 GLY B N 1
ATOM 2672 C CA . GLY B 1 60 ? -5.099 -43.477 -21.287 1.00 25.00 57 GLY B CA 1
ATOM 2673 C C . GLY B 1 60 ? -4.162 -44.440 -21.991 1.00 25.46 57 GLY B C 1
ATOM 2674 O O . GLY B 1 60 ? -3.575 -45.322 -21.366 1.00 25.37 57 GLY B O 1
ATOM 2675 N N . LYS B 1 61 ? -4.001 -44.262 -23.297 1.00 26.23 58 LYS B N 1
ATOM 2676 C CA . LYS B 1 61 ? -3.163 -45.177 -24.080 1.00 26.80 58 LYS B CA 1
ATOM 2677 C C . LYS B 1 61 ? -1.805 -44.584 -24.440 1.00 26.40 58 LYS B C 1
ATOM 2678 O O . LYS B 1 61 ? -0.898 -45.300 -24.879 1.00 26.80 58 LYS B O 1
ATOM 2684 N N . ARG B 1 62 ? -1.662 -43.280 -24.217 1.00 25.70 59 ARG B N 1
ATOM 2685 C CA . ARG B 1 62 ? -0.404 -42.575 -24.470 1.00 24.87 59 ARG B CA 1
ATOM 2686 C C . ARG B 1 62 ? -0.271 -41.301 -23.608 1.00 23.82 59 ARG B C 1
ATOM 2687 O O . ARG B 1 62 ? -1.253 -40.827 -23.012 1.00 23.53 59 ARG B O 1
ATOM 2695 N N . LEU B 1 63 ? 0.945 -40.758 -23.557 1.00 22.32 60 LEU B N 1
ATOM 2696 C CA . LEU B 1 63 ? 1.199 -39.495 -22.880 1.00 21.07 60 LEU B CA 1
ATOM 2697 C C . LEU B 1 63 ? 0.387 -38.393 -23.540 1.00 20.56 60 LEU B C 1
ATOM 2698 O O . LEU B 1 63 ? 0.354 -38.272 -24.772 1.00 20.48 60 LEU B O 1
ATOM 2703 N N . ASN B 1 64 ? -0.290 -37.608 -22.715 1.00 19.83 61 ASN B N 1
ATOM 2704 C CA . ASN B 1 64 ? -1.069 -36.498 -23.215 1.00 19.38 61 ASN B CA 1
ATOM 2705 C C . ASN B 1 64 ? -0.125 -35.340 -23.580 1.00 19.25 61 ASN B C 1
ATOM 2706 O O . ASN B 1 64 ? 0.251 -34.517 -22.739 1.00 19.37 61 ASN B O 1
ATOM 2711 N N . ALA B 1 65 ? 0.259 -35.299 -24.848 1.00 18.73 62 ALA B N 1
ATOM 2712 C CA . ALA B 1 65 ? 1.233 -34.325 -25.336 1.00 18.56 62 ALA B CA 1
ATOM 2713 C C . ALA B 1 65 ? 0.736 -32.866 -25.277 1.00 18.12 62 ALA B C 1
ATOM 2714 O O . ALA B 1 65 ? 1.521 -31.942 -25.484 1.00 17.98 62 ALA B O 1
ATOM 2716 N N . ALA B 1 66 ? -0.558 -32.672 -25.012 1.00 17.41 63 ALA B N 1
ATOM 2717 C CA . ALA B 1 66 ? -1.105 -31.351 -24.721 1.00 17.33 63 ALA B CA 1
ATOM 2718 C C . ALA B 1 66 ? -0.641 -30.868 -23.344 1.00 17.23 63 ALA B C 1
ATOM 2719 O O . ALA B 1 66 ? -0.522 -29.659 -23.109 1.00 17.49 63 ALA B O 1
ATOM 2721 N N . LYS B 1 67 ? -0.400 -31.822 -22.441 1.00 16.52 64 LYS B N 1
ATOM 2722 C CA . LYS B 1 67 ? -0.037 -31.538 -21.061 1.00 16.10 64 LYS B CA 1
ATOM 2723 C C . LYS B 1 67 ? 1.467 -31.728 -20.778 1.00 15.69 64 LYS B C 1
ATOM 2724 O O . LYS B 1 67 ? 2.042 -31.022 -19.942 1.00 15.37 64 LYS B O 1
ATOM 2730 N N . TRP B 1 68 ? 2.099 -32.672 -21.475 1.00 14.85 65 TRP B N 1
ATOM 2731 C CA . TRP B 1 68 ? 3.479 -33.030 -21.160 1.00 13.97 65 TRP B CA 1
ATOM 2732 C C . TRP B 1 68 ? 4.420 -33.008 -22.346 1.00 14.37 65 TRP B C 1
ATOM 2733 O O . TRP B 1 68 ? 4.047 -33.334 -23.471 1.00 14.98 65 TRP B O 1
ATOM 2744 N N . HIS B 1 69 ? 5.653 -32.613 -22.072 1.00 14.39 66 HIS B N 1
ATOM 2745 C CA . HIS B 1 69 ? 6.738 -32.782 -23.000 1.00 14.86 66 HIS B CA 1
ATOM 2746 C C . HIS B 1 69 ? 7.378 -34.110 -22.653 1.00 15.66 66 HIS B C 1
ATOM 2747 O O . HIS B 1 69 ? 7.948 -34.261 -21.557 1.00 16.18 66 HIS B O 1
ATOM 2754 N N . ALA B 1 70 ? 7.284 -35.073 -23.572 1.00 16.17 67 ALA B N 1
ATOM 2755 C CA . ALA B 1 70 ? 7.890 -36.391 -23.394 1.00 16.53 67 ALA B CA 1
ATOM 2756 C C . ALA B 1 70 ? 9.404 -36.275 -23.231 1.00 17.07 67 ALA B C 1
ATOM 2757 O O . ALA B 1 70 ? 10.034 -37.090 -22.545 1.00 17.45 67 ALA B O 1
ATOM 2759 N N . LYS B 1 71 ? 9.973 -35.253 -23.865 1.00 17.25 68 LYS B N 1
ATOM 2760 C CA . LYS B 1 71 ? 11.380 -34.927 -23.733 1.00 17.70 68 LYS B CA 1
ATOM 2761 C C . LYS B 1 71 ? 11.465 -33.461 -23.338 1.00 17.63 68 LYS B C 1
ATOM 2762 O O . LYS B 1 71 ? 11.198 -32.582 -24.144 1.00 17.74 68 LYS B O 1
ATOM 2768 N N . SER B 1 72 ? 11.811 -33.205 -22.086 1.00 17.44 69 SER B N 1
ATOM 2769 C CA . SER B 1 72 ? 11.893 -31.844 -21.584 1.00 17.57 69 SER B CA 1
ATOM 2770 C C . SER B 1 72 ? 12.738 -30.914 -22.451 1.00 17.80 69 SER B C 1
ATOM 2771 O O . SER B 1 72 ? 13.883 -31.233 -22.794 1.00 17.93 69 SER B O 1
ATOM 2774 N N . PRO B 1 73 ? 12.184 -29.740 -22.779 1.00 18.02 70 PRO B N 1
ATOM 2775 C CA . PRO B 1 73 ? 12.939 -28.721 -23.491 1.00 18.00 70 PRO B CA 1
ATOM 2776 C C . PRO B 1 73 ? 13.812 -27.869 -22.541 1.00 18.31 70 PRO B C 1
ATOM 2777 O O . PRO B 1 73 ? 14.545 -26.993 -22.997 1.00 18.50 70 PRO B O 1
ATOM 2781 N N . TYR B 1 74 ? 13.739 -28.134 -21.237 1.00 18.33 71 TYR B N 1
ATOM 2782 C CA . TYR B 1 74 ? 14.472 -27.344 -20.245 1.00 18.53 71 TYR B CA 1
ATOM 2783 C C . TYR B 1 74 ? 15.797 -27.975 -19.780 1.00 19.20 71 TYR B C 1
ATOM 2784 O O . TYR B 1 74 ? 16.745 -27.265 -19.427 1.00 19.85 71 TYR B O 1
ATOM 2793 N N . TRP B 1 75 ? 15.858 -29.306 -19.778 1.00 19.30 72 TRP B N 1
ATOM 2794 C CA . TRP B 1 75 ? 17.080 -30.018 -19.440 1.00 19.18 72 TRP B CA 1
ATOM 2795 C C . TRP B 1 75 ? 17.368 -31.045 -20.552 1.00 19.79 72 TRP B C 1
ATOM 2796 O O . TRP B 1 75 ? 17.040 -32.224 -20.447 1.00 19.81 72 TRP B O 1
ATOM 2807 N N . THR B 1 76 ? 17.991 -30.545 -21.616 1.00 20.06 73 THR B N 1
ATOM 2808 C CA . THR B 1 76 ? 18.195 -31.242 -22.880 1.00 20.34 73 THR B CA 1
ATOM 2809 C C . THR B 1 76 ? 19.268 -32.302 -22.797 1.00 19.91 73 THR B C 1
ATOM 2810 O O . THR B 1 76 ? 19.178 -33.340 -23.462 1.00 20.16 73 THR B O 1
ATOM 2814 N N . ASN B 1 77 ? 20.283 -32.022 -21.988 1.00 19.25 74 ASN B N 1
ATOM 2815 C CA . ASN B 1 77 ? 21.448 -32.869 -21.881 1.00 18.87 74 ASN B CA 1
ATOM 2816 C C . ASN B 1 77 ? 21.666 -33.248 -20.429 1.00 18.65 74 ASN B C 1
ATOM 2817 O O . ASN B 1 77 ? 22.002 -32.402 -19.597 1.00 19.18 74 ASN B O 1
ATOM 2822 N N . GLY B 1 78 ? 21.450 -34.521 -20.121 1.00 17.83 75 GLY B N 1
ATOM 2823 C CA . GLY B 1 78 ? 21.587 -35.010 -18.763 1.00 17.05 75 GLY B CA 1
ATOM 2824 C C . GLY B 1 78 ? 22.997 -34.977 -18.212 1.00 16.62 75 GLY B C 1
ATOM 2825 O O . GLY B 1 78 ? 23.955 -34.658 -18.917 1.00 16.30 75 GLY B O 1
ATOM 2826 N N . ARG B 1 79 ? 23.111 -35.307 -16.932 1.00 16.52 76 ARG B N 1
ATOM 2827 C CA . ARG B 1 79 ? 24.398 -35.409 -16.290 1.00 16.45 76 ARG B CA 1
ATOM 2828 C C . ARG B 1 79 ? 25.063 -36.655 -16.867 1.00 16.50 76 ARG B C 1
ATOM 2829 O O . ARG B 1 79 ? 24.475 -37.733 -16.833 1.00 16.46 76 ARG B O 1
ATOM 2837 N N . PRO B 1 80 ? 26.270 -36.502 -17.443 1.00 16.50 77 PRO B N 1
ATOM 2838 C CA . PRO B 1 80 ? 26.961 -37.652 -18.028 1.00 16.18 77 PRO B CA 1
ATOM 2839 C C . PRO B 1 80 ? 27.258 -38.707 -16.968 1.00 16.13 77 PRO B C 1
ATOM 2840 O O . PRO B 1 80 ? 27.520 -38.356 -15.813 1.00 15.85 77 PRO B O 1
ATOM 2844 N N . PRO B 1 81 ? 27.233 -39.998 -17.347 1.00 16.45 78 PRO B N 1
ATOM 2845 C CA . PRO B 1 81 ? 27.084 -40.542 -18.709 1.00 16.57 78 PRO B CA 1
ATOM 2846 C C . PRO B 1 81 ? 25.651 -40.819 -19.199 1.00 16.28 78 PRO B C 1
ATOM 2847 O O . PRO B 1 81 ? 25.488 -41.594 -20.149 1.00 16.68 78 PRO B O 1
ATOM 2851 N N . ALA B 1 82 ? 24.628 -40.226 -18.579 1.00 15.74 79 ALA B N 1
ATOM 2852 C CA . ALA B 1 82 ? 23.237 -40.478 -19.016 1.00 15.42 79 ALA B CA 1
ATOM 2853 C C . ALA B 1 82 ? 22.543 -39.225 -19.510 1.00 15.55 79 ALA B C 1
ATOM 2854 O O . ALA B 1 82 ? 22.620 -38.167 -18.878 1.00 15.78 79 ALA B O 1
ATOM 2856 N N . THR B 1 83 ? 21.853 -39.333 -20.631 1.00 15.14 80 THR B N 1
ATOM 2857 C CA . THR B 1 83 ? 21.025 -38.222 -21.057 1.00 15.40 80 THR B CA 1
ATOM 2858 C C . THR B 1 83 ? 19.540 -38.617 -21.051 1.00 15.38 80 THR B C 1
ATOM 2859 O O . THR B 1 83 ? 19.171 -39.601 -20.408 1.00 15.42 80 THR B O 1
ATOM 2863 N N . PHE B 1 84 ? 18.698 -37.845 -21.734 1.00 15.74 81 PHE B N 1
ATOM 2864 C CA . PHE B 1 84 ? 17.257 -38.088 -21.757 1.00 15.72 81 PHE B CA 1
ATOM 2865 C C . PHE B 1 84 ? 16.753 -38.244 -23.179 1.00 15.83 81 PHE B C 1
ATOM 2866 O O . PHE B 1 84 ? 17.129 -37.468 -24.056 1.00 16.02 81 PHE B O 1
ATOM 2874 N N . LYS B 1 85 ? 15.879 -39.219 -23.411 1.00 15.93 82 LYS B N 1
ATOM 2875 C CA . LYS B 1 85 ? 15.281 -39.398 -24.740 1.00 16.13 82 LYS B CA 1
ATOM 2876 C C . LYS B 1 85 ? 13.776 -39.552 -24.600 1.00 16.37 82 LYS B C 1
ATOM 2877 O O . LYS B 1 85 ? 13.304 -40.101 -23.614 1.00 16.88 82 LYS B O 1
ATOM 2883 N N . ALA B 1 86 ? 13.022 -39.067 -25.575 1.00 16.81 83 ALA B N 1
ATOM 2884 C CA . ALA B 1 86 ? 11.557 -39.246 -25.568 1.00 17.32 83 ALA B CA 1
ATOM 2885 C C . ALA B 1 86 ? 11.117 -40.720 -25.577 1.00 17.56 83 ALA B C 1
ATOM 2886 O O . ALA B 1 86 ? 10.097 -41.062 -24.980 1.00 17.35 83 ALA B O 1
ATOM 2888 N N . GLU B 1 87 ? 11.882 -41.567 -26.272 1.00 18.04 84 GLU B N 1
ATOM 2889 C CA . GLU B 1 87 ? 11.557 -42.984 -26.467 1.00 19.02 84 GLU B CA 1
ATOM 2890 C C . GLU B 1 87 ? 11.501 -43.745 -25.146 1.00 18.89 84 GLU B C 1
ATOM 2891 O O . GLU B 1 87 ? 10.774 -44.726 -25.025 1.00 19.13 84 GLU B O 1
ATOM 2897 N N . ASN B 1 88 ? 12.267 -43.281 -24.159 1.00 18.66 85 ASN B N 1
ATOM 2898 C CA . ASN B 1 88 ? 12.294 -43.905 -22.846 1.00 18.27 85 ASN B CA 1
ATOM 2899 C C . ASN B 1 88 ? 11.063 -43.605 -22.025 1.00 18.27 85 ASN B C 1
ATOM 2900 O O . ASN B 1 88 ? 10.945 -44.053 -20.877 1.00 18.11 85 ASN B O 1
ATOM 2905 N N . VAL B 1 89 ? 10.139 -42.858 -22.624 1.00 17.90 86 VAL B N 1
ATOM 2906 C CA . VAL B 1 89 ? 8.966 -42.388 -21.918 1.00 18.09 86 VAL B CA 1
ATOM 2907 C C . VAL B 1 89 ? 7.696 -42.891 -22.573 1.00 18.72 86 VAL B C 1
ATOM 2908 O O . VAL B 1 89 ? 7.475 -42.696 -23.769 1.00 19.40 86 VAL B O 1
ATOM 2912 N N . SER B 1 90 ? 6.867 -43.552 -21.777 1.00 19.21 87 SER B N 1
ATOM 2913 C CA . SER B 1 90 ? 5.633 -44.138 -22.269 1.00 19.81 87 SER B CA 1
ATOM 2914 C C . SER B 1 90 ? 4.590 -44.174 -21.164 1.00 19.95 87 SER B C 1
ATOM 2915 O O . SER B 1 90 ? 4.906 -43.936 -19.996 1.00 20.22 87 SER B O 1
ATOM 2918 N N . VAL B 1 91 ? 3.349 -44.456 -21.553 1.00 20.20 88 VAL B N 1
ATOM 2919 C CA . VAL B 1 91 ? 2.235 -44.640 -20.627 1.00 20.21 88 VAL B CA 1
ATOM 2920 C C . VAL B 1 91 ? 1.547 -45.964 -20.941 1.00 20.87 88 VAL B C 1
ATOM 2921 O O . VAL B 1 91 ? 0.990 -46.150 -22.020 1.00 21.24 88 VAL B O 1
ATOM 2925 N N . LYS B 1 92 ? 1.601 -46.882 -19.991 1.00 21.66 89 LYS B N 1
ATOM 2926 C CA . LYS B 1 92 ? 0.939 -48.164 -20.109 1.00 22.76 89 LYS B CA 1
ATOM 2927 C C . LYS B 1 92 ? 0.517 -48.669 -18.743 1.00 22.78 89 LYS B C 1
ATOM 2928 O O . LYS B 1 92 ? 1.211 -48.437 -17.747 1.00 22.51 89 LYS B O 1
ATOM 2934 N N . LYS B 1 93 ? -0.615 -49.376 -18.719 1.00 23.18 90 LYS B N 1
ATOM 2935 C CA . LYS B 1 93 ? -1.100 -50.108 -17.542 1.00 23.70 90 LYS B CA 1
ATOM 2936 C C . LYS B 1 93 ? -1.278 -49.218 -16.300 1.00 23.31 90 LYS B C 1
ATOM 2937 O O . LYS B 1 93 ? -1.026 -49.640 -15.175 1.00 23.32 90 LYS B O 1
ATOM 2943 N N . GLY B 1 94 ? -1.709 -47.981 -16.522 1.00 22.94 91 GLY B N 1
ATOM 2944 C CA . GLY B 1 94 ? -2.006 -47.065 -15.429 1.00 22.21 91 GLY B CA 1
ATOM 2945 C C . GLY B 1 94 ? -0.846 -46.199 -14.977 1.00 21.75 91 GLY B C 1
ATOM 2946 O O . GLY B 1 94 ? -1.026 -45.330 -14.111 1.00 21.81 91 GLY B O 1
ATOM 2947 N N . CYS B 1 95 ? 0.332 -46.421 -15.557 1.00 20.87 92 CYS B N 1
ATOM 2948 C CA . CYS B 1 95 ? 1.538 -45.717 -15.147 1.00 20.59 92 CYS B CA 1
ATOM 2949 C C . CYS B 1 95 ? 2.217 -44.932 -16.262 1.00 20.48 92 CYS B C 1
ATOM 2950 O O . CYS B 1 95 ? 2.229 -45.337 -17.429 1.00 20.09 92 CYS B O 1
ATOM 2953 N N . LEU B 1 96 ? 2.771 -43.788 -15.888 1.00 20.21 93 LEU B N 1
ATOM 2954 C CA . LEU B 1 96 ? 3.825 -43.185 -16.673 1.00 20.02 93 LEU B CA 1
ATOM 2955 C C . LEU B 1 96 ? 5.042 -44.027 -16.377 1.00 19.90 93 LEU B C 1
ATOM 2956 O O . LEU B 1 96 ? 5.327 -44.334 -15.214 1.00 19.87 93 LEU B O 1
ATOM 2961 N N . ARG B 1 97 ? 5.725 -44.430 -17.442 1.00 19.92 94 ARG B N 1
ATOM 2962 C CA . ARG B 1 97 ? 6.897 -45.286 -17.365 1.00 19.76 94 ARG B CA 1
ATOM 2963 C C . ARG B 1 97 ? 8.076 -44.542 -17.939 1.00 18.90 94 ARG B C 1
ATOM 2964 O O . ARG B 1 97 ? 8.052 -44.132 -19.099 1.00 18.65 94 ARG B O 1
ATOM 2972 N N . ILE B 1 98 ? 9.104 -44.368 -17.127 1.00 18.19 95 ILE B N 1
ATOM 2973 C CA . ILE B 1 98 ? 10.366 -43.850 -17.610 1.00 17.37 95 ILE B CA 1
ATOM 2974 C C . ILE B 1 98 ? 11.385 -44.959 -17.427 1.00 17.61 95 ILE B C 1
ATOM 2975 O O . ILE B 1 98 ? 11.692 -45.345 -16.288 1.00 17.91 95 ILE B O 1
ATOM 2980 N N . ILE B 1 99 ? 11.895 -45.468 -18.551 1.00 17.41 96 ILE B N 1
ATOM 2981 C CA . ILE B 1 99 ? 12.824 -46.584 -18.566 1.00 17.36 96 ILE B CA 1
ATOM 2982 C C . ILE B 1 99 ? 14.251 -46.118 -18.864 1.00 17.99 96 ILE B C 1
ATOM 2983 O O . ILE B 1 99 ? 14.463 -45.200 -19.665 1.00 18.75 96 ILE B O 1
ATOM 2988 N N . ASN B 1 100 ? 15.221 -46.737 -18.193 1.00 17.53 97 ASN B N 1
ATOM 2989 C CA . ASN B 1 100 ? 16.627 -46.470 -18.438 1.00 17.19 97 ASN B CA 1
ATOM 2990 C C . ASN B 1 100 ? 17.188 -47.561 -19.335 1.00 17.63 97 ASN B C 1
ATOM 2991 O O . ASN B 1 100 ? 16.944 -48.749 -19.097 1.00 17.53 97 ASN B O 1
ATOM 2996 N N . THR B 1 101 ? 17.896 -47.153 -20.389 1.00 17.44 98 THR B N 1
ATOM 2997 C CA . THR B 1 101 ? 18.460 -48.094 -21.359 1.00 17.57 98 THR B CA 1
ATOM 2998 C C . THR B 1 101 ? 19.893 -47.712 -21.698 1.00 18.04 98 THR B C 1
ATOM 2999 O O . THR B 1 101 ? 20.354 -46.621 -21.366 1.00 17.95 98 THR B O 1
ATOM 3003 N N . VAL B 1 102 ? 20.591 -48.620 -22.371 1.00 18.77 99 VAL B N 1
ATOM 3004 C CA . VAL B 1 102 ? 21.902 -48.322 -22.931 1.00 19.07 99 VAL B CA 1
ATOM 3005 C C . VAL B 1 102 ? 21.652 -47.437 -24.136 1.00 19.30 99 VAL B C 1
ATOM 3006 O O . VAL B 1 102 ? 20.757 -47.712 -24.932 1.00 18.47 99 VAL B O 1
ATOM 3010 N N . LEU B 1 103 ? 22.439 -46.374 -24.265 1.00 19.95 100 LEU B N 1
ATOM 3011 C CA . LEU B 1 103 ? 22.333 -45.517 -25.436 1.00 20.71 100 LEU B CA 1
ATOM 3012 C C . LEU B 1 103 ? 23.329 -45.944 -26.505 1.00 21.11 100 LEU B C 1
ATOM 3013 O O . LEU B 1 103 ? 24.540 -45.834 -26.316 1.00 21.35 100 LEU B O 1
ATOM 3018 N N . SER B 1 104 ? 22.816 -46.444 -27.625 1.00 21.69 101 SER B N 1
ATOM 3019 C CA . SER B 1 104 ? 23.680 -46.813 -28.748 1.00 22.10 101 SER B CA 1
ATOM 3020 C C . SER B 1 104 ? 23.065 -46.389 -30.071 1.00 22.10 101 SER B C 1
ATOM 3021 O O . SER B 1 104 ? 21.923 -46.732 -30.358 1.00 22.62 101 SER B O 1
ATOM 3024 N N . PRO B 1 105 ? 23.823 -45.661 -30.902 1.00 22.30 102 PRO B N 1
ATOM 3025 C CA . PRO B 1 105 ? 25.214 -45.265 -30.693 1.00 22.26 102 PRO B CA 1
ATOM 3026 C C . PRO B 1 105 ? 25.389 -44.295 -29.541 1.00 22.32 102 PRO B C 1
ATOM 3027 O O . PRO B 1 105 ? 24.445 -43.609 -29.124 1.00 22.27 102 PRO B O 1
ATOM 3031 N N . THR B 1 106 ? 26.617 -44.261 -29.052 1.00 22.10 103 THR B N 1
ATOM 3032 C CA . THR B 1 106 ? 27.090 -43.302 -28.084 1.00 22.35 103 THR B CA 1
ATOM 3033 C C . THR B 1 106 ? 26.950 -41.849 -28.634 1.00 22.43 103 THR B C 1
ATOM 3034 O O . THR B 1 106 ? 27.008 -41.622 -29.844 1.00 21.99 103 THR B O 1
ATOM 3038 N N . GLU B 1 107 ? 26.733 -40.874 -27.752 1.00 22.69 104 GLU B N 1
ATOM 3039 C CA . GLU B 1 107 ? 26.471 -39.493 -28.192 1.00 22.98 104 GLU B CA 1
ATOM 3040 C C . GLU B 1 107 ? 27.256 -38.423 -27.440 1.00 23.18 104 GLU B C 1
ATOM 3041 O O . GLU B 1 107 ? 27.754 -38.659 -26.340 1.00 23.01 104 GLU B O 1
ATOM 3047 N N . GLY B 1 108 ? 27.356 -37.249 -28.067 1.00 23.74 105 GLY B N 1
ATOM 3048 C CA . GLY B 1 108 ? 27.863 -36.024 -27.442 1.00 24.22 105 GLY B CA 1
ATOM 3049 C C . GLY B 1 108 ? 26.658 -35.191 -27.038 1.00 24.89 105 GLY B C 1
ATOM 3050 O O . GLY B 1 108 ? 25.581 -35.743 -26.780 1.00 25.04 105 GLY B O 1
ATOM 3051 N N . LEU B 1 109 ? 26.809 -33.869 -26.996 1.00 25.31 106 LEU B N 1
ATOM 3052 C CA . LEU B 1 109 ? 25.677 -32.999 -26.682 1.00 25.50 106 LEU B CA 1
ATOM 3053 C C . LEU B 1 109 ? 24.672 -32.973 -27.829 1.00 26.13 106 LEU B C 1
ATOM 3054 O O . LEU B 1 109 ? 25.061 -33.101 -28.998 1.00 25.75 106 LEU B O 1
ATOM 3059 N N . ASP B 1 110 ? 23.384 -32.842 -27.477 1.00 26.48 107 ASP B N 1
ATOM 3060 C CA . ASP B 1 110 ? 22.292 -32.612 -28.431 1.00 27.00 107 ASP B CA 1
ATOM 3061 C C . ASP B 1 110 ? 22.153 -33.656 -29.536 1.00 27.04 107 ASP B C 1
ATOM 3062 O O . ASP B 1 110 ? 21.846 -33.322 -30.679 1.00 26.72 107 ASP B O 1
ATOM 3067 N N . GLY B 1 111 ? 22.371 -34.920 -29.186 1.00 27.50 108 GLY B N 1
ATOM 3068 C CA . GLY B 1 111 ? 22.184 -36.029 -30.118 1.00 27.47 108 GLY B CA 1
ATOM 3069 C C . GLY B 1 111 ? 23.229 -36.113 -31.216 1.00 27.77 108 GLY B C 1
ATOM 3070 O O . GLY B 1 111 ? 23.019 -36.793 -32.211 1.00 27.97 108 GLY B O 1
ATOM 3071 N N . LYS B 1 112 ? 24.347 -35.413 -31.035 1.00 28.10 109 LYS B N 1
ATOM 3072 C CA . LYS B 1 112 ? 25.459 -35.435 -31.987 1.00 27.96 109 LYS B CA 1
ATOM 3073 C C . LYS B 1 112 ? 26.353 -36.624 -31.678 1.00 28.12 109 LYS B C 1
ATOM 3074 O O . LYS B 1 112 ? 26.317 -37.145 -30.562 1.00 27.83 109 LYS B O 1
ATOM 3080 N N . PRO B 1 113 ? 27.156 -37.073 -32.673 1.00 28.56 110 PRO B N 1
ATOM 3081 C CA . PRO B 1 113 ? 28.129 -38.133 -32.395 1.00 28.37 110 PRO B CA 1
ATOM 3082 C C . PRO B 1 113 ? 29.093 -37.686 -31.300 1.00 28.00 110 PRO B C 1
ATOM 3083 O O . PRO B 1 113 ? 29.441 -36.495 -31.230 1.00 28.10 110 PRO B O 1
ATOM 3087 N N . GLY B 1 114 ? 29.493 -38.627 -30.448 1.00 27.43 111 GLY B N 1
ATOM 3088 C CA . GLY B 1 114 ? 30.313 -38.338 -29.268 1.00 26.80 111 GLY B CA 1
ATOM 3089 C C . GLY B 1 114 ? 30.356 -39.561 -28.364 1.00 26.75 111 GLY B C 1
ATOM 3090 O O . GLY B 1 114 ? 29.825 -40.608 -28.721 1.00 26.35 111 GLY B O 1
ATOM 3091 N N . ASP B 1 115 ? 30.997 -39.435 -27.200 1.00 26.78 112 ASP B N 1
ATOM 3092 C CA . ASP B 1 115 ? 31.073 -40.530 -26.229 1.00 26.31 112 ASP B CA 1
ATOM 3093 C C . ASP B 1 115 ? 30.764 -40.077 -24.805 1.00 25.74 112 ASP B C 1
ATOM 3094 O O . ASP B 1 115 ? 31.056 -40.782 -23.818 1.00 25.61 112 ASP B O 1
ATOM 3099 N N . LYS B 1 116 ? 30.173 -38.895 -24.695 1.00 24.39 113 LYS B N 1
ATOM 3100 C CA . LYS B 1 116 ? 29.784 -38.384 -23.393 1.00 23.56 113 LYS B CA 1
ATOM 3101 C C . LYS B 1 116 ? 28.615 -39.186 -22.767 1.00 22.85 113 LYS B C 1
ATOM 3102 O O . LYS B 1 116 ? 28.597 -39.422 -21.545 1.00 22.84 113 LYS B O 1
ATOM 3108 N N . TYR B 1 117 ? 27.679 -39.635 -23.606 1.00 21.31 114 TYR B N 1
ATOM 3109 C CA . TYR B 1 117 ? 26.520 -40.388 -23.148 1.00 20.68 114 TYR B CA 1
ATOM 3110 C C . TYR B 1 117 ? 26.489 -41.816 -23.691 1.00 20.43 114 TYR B C 1
ATOM 3111 O O . TYR B 1 117 ? 26.547 -42.025 -24.904 1.00 20.61 114 TYR B O 1
ATOM 3120 N N . ARG B 1 118 ? 26.389 -42.789 -22.784 1.00 20.17 115 ARG B N 1
ATOM 3121 C CA . ARG B 1 118 ? 26.218 -44.206 -23.151 1.00 20.17 115 ARG B CA 1
ATOM 3122 C C . ARG B 1 118 ? 24.975 -44.793 -22.486 1.00 19.57 115 ARG B C 1
ATOM 3123 O O . ARG B 1 118 ? 24.687 -45.984 -22.628 1.00 20.03 115 ARG B O 1
ATOM 3131 N N . LEU B 1 119 ? 24.243 -43.944 -21.764 1.00 18.70 116 LEU B N 1
ATOM 3132 C CA . LEU B 1 119 ? 22.987 -44.336 -21.128 1.00 17.78 116 LEU B CA 1
ATOM 3133 C C . LEU B 1 119 ? 21.886 -43.357 -21.471 1.00 17.14 116 LEU B C 1
ATOM 3134 O O . LEU B 1 119 ? 22.146 -42.176 -21.651 1.00 17.24 116 LEU B O 1
ATOM 3139 N N . ALA B 1 120 ? 20.651 -43.842 -21.525 1.00 16.45 117 ALA B N 1
ATOM 3140 C CA . ALA B 1 120 ? 19.504 -42.969 -21.716 1.00 15.77 117 ALA B CA 1
ATOM 3141 C C . ALA B 1 120 ? 18.480 -43.152 -20.614 1.00 15.60 117 ALA B C 1
ATOM 3142 O O . ALA B 1 120 ? 18.069 -44.272 -20.310 1.00 15.18 117 ALA B O 1
ATOM 3144 N N . GLY B 1 121 ? 18.066 -42.030 -20.036 1.00 15.32 118 GLY B N 1
ATOM 3145 C CA . GLY B 1 121 ? 16.960 -42.001 -19.102 1.00 15.39 118 GLY B CA 1
ATOM 3146 C C . GLY B 1 121 ? 15.851 -41.196 -19.737 1.00 15.32 118 GLY B C 1
ATOM 3147 O O . GLY B 1 121 ? 15.842 -41.026 -20.951 1.00 15.80 118 GLY B O 1
ATOM 3148 N N . GLY B 1 122 ? 14.925 -40.697 -18.922 1.00 14.81 119 GLY B N 1
ATOM 3149 C CA . GLY B 1 122 ? 13.867 -39.814 -19.402 1.00 14.97 119 GLY B CA 1
ATOM 3150 C C . GLY B 1 122 ? 13.743 -38.544 -18.579 1.00 14.81 119 GLY B C 1
ATOM 3151 O O . GLY B 1 122 ? 14.029 -38.531 -17.372 1.00 14.80 119 GLY B O 1
ATOM 3152 N N . ALA B 1 123 ? 13.325 -37.473 -19.243 1.00 14.66 120 ALA B N 1
ATOM 3153 C CA . ALA B 1 123 ? 12.990 -36.226 -18.571 1.00 14.71 120 ALA B CA 1
ATOM 3154 C C . ALA B 1 123 ? 11.698 -35.720 -19.152 1.00 14.69 120 ALA B C 1
ATOM 3155 O O . ALA B 1 123 ? 11.641 -35.340 -20.322 1.00 15.36 120 ALA B O 1
ATOM 3157 N N . VAL B 1 124 ? 10.661 -35.736 -18.325 1.00 14.38 121 VAL B N 1
ATOM 3158 C CA . VAL B 1 124 ? 9.357 -35.220 -18.682 1.00 14.33 121 VAL B CA 1
ATOM 3159 C C . VAL B 1 124 ? 9.148 -33.845 -18.037 1.00 13.98 121 VAL B C 1
ATOM 3160 O O . VAL B 1 124 ? 9.409 -33.666 -16.847 1.00 14.02 121 VAL B O 1
ATOM 3164 N N . ALA B 1 125 ? 8.688 -32.880 -18.828 1.00 13.49 122 ALA B N 1
ATOM 3165 C CA . ALA B 1 125 ? 8.250 -31.585 -18.300 1.00 13.19 122 ALA B CA 1
ATOM 3166 C C . ALA B 1 125 ? 6.756 -31.353 -18.565 1.00 13.09 122 ALA B C 1
ATOM 3167 O O . ALA B 1 125 ? 6.237 -31.783 -19.600 1.00 13.11 122 ALA B O 1
ATOM 3169 N N . SER B 1 126 ? 6.058 -30.692 -17.634 1.00 12.67 123 SER B N 1
ATOM 3170 C CA . SER B 1 126 ? 4.728 -30.171 -17.946 1.00 12.22 123 SER B CA 1
ATOM 3171 C C . SER B 1 126 ? 4.861 -29.085 -19.012 1.00 12.42 123 SER B C 1
ATOM 3172 O O . SER B 1 126 ? 5.861 -28.352 -19.042 1.00 11.60 123 SER B O 1
ATOM 3175 N N . VAL B 1 127 ? 3.860 -29.006 -19.889 1.00 12.16 124 VAL B N 1
ATOM 3176 C CA . VAL B 1 127 ? 3.809 -28.000 -20.946 1.00 11.99 124 VAL B CA 1
ATOM 3177 C C . VAL B 1 127 ? 3.654 -26.599 -20.338 1.00 12.48 124 VAL B C 1
ATOM 3178 O O . VAL B 1 127 ? 4.336 -25.649 -20.742 1.00 12.06 124 VAL B O 1
ATOM 3182 N N . LYS B 1 128 ? 2.778 -26.491 -19.344 1.00 12.51 125 LYS B N 1
ATOM 3183 C CA . LYS B 1 128 ? 2.560 -25.229 -18.648 1.00 12.48 125 LYS B CA 1
ATOM 3184 C C . LYS B 1 128 ? 3.554 -25.042 -17.508 1.00 12.41 125 LYS B C 1
ATOM 3185 O O . LYS B 1 128 ? 4.104 -26.012 -16.957 1.00 12.26 125 LYS B O 1
ATOM 3191 N N . ASN B 1 129 ? 3.783 -23.786 -17.165 1.00 12.32 126 ASN B N 1
ATOM 3192 C CA . ASN B 1 129 ? 4.810 -23.430 -16.208 1.00 12.73 126 ASN B CA 1
ATOM 3193 C C . ASN B 1 129 ? 4.294 -22.433 -15.185 1.00 12.78 126 ASN B C 1
ATOM 3194 O O . ASN B 1 129 ? 5.031 -21.558 -14.724 1.00 12.88 126 ASN B O 1
ATOM 3199 N N . GLN B 1 130 ? 3.022 -22.566 -14.827 1.00 13.13 127 GLN B N 1
ATOM 3200 C CA . GLN B 1 130 ? 2.408 -21.653 -13.846 1.00 13.38 127 GLN B CA 1
ATOM 3201 C C . GLN B 1 130 ? 1.937 -22.360 -12.558 1.00 12.93 127 GLN B C 1
ATOM 3202 O O . GLN B 1 130 ? 1.051 -21.864 -11.863 1.00 12.51 127 GLN B O 1
ATOM 3208 N N . ALA B 1 131 ? 2.524 -23.516 -12.255 1.00 12.64 128 ALA B N 1
ATOM 3209 C CA . ALA B 1 131 ? 2.287 -24.163 -10.967 1.00 13.11 128 ALA B CA 1
ATOM 3210 C C . ALA B 1 131 ? 2.837 -23.257 -9.877 1.00 13.17 128 ALA B C 1
ATOM 3211 O O . ALA B 1 131 ? 4.023 -22.910 -9.890 1.00 13.68 128 ALA B O 1
ATOM 3213 N N . HIS B 1 132 ? 1.983 -22.841 -8.952 1.00 12.88 129 HIS B N 1
ATOM 3214 C CA . HIS B 1 132 ? 2.483 -22.065 -7.836 1.00 13.01 129 HIS B CA 1
ATOM 3215 C C . HIS B 1 132 ? 2.062 -22.654 -6.493 1.00 12.63 129 HIS B C 1
ATOM 3216 O O . HIS B 1 132 ? 1.960 -23.874 -6.376 1.00 12.09 129 HIS B O 1
ATOM 3223 N N . TYR B 1 133 ? 1.833 -21.809 -5.490 1.00 12.49 130 TYR B N 1
ATOM 3224 C CA . TYR B 1 133 ? 1.372 -22.294 -4.180 1.00 12.97 130 TYR B CA 1
ATOM 3225 C C . TYR B 1 133 ? 0.197 -23.250 -4.307 1.00 12.72 130 TYR B C 1
ATOM 3226 O O . TYR B 1 133 ? -0.738 -23.015 -5.071 1.00 12.20 130 TYR B O 1
ATOM 3235 N N . GLY B 1 134 ? 0.261 -24.332 -3.543 1.00 12.88 131 GLY B N 1
ATOM 3236 C CA . GLY B 1 134 ? -0.704 -25.412 -3.655 1.00 12.44 131 GLY B CA 1
ATOM 3237 C C . GLY B 1 134 ? -0.070 -26.699 -3.186 1.00 12.59 131 GLY B C 1
ATOM 3238 O O . GLY B 1 134 ? 0.880 -26.677 -2.382 1.00 12.42 131 GLY B O 1
ATOM 3239 N N . TYR B 1 135 ? -0.601 -27.818 -3.685 1.00 12.19 132 TYR B N 1
ATOM 3240 C CA . TYR B 1 135 ? -0.139 -29.142 -3.303 1.00 11.63 132 TYR B CA 1
ATOM 3241 C C . TYR B 1 135 ? 0.246 -29.978 -4.530 1.00 11.99 132 TYR B C 1
ATOM 3242 O O . TYR B 1 135 ? -0.490 -30.009 -5.529 1.00 11.59 132 TYR B O 1
ATOM 3251 N N . TYR B 1 136 ? 1.397 -30.655 -4.447 1.00 11.92 133 TYR B N 1
ATOM 3252 C CA . TYR B 1 136 ? 1.909 -31.472 -5.563 1.00 11.88 133 TYR B CA 1
ATOM 3253 C C . TYR B 1 136 ? 2.374 -32.812 -5.047 1.00 12.53 133 TYR B C 1
ATOM 3254 O O . TYR B 1 136 ? 3.146 -32.865 -4.080 1.00 12.44 133 TYR B O 1
ATOM 3263 N N . GLU B 1 137 ? 1.885 -33.888 -5.675 1.00 12.97 134 GLU B N 1
ATOM 3264 C CA . GLU B 1 137 ? 2.120 -35.260 -5.196 1.00 13.44 134 GLU B CA 1
ATOM 3265 C C . GLU B 1 137 ? 2.168 -36.271 -6.340 1.00 13.77 134 GLU B C 1
ATOM 3266 O O . GLU B 1 137 ? 1.478 -36.097 -7.348 1.00 14.25 134 GLU B O 1
ATOM 3272 N N . THR B 1 138 ? 2.984 -37.313 -6.176 1.00 13.74 135 THR B N 1
ATOM 3273 C CA . THR B 1 138 ? 3.071 -38.415 -7.122 1.00 14.01 135 THR B CA 1
ATOM 3274 C C . THR B 1 138 ? 3.055 -39.722 -6.348 1.00 14.75 135 THR B C 1
ATOM 3275 O O . THR B 1 138 ? 3.596 -39.790 -5.242 1.00 15.20 135 THR B O 1
ATOM 3279 N N . ARG B 1 139 ? 2.407 -40.743 -6.905 1.00 15.44 136 ARG B N 1
ATOM 3280 C CA . ARG B 1 139 ? 2.565 -42.108 -6.406 1.00 16.19 136 ARG B CA 1
ATOM 3281 C C . ARG B 1 139 ? 3.617 -42.736 -7.293 1.00 15.75 136 ARG B C 1
ATOM 3282 O O . ARG B 1 139 ? 3.393 -42.893 -8.497 1.00 15.89 136 ARG B O 1
ATOM 3290 N N . MET B 1 140 ? 4.762 -43.081 -6.713 1.00 15.76 137 MET B N 1
ATOM 3291 C CA . MET B 1 140 ? 5.922 -43.504 -7.502 1.00 16.05 137 MET B CA 1
ATOM 3292 C C . MET B 1 140 ? 6.568 -44.789 -6.997 1.00 16.79 137 MET B C 1
ATOM 3293 O O . MET B 1 140 ? 6.739 -44.976 -5.771 1.00 16.63 137 MET B O 1
ATOM 3298 N N . LYS B 1 141 ? 6.942 -45.652 -7.947 1.00 17.21 138 LYS B N 1
ATOM 3299 C CA . LYS B 1 141 ? 7.824 -46.800 -7.672 1.00 18.05 138 LYS B CA 1
ATOM 3300 C C . LYS B 1 141 ? 9.182 -46.649 -8.381 1.00 18.23 138 LYS B C 1
ATOM 3301 O O . LYS B 1 141 ? 9.263 -46.658 -9.616 1.00 18.00 138 LYS B O 1
ATOM 3307 N N . ALA B 1 142 ? 10.244 -46.509 -7.591 1.00 18.37 139 ALA B N 1
ATOM 3308 C CA . ALA B 1 142 ? 11.587 -46.297 -8.138 1.00 19.00 139 ALA B CA 1
ATOM 3309 C C . ALA B 1 142 ? 12.110 -47.517 -8.897 1.00 19.46 139 ALA B C 1
ATOM 3310 O O . ALA B 1 142 ? 11.762 -48.651 -8.579 1.00 19.67 139 ALA B O 1
ATOM 3312 N N . SER B 1 143 ? 12.927 -47.270 -9.918 1.00 20.05 140 SER B N 1
ATOM 3313 C CA . SER B 1 143 ? 13.576 -48.340 -10.665 1.00 20.17 140 SER B CA 1
ATOM 3314 C C . SER B 1 143 ? 14.611 -48.987 -9.760 1.00 20.66 140 SER B C 1
ATOM 3315 O O . SER B 1 143 ? 15.302 -48.284 -9.015 1.00 20.76 140 SER B O 1
ATOM 3318 N N . LEU B 1 144 ? 14.729 -50.313 -9.833 1.00 21.05 141 LEU B N 1
ATOM 3319 C CA . LEU B 1 144 ? 15.764 -51.049 -9.098 1.00 21.14 141 LEU B CA 1
ATOM 3320 C C . LEU B 1 144 ? 17.100 -50.852 -9.826 1.00 21.09 141 LEU B C 1
ATOM 3321 O O . LEU B 1 144 ? 17.595 -51.732 -10.538 1.00 21.17 141 LEU B O 1
ATOM 3326 N N . THR B 1 145 ? 17.682 -49.677 -9.619 1.00 20.62 142 THR B N 1
ATOM 3327 C CA . THR B 1 145 ? 18.721 -49.155 -10.495 1.00 20.15 142 THR B CA 1
ATOM 3328 C C . THR B 1 145 ? 19.499 -48.092 -9.735 1.00 20.07 142 THR B C 1
ATOM 3329 O O . THR B 1 145 ? 18.989 -47.510 -8.770 1.00 20.17 142 THR B O 1
ATOM 3333 N N . THR B 1 146 ? 20.737 -47.847 -10.147 1.00 19.70 143 THR B N 1
ATOM 3334 C CA . THR B 1 146 ? 21.511 -46.745 -9.584 1.00 19.24 143 THR B CA 1
ATOM 3335 C C . THR B 1 146 ? 21.263 -45.418 -10.324 1.00 19.05 143 THR B C 1
ATOM 3336 O O . THR B 1 146 ? 22.077 -44.490 -10.241 1.00 19.36 143 THR B O 1
ATOM 3340 N N . MET B 1 147 ? 20.164 -45.333 -11.065 1.00 18.07 144 MET B N 1
ATOM 3341 C CA . MET B 1 147 ? 19.725 -44.054 -11.620 1.00 17.90 144 MET B CA 1
ATOM 3342 C C . MET B 1 147 ? 18.568 -43.534 -10.780 1.00 17.24 144 MET B C 1
ATOM 3343 O O . MET B 1 147 ? 17.879 -44.319 -10.104 1.00 17.09 144 MET B O 1
ATOM 3348 N N . SER B 1 148 ? 18.382 -42.217 -10.802 1.00 16.39 145 SER B N 1
ATOM 3349 C CA . SER B 1 148 ? 17.419 -41.547 -9.919 1.00 15.82 145 SER B CA 1
ATOM 3350 C C . SER B 1 148 ? 15.992 -41.794 -10.341 1.00 15.65 145 SER B C 1
ATOM 3351 O O . SER B 1 148 ? 15.713 -42.040 -11.512 1.00 16.22 145 SER B O 1
ATOM 3354 N N . SER B 1 149 ? 15.092 -41.734 -9.374 1.00 15.24 146 SER B N 1
ATOM 3355 C CA . SER B 1 149 ? 13.674 -41.632 -9.655 1.00 14.87 146 SER B CA 1
ATOM 3356 C C . SER B 1 149 ? 13.213 -40.340 -8.992 1.00 14.62 146 SER B C 1
ATOM 3357 O O . SER B 1 149 ? 13.294 -40.195 -7.772 1.00 14.50 146 SER B O 1
ATOM 3360 N N . THR B 1 150 ? 12.766 -39.378 -9.786 1.00 14.41 147 THR B N 1
ATOM 3361 C CA . THR B 1 150 ? 12.519 -38.050 -9.225 1.00 14.51 147 THR B CA 1
ATOM 3362 C C . THR B 1 150 ? 11.135 -37.462 -9.524 1.00 14.10 147 THR B C 1
ATOM 3363 O O . THR B 1 150 ? 10.452 -37.887 -10.454 1.00 13.65 147 THR B O 1
ATOM 3367 N N . PHE B 1 151 ? 10.748 -36.483 -8.703 1.00 14.05 148 PHE B N 1
ATOM 3368 C CA . PHE B 1 151 ? 9.539 -35.680 -8.896 1.00 13.88 148 PHE B CA 1
ATOM 3369 C C . PHE B 1 151 ? 9.775 -34.329 -8.249 1.00 13.99 148 PHE B C 1
ATOM 3370 O O . PHE B 1 151 ? 10.074 -34.237 -7.046 1.00 13.75 148 PHE B O 1
ATOM 3378 N N . TRP B 1 152 ? 9.680 -33.281 -9.061 1.00 13.92 149 TRP B N 1
ATOM 3379 C CA . TRP B 1 152 ? 10.077 -31.946 -8.635 1.00 13.53 149 TRP B CA 1
ATOM 3380 C C . TRP B 1 152 ? 9.524 -30.821 -9.501 1.00 13.68 149 TRP B C 1
ATOM 3381 O O . TRP B 1 152 ? 8.918 -31.058 -10.538 1.00 13.37 149 TRP B O 1
ATOM 3392 N N . LEU B 1 153 ? 9.725 -29.589 -9.052 1.00 14.14 150 LEU B N 1
ATOM 3393 C CA . LEU B 1 153 ? 9.315 -28.410 -9.813 1.00 14.41 150 LEU B CA 1
ATOM 3394 C C . LEU B 1 153 ? 10.518 -27.520 -10.042 1.00 14.76 150 LEU B C 1
ATOM 3395 O O . LEU B 1 153 ? 11.510 -27.606 -9.326 1.00 15.36 150 LEU B O 1
ATOM 3400 N N . SER B 1 154 ? 10.443 -26.670 -11.052 1.00 15.42 151 SER B N 1
ATOM 3401 C CA . SER B 1 154 ? 11.576 -25.818 -11.392 1.00 16.03 151 SER B CA 1
ATOM 3402 C C . SER B 1 154 ? 11.134 -24.687 -12.281 1.00 16.50 151 SER B C 1
ATOM 3403 O O . SER B 1 154 ? 10.086 -24.766 -12.922 1.00 16.28 151 SER B O 1
ATOM 3406 N N . ASN B 1 155 ? 11.944 -23.633 -12.338 1.00 17.41 152 ASN B N 1
ATOM 3407 C CA . ASN B 1 155 ? 11.707 -22.599 -13.332 1.00 18.08 152 ASN B CA 1
ATOM 3408 C C . ASN B 1 155 ? 12.983 -22.214 -14.053 1.00 18.94 152 ASN B C 1
ATOM 3409 O O . ASN B 1 155 ? 14.046 -22.757 -13.785 1.00 19.11 152 ASN B O 1
ATOM 3414 N N . ARG B 1 156 ? 12.861 -21.264 -14.967 1.00 20.30 153 ARG B N 1
ATOM 3415 C CA . ARG B 1 156 ? 13.979 -20.807 -15.748 1.00 21.87 153 ARG B CA 1
ATOM 3416 C C . ARG B 1 156 ? 14.587 -19.524 -15.189 1.00 22.55 153 ARG B C 1
ATOM 3417 O O . ARG B 1 156 ? 13.900 -18.733 -14.532 1.00 22.32 153 ARG B O 1
ATOM 3425 N N . PRO B 1 157 ? 15.887 -19.319 -15.450 1.00 23.42 154 PRO B N 1
ATOM 3426 C CA . PRO B 1 157 ? 16.607 -18.147 -14.971 1.00 24.29 154 PRO B CA 1
ATOM 3427 C C . PRO B 1 157 ? 15.951 -16.843 -15.399 1.00 25.28 154 PRO B C 1
ATOM 3428 O O . PRO B 1 157 ? 15.448 -16.709 -16.515 1.00 25.28 154 PRO B O 1
ATOM 3432 N N . VAL B 1 158 ? 15.948 -15.899 -14.477 1.00 26.79 155 VAL B N 1
ATOM 3433 C CA . VAL B 1 158 ? 15.473 -14.561 -14.734 1.00 27.79 155 VAL B CA 1
ATOM 3434 C C . VAL B 1 158 ? 16.629 -13.612 -14.424 1.00 28.51 155 VAL B C 1
ATOM 3435 O O . VAL B 1 158 ? 17.338 -13.790 -13.432 1.00 28.67 155 VAL B O 1
ATOM 3439 N N . MET B 1 159 ? 16.834 -12.629 -15.294 1.00 29.50 156 MET B N 1
ATOM 3440 C CA . MET B 1 159 ? 17.953 -11.710 -15.151 1.00 30.24 156 MET B CA 1
ATOM 3441 C C . MET B 1 159 ? 17.578 -10.487 -14.322 1.00 31.48 156 MET B C 1
ATOM 3442 O O . MET B 1 159 ? 16.473 -9.955 -14.442 1.00 31.85 156 MET B O 1
ATOM 3447 N N . LYS B 1 160 ? 18.505 -10.055 -13.472 1.00 32.87 157 LYS B N 1
ATOM 3448 C CA . LYS B 1 160 ? 18.318 -8.843 -12.676 1.00 34.45 157 LYS B CA 1
ATOM 3449 C C . LYS B 1 160 ? 19.589 -7.992 -12.695 1.00 35.46 157 LYS B C 1
ATOM 3450 O O . LYS B 1 160 ? 20.696 -8.519 -12.568 1.00 35.03 157 LYS B O 1
ATOM 3456 N N . GLU B 1 161 ? 19.407 -6.680 -12.847 1.00 37.19 158 GLU B N 1
ATOM 3457 C CA . GLU B 1 161 ? 20.510 -5.715 -12.922 1.00 38.79 158 GLU B CA 1
ATOM 3458 C C . GLU B 1 161 ? 20.997 -5.305 -11.526 1.00 39.40 158 GLU B C 1
ATOM 3459 O O . GLU B 1 161 ? 20.215 -4.793 -10.714 1.00 39.58 158 GLU B O 1
ATOM 3465 N N . ILE B 1 162 ? 22.289 -5.517 -11.266 1.00 40.04 159 ILE B N 1
ATOM 3466 C CA . ILE B 1 162 ? 22.909 -5.220 -9.967 1.00 40.83 159 ILE B CA 1
ATOM 3467 C C . ILE B 1 162 ? 23.729 -3.916 -10.017 1.00 41.36 159 ILE B C 1
ATOM 3468 O O . ILE B 1 162 ? 23.892 -3.330 -11.091 1.00 41.87 159 ILE B O 1
ATOM 3473 N N . MET B 1 163 ? 24.243 -3.468 -8.866 1.00 41.63 160 MET B N 1
ATOM 3474 C CA . MET B 1 163 ? 25.272 -2.418 -8.835 1.00 41.68 160 MET B CA 1
ATOM 3475 C C . MET B 1 163 ? 26.379 -2.758 -7.836 1.00 41.67 160 MET B C 1
ATOM 3476 O O . MET B 1 163 ? 27.138 -3.712 -8.027 1.00 41.60 160 MET B O 1
ATOM 3478 N N . LYS B 1 168 ? 27.186 -1.744 -12.522 1.00 38.49 165 LYS B N 1
ATOM 3479 C CA . LYS B 1 168 ? 26.142 -2.565 -13.132 1.00 38.35 165 LYS B CA 1
ATOM 3480 C C . LYS B 1 168 ? 26.669 -3.869 -13.725 1.00 37.81 165 LYS B C 1
ATOM 3481 O O . LYS B 1 168 ? 27.408 -3.859 -14.709 1.00 37.88 165 LYS B O 1
ATOM 3487 N N . ILE B 1 169 ? 26.299 -4.989 -13.105 1.00 37.00 166 ILE B N 1
ATOM 3488 C CA . ILE B 1 169 ? 26.597 -6.317 -13.657 1.00 35.81 166 ILE B CA 1
ATOM 3489 C C . ILE B 1 169 ? 25.310 -7.143 -13.742 1.00 35.00 166 ILE B C 1
ATOM 3490 O O . ILE B 1 169 ? 24.337 -6.861 -13.037 1.00 35.12 166 ILE B O 1
ATOM 3495 N N . LYS B 1 170 ? 25.308 -8.152 -14.612 1.00 33.74 167 LYS B N 1
ATOM 3496 C CA . LYS B 1 170 ? 24.137 -9.013 -14.831 1.00 32.30 167 LYS B CA 1
ATOM 3497 C C . LYS B 1 170 ? 24.117 -10.199 -13.872 1.00 31.49 167 LYS B C 1
ATOM 3498 O O . LYS B 1 170 ? 25.159 -10.816 -13.626 1.00 31.53 167 LYS B O 1
ATOM 3504 N N . THR B 1 171 ? 22.933 -10.499 -13.333 1.00 30.53 168 THR B N 1
ATOM 3505 C CA . THR B 1 171 ? 22.728 -11.643 -12.437 1.00 29.72 168 THR B CA 1
ATOM 3506 C C . THR B 1 171 ? 21.511 -12.477 -12.831 1.00 29.37 168 THR B C 1
ATOM 3507 O O . THR B 1 171 ? 20.532 -11.964 -13.389 1.00 29.05 168 THR B O 1
ATOM 3511 N N . TRP B 1 172 ? 21.570 -13.764 -12.512 1.00 28.68 169 TRP B N 1
ATOM 3512 C CA . TRP B 1 172 ? 20.450 -14.656 -12.753 1.00 28.17 169 TRP B CA 1
ATOM 3513 C C . TRP B 1 172 ? 20.079 -15.433 -11.504 1.00 26.59 169 TRP B C 1
ATOM 3514 O O . TRP B 1 172 ? 20.954 -15.830 -10.726 1.00 26.70 169 TRP B O 1
ATOM 3525 N N . SER B 1 173 ? 18.777 -15.630 -11.323 1.00 24.57 170 SER B N 1
ATOM 3526 C CA . SER B 1 173 ? 18.260 -16.500 -10.285 1.00 22.95 170 SER B CA 1
ATOM 3527 C C . SER B 1 173 ? 17.138 -17.374 -10.826 1.00 22.47 170 SER B C 1
ATOM 3528 O O . SER B 1 173 ? 16.451 -17.010 -11.794 1.00 22.26 170 SER B O 1
ATOM 3531 N N . SER B 1 174 ? 16.976 -18.530 -10.189 1.00 21.40 171 SER B N 1
ATOM 3532 C CA . SER B 1 174 ? 15.879 -19.453 -10.444 1.00 20.25 171 SER B CA 1
ATOM 3533 C C . SER B 1 174 ? 15.705 -20.332 -9.208 1.00 20.04 171 SER B C 1
ATOM 3534 O O . SER B 1 174 ? 16.609 -20.416 -8.367 1.00 20.26 171 SER B O 1
ATOM 3537 N N . GLN B 1 175 ? 14.547 -20.983 -9.105 1.00 19.29 172 GLN B N 1
ATOM 3538 C CA . GLN B 1 175 ? 14.214 -21.809 -7.958 1.00 18.73 172 GLN B CA 1
ATOM 3539 C C . GLN B 1 175 ? 13.886 -23.237 -8.387 1.00 18.72 172 GLN B C 1
ATOM 3540 O O . GLN B 1 175 ? 13.326 -23.467 -9.468 1.00 18.91 172 GLN B O 1
ATOM 3546 N N . GLU B 1 176 ? 14.223 -24.188 -7.520 1.00 18.16 173 GLU B N 1
ATOM 3547 C CA . GLU B 1 176 ? 14.062 -25.603 -7.802 1.00 17.96 173 GLU B CA 1
ATOM 3548 C C . GLU B 1 176 ? 13.500 -26.242 -6.550 1.00 17.52 173 GLU B C 1
ATOM 3549 O O . GLU B 1 176 ? 14.052 -26.058 -5.458 1.00 17.73 173 GLU B O 1
ATOM 3555 N N . LEU B 1 177 ? 12.395 -26.970 -6.699 1.00 16.51 174 LEU B N 1
ATOM 3556 C CA . LEU B 1 177 ? 11.729 -27.595 -5.563 1.00 16.04 174 LEU B CA 1
ATOM 3557 C C . LEU B 1 177 ? 11.721 -29.116 -5.739 1.00 15.58 174 LEU B C 1
ATOM 3558 O O . LEU B 1 177 ? 10.966 -29.653 -6.558 1.00 15.52 174 LEU B O 1
ATOM 3563 N N . ASP B 1 178 ? 12.570 -29.794 -4.969 1.00 14.76 175 ASP B N 1
ATOM 3564 C CA . ASP B 1 178 ? 12.716 -31.251 -5.037 1.00 14.07 175 ASP B CA 1
ATOM 3565 C C . ASP B 1 178 ? 11.756 -31.954 -4.074 1.00 13.33 175 ASP B C 1
ATOM 3566 O O . ASP B 1 178 ? 11.947 -31.945 -2.860 1.00 13.53 175 ASP B O 1
ATOM 3571 N N . ILE B 1 179 ? 10.712 -32.556 -4.614 1.00 12.27 176 ILE B N 1
ATOM 3572 C CA . ILE B 1 179 ? 9.788 -33.280 -3.771 1.00 11.39 176 ILE B CA 1
ATOM 3573 C C . ILE B 1 179 ? 10.382 -34.626 -3.389 1.00 11.92 176 ILE B C 1
ATOM 3574 O O . ILE B 1 179 ? 10.372 -34.993 -2.220 1.00 12.32 176 ILE B O 1
ATOM 3579 N N . ILE B 1 180 ? 10.916 -35.349 -4.360 1.00 12.61 177 ILE B N 1
ATOM 3580 C CA . ILE B 1 180 ? 11.602 -36.600 -4.052 1.00 13.72 177 ILE B CA 1
ATOM 3581 C C . ILE B 1 180 ? 12.753 -36.923 -5.004 1.00 14.31 177 ILE B C 1
ATOM 3582 O O . ILE B 1 180 ? 12.601 -36.877 -6.227 1.00 14.44 177 ILE B O 1
ATOM 3587 N N . GLU B 1 181 ? 13.907 -37.216 -4.411 1.00 14.99 178 GLU B N 1
ATOM 3588 C CA . GLU B 1 181 ? 15.014 -37.849 -5.101 1.00 15.87 178 GLU B CA 1
ATOM 3589 C C . GLU B 1 181 ? 15.262 -39.206 -4.443 1.00 16.25 178 GLU B C 1
ATOM 3590 O O . GLU B 1 181 ? 15.202 -39.336 -3.229 1.00 16.86 178 GLU B O 1
ATOM 3596 N N . THR B 1 182 ? 15.554 -40.225 -5.234 1.00 16.55 179 THR B N 1
ATOM 3597 C CA . THR B 1 182 ? 15.853 -41.526 -4.661 1.00 16.21 179 THR B CA 1
ATOM 3598 C C . THR B 1 182 ? 16.477 -42.387 -5.755 1.00 16.42 179 THR B C 1
ATOM 3599 O O . THR B 1 182 ? 16.573 -41.943 -6.898 1.00 16.33 179 THR B O 1
ATOM 3603 N N . MET B 1 183 ? 16.952 -43.573 -5.387 1.00 16.45 180 MET B N 1
ATOM 3604 C CA . MET B 1 183 ? 17.299 -44.618 -6.348 1.00 17.15 180 MET B CA 1
ATOM 3605 C C . MET B 1 183 ? 17.014 -45.967 -5.704 1.00 17.53 180 MET B C 1
ATOM 3606 O O . MET B 1 183 ? 16.970 -46.064 -4.475 1.00 17.70 180 MET B O 1
ATOM 3611 N N . GLY B 1 184 ? 16.773 -46.993 -6.518 1.00 17.86 181 GLY B N 1
ATOM 3612 C CA . GLY B 1 184 ? 16.439 -48.325 -5.992 1.00 18.22 181 GLY B CA 1
ATOM 3613 C C . GLY B 1 184 ? 17.599 -49.053 -5.332 1.00 18.66 181 GLY B C 1
ATOM 3614 O O . GLY B 1 184 ? 17.415 -49.788 -4.369 1.00 18.70 181 GLY B O 1
ATOM 3615 N N . ILE B 1 185 ? 18.800 -48.850 -5.852 1.00 19.23 182 ILE B N 1
ATOM 3616 C CA . ILE B 1 185 ? 19.968 -49.568 -5.368 1.00 20.27 182 ILE B CA 1
ATOM 3617 C C . ILE B 1 185 ? 21.022 -48.553 -4.999 1.00 20.52 182 ILE B C 1
ATOM 3618 O O . ILE B 1 185 ? 21.204 -47.558 -5.702 1.00 20.51 182 ILE B O 1
ATOM 3623 N N . ILE B 1 186 ? 21.703 -48.822 -3.892 1.00 20.87 183 ILE B N 1
ATOM 3624 C CA . ILE B 1 186 ? 22.831 -48.037 -3.437 1.00 21.48 183 ILE B CA 1
ATOM 3625 C C . ILE B 1 186 ? 24.084 -48.888 -3.630 1.00 22.38 183 ILE B C 1
ATOM 3626 O O . ILE B 1 186 ? 24.109 -50.069 -3.241 1.00 22.20 183 ILE B O 1
ATOM 3631 N N . ARG B 1 187 ? 25.112 -48.287 -4.226 1.00 23.32 184 ARG B N 1
ATOM 3632 C CA . ARG B 1 187 ? 26.326 -49.026 -4.588 1.00 24.81 184 ARG B CA 1
ATOM 3633 C C . ARG B 1 187 ? 27.604 -48.407 -4.027 1.00 25.56 184 ARG B C 1
ATOM 3634 O O . ARG B 1 187 ? 28.355 -49.081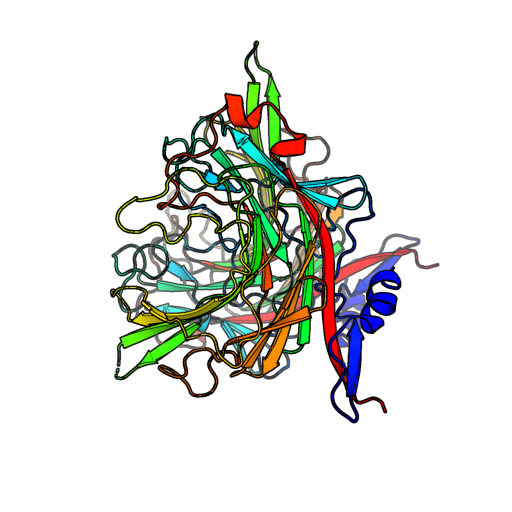 -3.312 1.00 25.86 184 ARG B O 1
ATOM 3642 N N . SER B 1 188 ? 27.831 -47.130 -4.325 1.00 26.40 185 SER B N 1
ATOM 3643 C CA . SER B 1 188 ? 29.064 -46.460 -3.929 1.00 27.35 185 SER B CA 1
ATOM 3644 C C . SER B 1 188 ? 28.954 -45.736 -2.584 1.00 28.21 185 SER B C 1
ATOM 3645 O O . SER B 1 188 ? 28.626 -44.545 -2.520 1.00 28.24 185 SER B O 1
ATOM 3648 N N . VAL B 1 189 ? 29.245 -46.470 -1.515 1.00 29.19 186 VAL B N 1
ATOM 3649 C CA . VAL B 1 189 ? 29.225 -45.927 -0.161 1.00 30.17 186 VAL B CA 1
ATOM 3650 C C . VAL B 1 189 ? 30.656 -45.714 0.354 1.00 31.26 186 VAL B C 1
ATOM 3651 O O . VAL B 1 189 ? 31.404 -46.665 0.566 1.00 31.10 186 VAL B O 1
ATOM 3655 N N . ASN B 1 190 ? 31.020 -44.450 0.542 1.00 32.52 187 ASN B N 1
ATOM 3656 C CA . ASN B 1 190 ? 32.323 -44.076 1.061 1.00 33.70 187 ASN B CA 1
ATOM 3657 C C . ASN B 1 190 ? 32.445 -44.386 2.565 1.00 34.36 187 ASN B C 1
ATOM 3658 O O . ASN B 1 190 ? 31.769 -43.765 3.389 1.00 34.18 187 ASN B O 1
ATOM 3663 N N . PRO B 1 191 ? 33.320 -45.348 2.930 1.00 34.84 188 PRO B N 1
ATOM 3664 C CA . PRO B 1 191 ? 33.428 -45.739 4.339 1.00 35.20 188 PRO B CA 1
ATOM 3665 C C . PRO B 1 191 ? 33.722 -44.556 5.262 1.00 35.45 188 PRO B C 1
ATOM 3666 O O . PRO B 1 191 ? 33.315 -44.568 6.416 1.00 35.53 188 PRO B O 1
ATOM 3670 N N . ASP B 1 192 ? 34.407 -43.544 4.736 1.00 35.89 189 ASP B N 1
ATOM 3671 C CA . ASP B 1 192 ? 34.764 -42.345 5.495 1.00 36.06 189 ASP B CA 1
ATOM 3672 C C . ASP B 1 192 ? 33.623 -41.330 5.552 1.00 35.75 189 ASP B C 1
ATOM 3673 O O . ASP B 1 192 ? 33.617 -40.438 6.413 1.00 35.83 189 ASP B O 1
ATOM 3678 N N . ASN B 1 193 ? 32.677 -41.454 4.619 1.00 35.22 190 ASN B N 1
ATOM 3679 C CA . ASN B 1 193 ? 31.493 -40.586 4.576 1.00 34.33 190 ASN B CA 1
ATOM 3680 C C . ASN B 1 193 ? 30.280 -41.321 3.987 1.00 33.51 190 ASN B C 1
ATOM 3681 O O . ASN B 1 193 ? 29.890 -41.068 2.844 1.00 34.10 190 ASN B O 1
ATOM 3686 N N . PRO B 1 194 ? 29.682 -42.245 4.764 1.00 32.50 191 PRO B N 1
ATOM 3687 C CA . PRO B 1 194 ? 28.622 -43.114 4.256 1.00 31.43 191 PRO B CA 1
ATOM 3688 C C . PRO B 1 194 ? 27.242 -42.455 4.284 1.00 30.52 191 PRO B C 1
ATOM 3689 O O . PRO B 1 194 ? 26.263 -43.094 4.646 1.00 30.62 191 PRO B O 1
ATOM 3693 N N . TRP B 1 195 ? 27.177 -41.195 3.868 1.00 29.46 192 TRP B N 1
ATOM 3694 C CA . TRP B 1 195 ? 25.957 -40.396 3.891 1.00 28.50 192 TRP B CA 1
ATOM 3695 C C . TRP B 1 195 ? 24.787 -40.995 3.079 1.00 28.08 192 TRP B C 1
ATOM 3696 O O . TRP B 1 195 ? 23.608 -40.803 3.423 1.00 27.83 192 TRP B O 1
ATOM 3707 N N . ASN B 1 196 ? 25.113 -41.709 2.005 1.00 27.14 193 ASN B N 1
ATOM 3708 C CA . ASN B 1 196 ? 24.095 -42.285 1.125 1.00 26.84 193 ASN B CA 1
ATOM 3709 C C . ASN B 1 196 ? 23.819 -43.763 1.399 1.00 26.70 193 ASN B C 1
ATOM 3710 O O . ASN B 1 196 ? 23.220 -44.443 0.566 1.00 26.54 193 ASN B O 1
ATOM 3715 N N . LYS B 1 197 ? 24.254 -44.261 2.556 1.00 26.60 194 LYS B N 1
ATOM 3716 C CA . LYS B 1 197 ? 24.138 -45.687 2.869 1.00 26.63 194 LYS B CA 1
ATOM 3717 C C . LYS B 1 197 ? 22.725 -46.232 2.591 1.00 26.58 194 LYS B C 1
ATOM 3718 O O . LYS B 1 197 ? 22.577 -47.226 1.868 1.00 26.31 194 LYS B O 1
ATOM 3724 N N . THR B 1 198 ? 21.708 -45.573 3.157 1.00 26.03 195 THR B N 1
ATOM 3725 C CA . THR B 1 198 ? 20.305 -45.943 2.941 1.00 25.89 195 THR B CA 1
ATOM 3726 C C . THR B 1 198 ? 19.508 -44.781 2.314 1.00 25.38 195 THR B C 1
ATOM 3727 O O . THR B 1 198 ? 18.370 -44.492 2.717 1.00 25.44 195 THR B O 1
ATOM 3731 N N . TRP B 1 199 ? 20.111 -44.129 1.321 1.00 24.09 196 TRP B N 1
ATOM 3732 C CA . TRP B 1 199 ? 19.484 -43.020 0.612 1.00 23.41 196 TRP B CA 1
ATOM 3733 C C . TRP B 1 199 ? 18.136 -43.396 -0.038 1.00 23.21 196 TRP B C 1
ATOM 3734 O O . TRP B 1 199 ? 17.260 -42.545 -0.214 1.00 22.65 196 TRP B O 1
ATOM 3745 N N . ASN B 1 200 ? 17.985 -44.677 -0.367 1.00 23.07 197 ASN B N 1
ATOM 3746 C CA . ASN B 1 200 ? 16.744 -45.233 -0.915 1.00 23.07 197 ASN B CA 1
ATOM 3747 C C . ASN B 1 200 ? 15.622 -45.419 0.111 1.00 22.96 197 ASN B C 1
ATOM 3748 O O . ASN B 1 200 ? 14.514 -45.825 -0.251 1.00 22.86 197 ASN B O 1
ATOM 3753 N N . MET B 1 201 ? 15.928 -45.154 1.384 1.00 22.94 198 MET B N 1
ATOM 3754 C CA . MET B 1 201 ? 14.970 -45.260 2.489 1.00 22.84 198 MET B CA 1
ATOM 3755 C C . MET B 1 201 ? 14.839 -43.939 3.248 1.00 22.48 198 MET B C 1
ATOM 3756 O O . MET B 1 201 ? 14.511 -43.917 4.441 1.00 22.06 198 MET B O 1
ATOM 3761 N N . GLN B 1 202 ? 15.095 -42.839 2.552 1.00 21.83 199 GLN B N 1
ATOM 3762 C CA . GLN B 1 202 ? 14.991 -41.530 3.157 1.00 21.47 199 GLN B CA 1
ATOM 3763 C C . GLN B 1 202 ? 14.140 -40.623 2.266 1.00 20.79 199 GLN B C 1
ATOM 3764 O O . GLN B 1 202 ? 14.104 -40.754 1.029 1.00 20.25 199 GLN B O 1
ATOM 3770 N N . MET B 1 203 ? 13.430 -39.710 2.910 1.00 19.95 200 MET B N 1
ATOM 3771 C CA . MET B 1 203 ? 12.670 -38.716 2.178 1.00 18.66 200 MET B CA 1
ATOM 3772 C C . MET B 1 203 ? 13.607 -37.576 1.844 1.00 17.52 200 MET B C 1
ATOM 3773 O O . MET B 1 203 ? 13.779 -36.638 2.612 1.00 17.01 200 MET B O 1
ATOM 3778 N N . ASN B 1 204 ? 14.232 -37.697 0.684 1.00 16.86 201 ASN B N 1
ATOM 3779 C CA . ASN B 1 204 ? 15.166 -36.708 0.194 1.00 16.09 201 ASN B CA 1
ATOM 3780 C C . ASN B 1 204 ? 14.411 -35.627 -0.576 1.00 15.62 201 ASN B C 1
ATOM 3781 O O . ASN B 1 204 ? 14.069 -35.798 -1.751 1.00 15.80 201 ASN B O 1
ATOM 3786 N N . SER B 1 205 ? 14.110 -34.535 0.116 1.00 15.17 202 SER B N 1
ATOM 3787 C CA . SER B 1 205 ? 13.452 -33.378 -0.489 1.00 14.76 202 SER B CA 1
ATOM 3788 C C . SER B 1 205 ? 14.401 -32.211 -0.357 1.00 14.53 202 SER B C 1
ATOM 3789 O O . SER B 1 205 ? 15.347 -32.271 0.432 1.00 14.87 202 SER B O 1
ATOM 3792 N N . ASN B 1 206 ? 14.162 -31.146 -1.108 1.00 14.29 203 ASN B N 1
ATOM 3793 C CA . ASN B 1 206 ? 15.104 -30.021 -1.097 1.00 14.56 203 ASN B CA 1
ATOM 3794 C C . ASN B 1 206 ? 14.519 -28.773 -1.744 1.00 14.23 203 ASN B C 1
ATOM 3795 O O . ASN B 1 206 ? 13.495 -28.831 -2.416 1.00 13.72 203 ASN B O 1
ATOM 3800 N N . THR B 1 207 ? 15.171 -27.648 -1.494 1.00 14.52 204 THR B N 1
ATOM 3801 C CA . THR B 1 207 ? 14.863 -26.386 -2.138 1.00 14.79 204 THR B CA 1
ATOM 3802 C C . THR B 1 207 ? 16.204 -25.835 -2.574 1.00 15.59 204 THR B C 1
ATOM 3803 O O . THR B 1 207 ? 17.220 -26.035 -1.887 1.00 15.12 204 THR B O 1
ATOM 3807 N N . HIS B 1 208 ? 16.199 -25.161 -3.724 1.00 16.32 205 HIS B N 1
ATOM 3808 C CA . HIS B 1 208 ? 17.378 -24.516 -4.270 1.00 16.76 205 HIS B CA 1
ATOM 3809 C C . HIS B 1 208 ? 16.993 -23.133 -4.749 1.00 17.15 205 HIS B C 1
ATOM 3810 O O . HIS B 1 208 ? 16.083 -22.977 -5.561 1.00 17.43 205 HIS B O 1
ATOM 3817 N N . TYR B 1 209 ? 17.672 -22.121 -4.236 1.00 17.82 206 TYR B N 1
ATOM 3818 C CA . TYR B 1 209 ? 17.609 -20.799 -4.826 1.00 18.22 206 TYR B CA 1
ATOM 3819 C C . TYR B 1 209 ? 18.941 -20.612 -5.549 1.00 19.25 206 TYR B C 1
ATOM 3820 O O . TYR B 1 209 ? 19.986 -20.482 -4.906 1.00 19.16 206 TYR B O 1
ATOM 3829 N N . TRP B 1 210 ? 18.906 -20.638 -6.879 1.00 20.40 207 TRP B N 1
ATOM 3830 C CA . TRP B 1 210 ? 20.110 -20.469 -7.683 1.00 21.89 207 TRP B CA 1
ATOM 3831 C C . TRP B 1 210 ? 20.412 -19.000 -7.933 1.00 23.01 207 TRP B C 1
ATOM 3832 O O . TRP B 1 210 ? 19.508 -18.206 -8.178 1.00 22.55 207 TRP B O 1
ATOM 3843 N N . TYR B 1 211 ? 21.693 -18.653 -7.865 1.00 24.84 208 TYR B N 1
ATOM 3844 C CA . TYR B 1 211 ? 22.135 -17.270 -8.072 1.00 26.99 208 TYR B CA 1
ATOM 3845 C C . TYR B 1 211 ? 23.504 -17.236 -8.735 1.00 28.21 208 TYR B C 1
ATOM 3846 O O . TYR B 1 211 ? 24.417 -17.970 -8.352 1.00 28.25 208 TYR B O 1
ATOM 3855 N N . GLN B 1 212 ? 23.628 -16.381 -9.740 1.00 30.10 209 GLN B N 1
ATOM 3856 C CA . GLN B 1 212 ? 24.839 -16.308 -10.538 1.00 31.98 209 GLN B CA 1
ATOM 3857 C C . GLN B 1 212 ? 25.010 -14.903 -11.068 1.00 32.93 209 GLN B C 1
ATOM 3858 O O . GLN B 1 212 ? 24.077 -14.307 -11.608 1.00 33.33 209 GLN B O 1
ATOM 3864 N N . GLU B 1 213 ? 26.203 -14.363 -10.864 1.00 34.25 210 GLU B N 1
ATOM 3865 C CA . GLU B 1 213 ? 26.582 -13.077 -11.423 1.00 35.17 210 GLU B CA 1
ATOM 3866 C C . GLU B 1 213 ? 27.262 -13.414 -12.733 1.00 35.68 210 GLU B C 1
ATOM 3867 O O . GLU B 1 213 ? 27.758 -14.540 -12.889 1.00 36.06 210 GLU B O 1
ATOM 3873 N N . GLN B 1 214 ? 27.276 -12.479 -13.682 1.00 36.10 211 GLN B N 1
ATOM 3874 C CA . GLN B 1 214 ? 27.791 -12.802 -15.019 1.00 36.74 211 GLN B CA 1
ATOM 3875 C C . GLN B 1 214 ? 29.258 -13.215 -14.983 1.00 37.13 211 GLN B C 1
ATOM 3876 O O . GLN B 1 214 ? 30.090 -12.557 -14.360 1.00 36.63 211 GLN B O 1
ATOM 3882 N N . GLY B 1 215 ? 29.558 -14.321 -15.650 1.00 38.03 212 GLY B N 1
ATOM 3883 C CA . GLY B 1 215 ? 30.895 -14.890 -15.607 1.00 38.91 212 GLY B CA 1
ATOM 3884 C C . GLY B 1 215 ? 31.041 -15.921 -14.504 1.00 39.47 212 GLY B C 1
ATOM 3885 O O . GLY B 1 215 ? 31.396 -17.066 -14.782 1.00 39.90 212 GLY B O 1
ATOM 3886 N N . GLY B 1 216 ? 30.727 -15.520 -13.268 1.00 39.55 213 GLY B N 1
ATOM 3887 C CA . GLY B 1 216 ? 31.032 -16.298 -12.053 1.00 39.58 213 GLY B CA 1
ATOM 3888 C C . GLY B 1 216 ? 30.351 -17.644 -11.849 1.00 39.49 213 GLY B C 1
ATOM 3889 O O . GLY B 1 216 ? 29.591 -18.106 -12.702 1.00 39.69 213 GLY B O 1
ATOM 3890 N N . LYS B 1 217 ? 30.630 -18.277 -10.708 1.00 39.42 214 LYS B N 1
ATOM 3891 C CA . LYS B 1 217 ? 30.052 -19.593 -10.384 1.00 39.06 214 LYS B CA 1
ATOM 3892 C C . LYS B 1 217 ? 28.544 -19.510 -10.122 1.00 38.10 214 LYS B C 1
ATOM 3893 O O . LYS B 1 217 ? 28.054 -18.511 -9.582 1.00 37.58 214 LYS B O 1
ATOM 3899 N N . ARG B 1 218 ? 27.825 -20.556 -10.532 1.00 37.07 215 ARG B N 1
ATOM 3900 C CA . ARG B 1 218 ? 26.396 -20.681 -10.256 1.00 35.92 215 ARG B CA 1
ATOM 3901 C C . ARG B 1 218 ? 26.254 -21.232 -8.843 1.00 34.77 215 ARG B C 1
ATOM 3902 O O . ARG B 1 218 ? 26.565 -22.403 -8.591 1.00 34.75 215 ARG B O 1
ATOM 3910 N N . THR B 1 219 ? 25.811 -20.385 -7.914 1.00 33.21 216 THR B N 1
ATOM 3911 C CA . THR B 1 219 ? 25.688 -20.804 -6.515 1.00 31.58 216 THR B CA 1
ATOM 3912 C C . THR B 1 219 ? 24.372 -21.514 -6.220 1.00 30.54 216 THR B C 1
ATOM 3913 O O . THR B 1 219 ? 23.296 -21.015 -6.533 1.00 30.16 216 THR B O 1
ATOM 3917 N N . ASP B 1 220 ? 24.491 -22.701 -5.636 1.00 29.68 217 ASP B N 1
ATOM 3918 C CA . ASP B 1 220 ? 23.356 -23.497 -5.181 1.00 28.70 217 ASP B CA 1
ATOM 3919 C C . ASP B 1 220 ? 23.047 -23.149 -3.728 1.00 28.40 217 ASP B C 1
ATOM 3920 O O . ASP B 1 220 ? 23.805 -23.503 -2.823 1.00 28.56 217 ASP B O 1
ATOM 3925 N N . ASN B 1 221 ? 21.926 -22.475 -3.499 1.00 27.73 218 ASN B N 1
ATOM 3926 C CA . ASN B 1 221 ? 21.599 -22.018 -2.158 1.00 26.94 218 ASN B CA 1
ATOM 3927 C C . ASN B 1 221 ? 20.491 -22.813 -1.481 1.00 26.99 218 ASN B C 1
ATOM 3928 O O . ASN B 1 221 ? 19.309 -22.766 -1.859 1.00 26.83 218 ASN B O 1
ATOM 3933 N N . THR B 1 222 ? 20.927 -23.552 -0.471 1.00 26.84 219 THR B N 1
ATOM 3934 C CA . THR B 1 222 ? 20.143 -24.537 0.244 1.00 26.79 219 THR B CA 1
ATOM 3935 C C . THR B 1 222 ? 19.656 -23.941 1.558 1.00 26.39 219 THR B C 1
ATOM 3936 O O . THR B 1 222 ? 20.187 -22.925 2.021 1.00 26.42 219 THR B O 1
ATOM 3940 N N . ALA B 1 223 ? 18.633 -24.556 2.146 1.00 25.97 220 ALA B N 1
ATOM 3941 C CA . ALA B 1 223 ? 18.214 -24.204 3.499 1.00 25.63 220 ALA B CA 1
ATOM 3942 C C . ALA B 1 223 ? 17.979 -25.453 4.329 1.00 25.59 220 ALA B C 1
ATOM 3943 O O . ALA B 1 223 ? 17.652 -26.512 3.792 1.00 25.47 220 ALA B O 1
ATOM 3945 N N . LYS B 1 224 ? 18.137 -25.310 5.640 1.00 25.35 221 LYS B N 1
ATOM 3946 C CA . LYS B 1 224 ? 18.033 -26.425 6.587 1.00 25.32 221 LYS B CA 1
ATOM 3947 C C . LYS B 1 224 ? 16.578 -26.904 6.777 1.00 24.50 221 LYS B C 1
ATOM 3948 O O . LYS B 1 224 ? 15.633 -26.105 6.680 1.00 24.41 221 LYS B O 1
ATOM 3954 N N . ARG B 1 225 ? 16.405 -28.202 7.025 1.00 23.14 222 ARG B N 1
ATOM 3955 C CA . ARG B 1 225 ? 15.097 -28.757 7.368 1.00 22.56 222 ARG B CA 1
ATOM 3956 C C . ARG B 1 225 ? 14.665 -28.311 8.768 1.00 22.30 222 ARG B C 1
ATOM 3957 O O . ARG B 1 225 ? 15.498 -28.153 9.661 1.00 22.47 222 ARG B O 1
ATOM 3965 N N . SER B 1 226 ? 13.364 -28.120 8.958 1.00 21.76 223 SER B N 1
ATOM 3966 C CA . SER B 1 226 ? 12.831 -27.626 10.225 1.00 21.22 223 SER B CA 1
ATOM 3967 C C . SER B 1 226 ? 11.490 -28.276 10.580 1.00 21.01 223 SER B C 1
ATOM 3968 O O . SER B 1 226 ? 10.818 -28.820 9.708 1.00 20.95 223 SER B O 1
ATOM 3971 N N . ASP B 1 227 ? 11.102 -28.195 11.857 1.00 20.73 224 ASP B N 1
ATOM 3972 C CA . ASP B 1 227 ? 9.849 -28.786 12.357 1.00 20.46 224 ASP B CA 1
ATOM 3973 C C . ASP B 1 227 ? 9.761 -30.265 11.951 1.00 20.33 224 ASP B C 1
ATOM 3974 O O . ASP B 1 227 ? 8.744 -30.746 11.425 1.00 20.29 224 ASP B O 1
ATOM 3979 N N . VAL B 1 228 ? 10.859 -30.969 12.200 1.00 20.11 225 VAL B N 1
ATOM 3980 C CA . VAL B 1 228 ? 11.079 -32.311 11.680 1.00 20.01 225 VAL B CA 1
ATOM 3981 C C . VAL B 1 228 ? 10.381 -33.369 12.511 1.00 20.59 225 VAL B C 1
ATOM 3982 O O . VAL B 1 228 ? 10.497 -33.391 13.750 1.00 21.27 225 VAL B O 1
ATOM 3986 N N . VAL B 1 229 ? 9.681 -34.262 11.832 1.00 20.48 226 VAL B N 1
ATOM 3987 C CA . VAL B 1 229 ? 9.135 -35.442 12.480 1.00 20.57 226 VAL B CA 1
ATOM 3988 C C . VAL B 1 229 ? 10.017 -36.631 12.126 1.00 21.11 226 VAL B C 1
ATOM 3989 O O . VAL B 1 229 ? 10.459 -37.349 13.018 1.00 21.02 226 VAL B O 1
ATOM 3993 N N . SER B 1 230 ? 10.295 -36.812 10.827 1.00 21.60 227 SER B N 1
ATOM 3994 C CA . SER B 1 230 ? 11.099 -37.943 10.343 1.00 22.01 227 SER B CA 1
ATOM 3995 C C . SER B 1 230 ? 11.675 -37.803 8.919 1.00 22.08 227 SER B C 1
ATOM 3996 O O . SER B 1 230 ? 11.105 -37.145 8.060 1.00 21.85 227 SER B O 1
ATOM 3999 N N . TYR B 1 231 ? 12.802 -38.465 8.684 1.00 22.94 228 TYR B N 1
ATOM 4000 C CA . TYR B 1 231 ? 13.363 -38.627 7.345 1.00 23.47 228 TYR B CA 1
ATOM 4001 C C . TYR B 1 231 ? 13.125 -40.050 6.820 1.00 23.82 228 TYR B C 1
ATOM 4002 O O . TYR B 1 231 ? 13.515 -40.364 5.696 1.00 23.70 228 TYR B O 1
ATOM 4011 N N . MET B 1 232 ? 12.488 -40.899 7.632 1.00 24.44 229 MET B N 1
ATOM 4012 C CA . MET B 1 232 ? 12.438 -42.355 7.385 1.00 25.35 229 MET B CA 1
ATOM 4013 C C . MET B 1 232 ? 11.397 -42.753 6.351 1.00 24.47 229 MET B C 1
ATOM 4014 O O . MET B 1 232 ? 10.222 -42.420 6.495 1.00 24.15 229 MET B O 1
ATOM 4019 N N . THR B 1 233 ? 11.826 -43.495 5.333 1.00 23.74 230 THR B N 1
ATOM 4020 C CA . THR B 1 233 ? 10.900 -44.037 4.341 1.00 23.19 230 THR B CA 1
ATOM 4021 C C . THR B 1 233 ? 11.235 -45.490 4.029 1.00 22.96 230 THR B C 1
ATOM 4022 O O . THR B 1 233 ? 12.176 -46.055 4.585 1.00 22.59 230 THR B O 1
ATOM 4026 N N . ASP B 1 234 ? 10.450 -46.085 3.134 1.00 22.53 231 ASP B N 1
ATOM 4027 C CA . ASP B 1 234 ? 10.637 -47.474 2.751 1.00 21.90 231 ASP B CA 1
ATOM 4028 C C . ASP B 1 234 ? 11.451 -47.605 1.476 1.00 21.28 231 ASP B C 1
ATOM 4029 O O . ASP B 1 234 ? 11.440 -46.705 0.639 1.00 20.81 231 ASP B O 1
ATOM 4034 N N . PRO B 1 235 ? 12.167 -48.733 1.321 1.00 21.29 232 PRO B N 1
ATOM 4035 C CA . PRO B 1 235 ? 12.894 -48.974 0.065 1.00 21.15 232 PRO B CA 1
ATOM 4036 C C . PRO B 1 235 ? 12.056 -48.558 -1.149 1.00 20.96 232 PRO B C 1
ATOM 4037 O O . PRO B 1 235 ? 10.977 -49.116 -1.384 1.00 20.69 232 PRO B O 1
ATOM 4041 N N . SER B 1 236 ? 12.549 -47.561 -1.884 1.00 20.72 233 SER B N 1
ATOM 4042 C CA . SER B 1 236 ? 11.761 -46.870 -2.920 1.00 20.81 233 SER B CA 1
ATOM 4043 C C . SER B 1 236 ? 11.431 -47.710 -4.164 1.00 20.84 233 SER B C 1
ATOM 4044 O O . SER B 1 236 ? 10.421 -47.471 -4.841 1.00 20.80 233 SER B O 1
ATOM 4047 N N . ALA B 1 237 ? 12.282 -48.688 -4.451 1.00 20.92 234 ALA B N 1
ATOM 4048 C CA . ALA B 1 237 ? 12.072 -49.608 -5.560 1.00 20.97 234 ALA B CA 1
ATOM 4049 C C . ALA B 1 237 ? 11.120 -50.738 -5.204 1.00 21.02 234 ALA B C 1
ATOM 4050 O O . ALA B 1 237 ? 10.579 -51.389 -6.093 1.00 21.27 234 ALA B O 1
ATOM 4052 N N . GLU B 1 238 ? 10.915 -50.980 -3.914 1.00 20.99 235 GLU B N 1
ATOM 4053 C CA . GLU B 1 238 ? 10.120 -52.141 -3.485 1.00 21.06 235 GLU B CA 1
ATOM 4054 C C . GLU B 1 238 ? 8.609 -51.972 -3.624 1.00 20.84 235 GLU B C 1
ATOM 4055 O O . GLU B 1 238 ? 7.880 -52.963 -3.735 1.00 21.76 235 GLU B O 1
ATOM 4057 N N . ASP B 1 239 ? 8.122 -50.738 -3.642 1.00 20.38 236 ASP B N 1
ATOM 4058 C CA . ASP B 1 239 ? 6.683 -50.525 -3.810 1.00 19.77 236 ASP B CA 1
ATOM 4059 C C . ASP B 1 239 ? 6.400 -49.088 -4.220 1.00 19.19 236 ASP B C 1
ATOM 4060 O O . ASP B 1 239 ? 7.301 -48.256 -4.259 1.00 18.87 236 ASP B O 1
ATOM 4065 N N . PHE B 1 240 ? 5.145 -48.816 -4.548 1.00 18.77 237 PHE B N 1
ATOM 4066 C CA . PHE B 1 240 ? 4.692 -47.471 -4.786 1.00 18.29 237 PHE B CA 1
ATOM 4067 C C . PHE B 1 240 ? 4.493 -46.799 -3.459 1.00 18.20 237 PHE B C 1
ATOM 4068 O O . PHE B 1 240 ? 3.976 -47.390 -2.508 1.00 18.44 237 PHE B O 1
ATOM 4076 N N . HIS B 1 241 ? 4.930 -45.554 -3.401 1.00 17.69 238 HIS B N 1
ATOM 4077 C CA . HIS B 1 241 ? 4.704 -44.733 -2.253 1.00 16.81 238 HIS B CA 1
ATOM 4078 C C . HIS B 1 241 ? 4.323 -43.370 -2.771 1.00 15.96 238 HIS B C 1
ATOM 4079 O O . HIS B 1 241 ? 4.666 -42.984 -3.890 1.00 15.49 238 HIS B O 1
ATOM 4086 N N . THR B 1 242 ? 3.615 -42.647 -1.927 1.00 15.46 239 THR B N 1
ATOM 4087 C CA . THR B 1 242 ? 3.156 -41.307 -2.211 1.00 14.85 239 THR B CA 1
ATOM 4088 C C . THR B 1 242 ? 4.183 -40.267 -1.707 1.00 14.33 239 THR B C 1
ATOM 4089 O O . THR B 1 242 ? 4.593 -40.298 -0.545 1.00 14.13 239 THR B O 1
ATOM 4093 N N . TYR B 1 243 ? 4.645 -39.398 -2.606 1.00 13.81 240 TYR B N 1
ATOM 4094 C CA . TYR B 1 243 ? 5.573 -38.317 -2.234 1.00 13.47 240 TYR B CA 1
ATOM 4095 C C . TYR B 1 243 ? 4.989 -37.001 -2.661 1.00 13.43 240 TYR B C 1
ATOM 4096 O O . TYR B 1 243 ? 4.742 -36.777 -3.841 1.00 13.22 240 TYR B O 1
ATOM 4105 N N . GLY B 1 244 ? 4.762 -36.125 -1.695 1.00 13.72 241 GLY B N 1
ATOM 4106 C CA . GLY B 1 244 ? 4.051 -34.895 -1.966 1.00 13.94 241 GLY B CA 1
ATOM 4107 C C . GLY B 1 244 ? 4.599 -33.705 -1.231 1.00 14.36 241 GLY B C 1
ATOM 4108 O O . GLY B 1 244 ? 5.429 -33.825 -0.339 1.00 13.73 241 GLY B O 1
ATOM 4109 N N . CYS B 1 245 ? 4.120 -32.535 -1.614 1.00 15.34 242 CYS B N 1
ATOM 4110 C CA . CYS B 1 245 ? 4.496 -31.345 -0.901 1.00 16.20 242 CYS B CA 1
ATOM 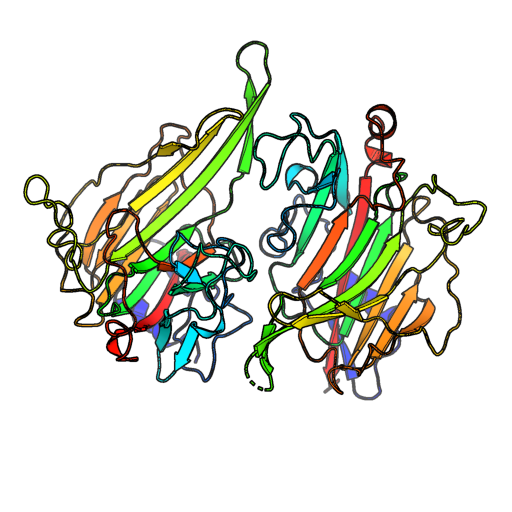4111 C C . CYS B 1 245 ? 3.400 -30.307 -0.958 1.00 15.53 242 CYS B C 1
ATOM 4112 O O . CYS B 1 245 ? 2.730 -30.155 -1.972 1.00 15.61 242 CYS B O 1
ATOM 4115 N N . TRP B 1 246 ? 3.197 -29.644 0.177 1.00 15.28 243 TRP B N 1
ATOM 4116 C CA . TRP B 1 246 ? 2.396 -28.439 0.255 1.00 14.86 243 TRP B CA 1
ATOM 4117 C C . TRP B 1 246 ? 3.328 -27.242 0.092 1.00 14.50 243 TRP B C 1
ATOM 4118 O O . TRP B 1 246 ? 4.096 -26.933 0.988 1.00 14.47 243 TRP B O 1
ATOM 4129 N N . TRP B 1 247 ? 3.265 -26.583 -1.059 1.00 14.31 244 TRP B N 1
ATOM 4130 C CA . TRP B 1 247 ? 4.018 -25.361 -1.283 1.00 13.67 244 TRP B CA 1
ATOM 4131 C C . TRP B 1 247 ? 3.135 -24.217 -0.795 1.00 13.80 244 TRP B C 1
ATOM 4132 O O . TRP B 1 247 ? 2.220 -23.774 -1.494 1.00 13.82 244 TRP B O 1
ATOM 4143 N N . VAL B 1 248 ? 3.415 -23.757 0.423 1.00 13.87 245 VAL B N 1
ATOM 4144 C CA . VAL B 1 248 ? 2.475 -22.926 1.182 1.00 13.41 245 VAL B CA 1
ATOM 4145 C C . VAL B 1 248 ? 2.488 -21.489 0.685 1.00 13.59 245 VAL B C 1
ATOM 4146 O O . VAL B 1 248 ? 1.427 -20.878 0.420 1.00 13.40 245 VAL B O 1
ATOM 4150 N N . ASP B 1 249 ? 3.696 -20.958 0.565 1.00 13.44 246 ASP B N 1
ATOM 4151 C CA . ASP B 1 249 ? 3.907 -19.576 0.163 1.00 13.91 246 ASP B CA 1
ATOM 4152 C C . ASP B 1 249 ? 5.358 -19.462 -0.262 1.00 14.00 246 ASP B C 1
ATOM 4153 O O . ASP B 1 249 ? 6.032 -20.490 -0.426 1.00 14.67 246 ASP B O 1
ATOM 4158 N N . ALA B 1 250 ? 5.845 -18.234 -0.409 1.00 14.03 247 ALA B N 1
ATOM 4159 C CA . ALA B 1 250 ? 7.183 -17.987 -0.925 1.00 14.32 247 ALA B CA 1
ATOM 4160 C C . ALA B 1 250 ? 8.313 -18.345 0.044 1.00 14.89 247 ALA B C 1
ATOM 4161 O O . ALA B 1 250 ? 9.490 -18.333 -0.350 1.00 15.33 247 ALA B O 1
ATOM 4163 N N . ASN B 1 251 ? 7.966 -18.648 1.296 1.00 15.11 248 ASN B N 1
ATOM 4164 C CA . ASN B 1 251 ? 8.950 -18.956 2.337 1.00 15.68 248 ASN B CA 1
ATOM 4165 C C . ASN B 1 251 ? 8.812 -20.362 2.925 1.00 15.76 248 ASN B C 1
ATOM 4166 O O . ASN B 1 251 ? 9.594 -20.750 3.776 1.00 16.37 248 ASN B O 1
ATOM 4171 N N . THR B 1 252 ? 7.807 -21.115 2.504 1.00 15.92 249 THR B N 1
ATOM 4172 C CA . THR B 1 252 ? 7.447 -22.345 3.215 1.00 15.94 249 THR B CA 1
ATOM 4173 C C . THR B 1 252 ? 6.977 -23.478 2.289 1.00 16.15 249 THR B C 1
ATOM 4174 O O . THR B 1 252 ? 6.050 -23.309 1.487 1.00 16.21 249 THR B O 1
ATOM 4178 N N . VAL B 1 253 ? 7.630 -24.632 2.413 1.00 16.18 250 VAL B N 1
ATOM 4179 C CA . VAL B 1 253 ? 7.172 -25.876 1.794 1.00 15.91 250 VAL B CA 1
ATOM 4180 C C . VAL B 1 253 ? 7.185 -26.993 2.836 1.00 15.71 250 VAL B C 1
ATOM 4181 O O . VAL B 1 253 ? 8.128 -27.126 3.633 1.00 16.07 250 VAL B O 1
ATOM 4185 N N . LYS B 1 254 ? 6.143 -27.807 2.835 1.00 15.54 251 LYS B N 1
ATOM 4186 C CA . LYS B 1 254 ? 6.088 -28.966 3.712 1.00 15.14 251 LYS B CA 1
ATOM 4187 C C . LYS B 1 254 ? 6.075 -30.245 2.877 1.00 15.04 251 LYS B C 1
ATOM 4188 O O . LYS B 1 254 ? 5.492 -30.294 1.792 1.00 13.72 251 LYS B O 1
ATOM 4194 N N . PHE B 1 255 ? 6.720 -31.285 3.392 1.00 15.21 252 PHE B N 1
ATOM 4195 C CA . PHE B 1 255 ? 6.824 -32.534 2.651 1.00 15.51 252 PHE B CA 1
ATOM 4196 C C . PHE B 1 255 ? 6.122 -33.674 3.355 1.00 15.38 252 PHE B C 1
ATOM 4197 O O . PHE B 1 255 ? 6.140 -33.753 4.589 1.00 15.93 252 PHE B O 1
ATOM 4205 N N . TYR B 1 256 ? 5.497 -34.534 2.547 1.00 14.79 253 TYR B N 1
ATOM 4206 C CA . TYR B 1 256 ? 4.590 -35.579 3.004 1.00 14.63 253 TYR B CA 1
ATOM 4207 C C . TYR B 1 256 ? 4.924 -36.904 2.336 1.00 14.65 253 TYR B C 1
ATOM 4208 O O . TYR B 1 256 ? 5.066 -36.991 1.116 1.00 14.15 253 TYR B O 1
ATOM 4217 N N . TYR B 1 257 ? 5.038 -37.939 3.153 1.00 15.11 254 TYR B N 1
ATOM 4218 C CA . TYR B 1 257 ? 5.366 -39.269 2.665 1.00 15.11 254 TYR B CA 1
ATOM 4219 C C . TYR B 1 257 ? 4.239 -40.222 3.024 1.00 15.15 254 TYR B C 1
ATOM 4220 O O . TYR B 1 257 ? 3.908 -40.355 4.202 1.00 15.46 254 TYR B O 1
ATOM 4229 N N . ASP B 1 258 ? 3.659 -40.883 2.023 1.00 14.99 255 ASP B N 1
ATOM 4230 C CA . ASP B 1 258 ? 2.476 -41.747 2.230 1.00 15.78 255 ASP B CA 1
ATOM 4231 C C . ASP B 1 258 ? 1.356 -41.067 3.038 1.00 15.87 255 ASP B C 1
ATOM 4232 O O . ASP B 1 258 ? 0.676 -41.726 3.833 1.00 15.94 255 ASP B O 1
ATOM 4237 N N . GLY B 1 259 ? 1.175 -39.760 2.826 1.00 15.82 256 GLY B N 1
ATOM 4238 C CA . GLY B 1 259 ? 0.178 -38.977 3.550 1.00 16.29 256 GLY B CA 1
ATOM 4239 C C . GLY B 1 259 ? 0.654 -38.436 4.900 1.00 17.23 256 GLY B C 1
ATOM 4240 O O . GLY B 1 259 ? -0.093 -37.710 5.583 1.00 17.56 256 GLY B O 1
ATOM 4241 N N . LYS B 1 260 ? 1.885 -38.777 5.292 1.00 16.96 257 LYS B N 1
ATOM 4242 C CA . LYS B 1 260 ? 2.404 -38.416 6.614 1.00 17.07 257 LYS B CA 1
ATOM 4243 C C . LYS B 1 260 ? 3.256 -37.177 6.518 1.00 17.04 257 LYS B C 1
ATOM 4244 O O . LYS B 1 260 ? 4.164 -37.106 5.669 1.00 17.87 257 LYS B O 1
ATOM 4250 N N . TYR B 1 261 ? 2.971 -36.195 7.369 1.00 16.05 258 TYR B N 1
ATOM 4251 C CA . TYR B 1 261 ? 3.791 -35.003 7.422 1.00 15.46 258 TYR B CA 1
ATOM 4252 C C . TYR B 1 261 ? 5.209 -35.379 7.875 1.00 15.21 258 TYR B C 1
ATOM 4253 O O . TYR B 1 261 ? 5.389 -35.998 8.919 1.00 15.31 258 TYR B O 1
ATOM 4262 N N . MET B 1 262 ? 6.208 -34.992 7.094 1.00 14.90 259 MET B N 1
ATOM 4263 C CA . MET B 1 262 ? 7.578 -35.411 7.362 1.00 14.68 259 MET B CA 1
ATOM 4264 C C . MET B 1 262 ? 8.402 -34.294 7.972 1.00 14.71 259 MET B C 1
ATOM 4265 O O . MET B 1 262 ? 9.034 -34.489 9.015 1.00 14.75 259 MET B O 1
ATOM 4270 N N . TYR B 1 263 ? 8.390 -33.134 7.309 1.00 14.27 260 TYR B N 1
ATOM 4271 C CA . TYR B 1 263 ? 9.106 -31.938 7.745 1.00 14.10 260 TYR B CA 1
ATOM 4272 C C . TYR B 1 263 ? 8.857 -30.722 6.806 1.00 13.92 260 TYR B C 1
ATOM 4273 O O . TYR B 1 263 ? 8.217 -30.837 5.763 1.00 13.61 260 TYR B O 1
ATOM 4282 N N . THR B 1 264 ? 9.401 -29.573 7.194 1.00 13.79 261 THR B N 1
ATOM 4283 C CA . THR B 1 264 ? 9.309 -28.339 6.444 1.00 13.76 261 THR B CA 1
ATOM 4284 C C . THR B 1 264 ? 10.684 -27.898 5.964 1.00 14.18 261 THR B C 1
ATOM 4285 O O . THR B 1 264 ? 11.699 -28.210 6.596 1.00 13.43 261 THR B O 1
ATOM 4289 N N . ILE B 1 265 ? 10.710 -27.207 4.820 1.00 14.95 262 ILE B N 1
ATOM 4290 C CA . ILE B 1 265 ? 11.849 -26.381 4.453 1.00 15.46 262 ILE B CA 1
ATOM 4291 C C . ILE B 1 265 ? 11.430 -24.928 4.198 1.00 16.43 262 ILE B C 1
ATOM 4292 O O . ILE B 1 265 ? 10.472 -24.650 3.453 1.00 16.73 262 ILE B O 1
ATOM 4297 N N . LYS B 1 266 ? 12.144 -24.000 4.831 1.00 17.25 263 LYS B N 1
ATOM 4298 C CA . LYS B 1 266 ? 12.015 -22.577 4.504 1.00 17.74 263 LYS B CA 1
ATOM 4299 C C . LYS B 1 266 ? 13.162 -22.231 3.559 1.00 17.53 263 LYS B C 1
ATOM 4300 O O . LYS B 1 266 ? 14.291 -22.112 4.012 1.00 17.74 263 LYS B O 1
ATOM 4306 N N . PRO B 1 267 ? 12.895 -22.077 2.249 1.00 17.51 264 PRO B N 1
ATOM 4307 C CA . PRO B 1 267 ? 14.009 -21.764 1.347 1.00 17.56 264 PRO B CA 1
ATOM 4308 C C . PRO B 1 267 ? 14.751 -20.501 1.802 1.00 17.85 264 PRO B C 1
ATOM 4309 O O . PRO B 1 267 ? 14.151 -19.630 2.444 1.00 18.18 264 PRO B O 1
ATOM 4313 N N . THR B 1 268 ? 16.037 -20.423 1.486 1.00 17.75 265 THR B N 1
ATOM 4314 C CA . THR B 1 268 ? 16.902 -19.362 1.981 1.00 18.42 265 THR B CA 1
ATOM 4315 C C . THR B 1 268 ? 16.474 -17.972 1.541 1.00 18.95 265 THR B C 1
ATOM 4316 O O . THR B 1 268 ? 16.127 -17.739 0.374 1.00 19.01 265 THR B O 1
ATOM 4320 N N . THR B 1 269 ? 16.511 -17.042 2.486 1.00 19.57 266 THR B N 1
ATOM 4321 C CA . THR B 1 269 ? 16.161 -15.658 2.186 1.00 19.95 266 THR B CA 1
ATOM 4322 C C . THR B 1 269 ? 17.407 -14.829 1.909 1.00 20.26 266 THR B C 1
ATOM 4323 O O . THR B 1 269 ? 17.360 -13.592 1.957 1.00 20.17 266 THR B O 1
ATOM 4327 N N . LYS B 1 270 ? 18.516 -15.513 1.610 1.00 20.65 267 LYS B N 1
ATOM 4328 C CA . LYS B 1 270 ? 19.794 -14.842 1.404 1.00 21.35 267 LYS B CA 1
ATOM 4329 C C . LYS B 1 270 ? 19.741 -13.749 0.328 1.00 21.81 267 LYS B C 1
ATOM 4330 O O . LYS B 1 270 ? 20.325 -12.679 0.509 1.00 22.20 267 LYS B O 1
ATOM 4336 N N . TYR B 1 271 ? 19.026 -14.003 -0.767 1.00 21.97 268 TYR B N 1
ATOM 4337 C CA . TYR B 1 271 ? 18.996 -13.066 -1.896 1.00 22.25 268 TYR B CA 1
ATOM 4338 C C . TYR B 1 271 ? 17.690 -12.282 -2.045 1.00 22.79 268 TYR B C 1
ATOM 4339 O O . TYR B 1 271 ? 17.628 -11.313 -2.808 1.00 23.51 268 TYR B O 1
ATOM 4348 N N . THR B 1 272 ? 16.652 -12.703 -1.318 1.00 22.95 269 THR B N 1
ATOM 4349 C CA . THR B 1 272 ? 15.328 -12.053 -1.344 1.00 22.64 269 THR B CA 1
ATOM 4350 C C . THR B 1 272 ? 14.512 -12.568 -0.163 1.00 23.13 269 THR B C 1
ATOM 4351 O O . THR B 1 272 ? 14.747 -13.687 0.303 1.00 22.80 269 THR B O 1
ATOM 4355 N N . ASP B 1 273 ? 13.552 -11.769 0.310 1.00 23.60 270 ASP B N 1
ATOM 4356 C CA . ASP B 1 273 ? 12.697 -12.170 1.440 1.00 23.88 270 ASP B CA 1
ATOM 4357 C C . ASP B 1 273 ? 11.594 -13.126 0.994 1.00 23.21 270 ASP B C 1
ATOM 4358 O O . ASP B 1 273 ? 10.923 -13.748 1.824 1.00 23.66 270 ASP B O 1
ATOM 4363 N N . THR B 1 274 ? 11.385 -13.216 -0.312 1.00 22.02 271 THR B N 1
ATOM 4364 C CA . THR B 1 274 ? 10.336 -14.062 -0.862 1.00 21.08 271 THR B CA 1
ATOM 4365 C C . THR B 1 274 ? 10.929 -14.995 -1.932 1.00 20.55 271 THR B C 1
ATOM 4366 O O . THR B 1 274 ? 10.608 -14.881 -3.117 1.00 20.42 271 THR B O 1
ATOM 4370 N N . PRO B 1 275 ? 11.811 -15.925 -1.514 1.00 19.76 272 PRO B N 1
ATOM 4371 C CA . PRO B 1 275 ? 12.583 -16.694 -2.496 1.00 19.25 272 PRO B CA 1
ATOM 4372 C C . PRO B 1 275 ? 11.754 -17.544 -3.465 1.00 18.73 272 PRO B C 1
ATOM 4373 O O . PRO B 1 275 ? 12.165 -17.733 -4.596 1.00 18.51 272 PRO B O 1
ATOM 4377 N N . PHE B 1 276 ? 10.603 -18.048 -3.035 1.00 18.42 273 PHE B N 1
ATOM 4378 C CA . PHE B 1 276 ? 9.778 -18.866 -3.927 1.00 18.24 273 PHE B CA 1
ATOM 4379 C C . PHE B 1 276 ? 8.542 -18.121 -4.445 1.00 18.72 273 PHE B C 1
ATOM 4380 O O . PHE B 1 276 ? 7.449 -18.702 -4.535 1.00 19.23 273 PHE B O 1
ATOM 4388 N N . ASP B 1 277 ? 8.711 -16.841 -4.801 1.00 18.43 274 ASP B N 1
ATOM 4389 C CA . ASP B 1 277 ? 7.587 -16.032 -5.302 1.00 18.23 274 ASP B CA 1
ATOM 4390 C C . ASP B 1 277 ? 7.331 -16.221 -6.802 1.00 17.89 274 ASP B C 1
ATOM 4391 O O . ASP B 1 277 ? 6.519 -15.503 -7.392 1.00 17.41 274 ASP B O 1
ATOM 4396 N N . ARG B 1 278 ? 8.017 -17.183 -7.421 1.00 17.57 275 ARG B N 1
ATOM 4397 C CA . ARG B 1 278 ? 7.819 -17.442 -8.853 1.00 17.60 275 ARG B CA 1
ATOM 4398 C C . ARG B 1 278 ? 7.176 -18.799 -9.126 1.00 17.32 275 ARG B C 1
ATOM 4399 O O . ARG B 1 278 ? 7.477 -19.766 -8.441 1.00 17.69 275 ARG B O 1
ATOM 4407 N N . PRO B 1 279 ? 6.282 -18.868 -10.126 1.00 17.11 276 PRO B N 1
ATOM 4408 C CA . PRO B 1 279 ? 5.678 -20.161 -10.510 1.00 16.92 276 PRO B CA 1
ATOM 4409 C C . PRO B 1 279 ? 6.682 -21.110 -11.154 1.00 16.38 276 PRO B C 1
ATOM 4410 O O . PRO B 1 279 ? 7.792 -20.704 -11.473 1.00 16.49 276 PRO B O 1
ATOM 4414 N N . MET B 1 280 ? 6.276 -22.358 -11.361 1.00 16.05 277 MET B N 1
ATOM 4415 C CA . MET B 1 280 ? 7.171 -23.391 -11.858 1.00 15.52 277 MET B CA 1
ATOM 4416 C C . MET B 1 280 ? 6.495 -24.326 -12.855 1.00 15.39 277 MET B C 1
ATOM 4417 O O . MET B 1 280 ? 5.272 -24.315 -13.006 1.00 15.27 277 MET B O 1
ATOM 4422 N N . PHE B 1 281 ? 7.304 -25.140 -13.529 1.00 14.77 278 PHE B N 1
ATOM 4423 C CA . PHE B 1 281 ? 6.800 -26.254 -14.322 1.00 14.14 278 PHE B CA 1
ATOM 4424 C C . PHE B 1 281 ? 7.162 -27.525 -13.578 1.00 13.84 278 PHE B C 1
ATOM 4425 O O . PHE B 1 281 ? 8.046 -27.497 -12.736 1.00 13.86 278 PHE B O 1
ATOM 4433 N N . ILE B 1 282 ? 6.475 -28.625 -13.873 1.00 14.02 279 ILE B N 1
ATOM 4434 C CA . ILE B 1 282 ? 6.781 -29.944 -13.278 1.00 13.98 279 ILE B CA 1
ATOM 4435 C C . ILE B 1 282 ? 7.879 -30.652 -14.046 1.00 13.64 279 ILE B C 1
ATOM 4436 O O . ILE B 1 282 ? 7.857 -30.685 -15.273 1.00 13.68 279 ILE B O 1
ATOM 4441 N N . HIS B 1 283 ? 8.827 -31.232 -13.318 1.00 13.83 280 HIS B N 1
ATOM 4442 C CA . HIS B 1 283 ? 9.827 -32.117 -13.904 1.00 13.84 280 HIS B CA 1
ATOM 4443 C C . HIS B 1 283 ? 9.743 -33.513 -13.352 1.00 14.08 280 HIS B C 1
ATOM 4444 O O . HIS B 1 283 ? 9.608 -33.700 -12.140 1.00 14.41 280 HIS B O 1
ATOM 4451 N N . ILE B 1 284 ? 9.839 -34.493 -14.247 1.00 14.13 281 ILE B N 1
ATOM 4452 C CA . ILE B 1 284 ? 9.846 -35.898 -13.853 1.00 14.29 281 ILE B CA 1
ATOM 4453 C C . ILE B 1 284 ? 10.996 -36.542 -14.589 1.00 14.56 281 ILE B C 1
ATOM 4454 O O . ILE B 1 284 ? 10.955 -36.697 -15.811 1.00 14.33 281 ILE B O 1
ATOM 4459 N N . VAL B 1 285 ? 12.025 -36.916 -13.838 1.00 14.82 282 VAL B N 1
ATOM 4460 C CA . VAL B 1 285 ? 13.335 -37.120 -14.420 1.00 15.43 282 VAL B CA 1
ATOM 4461 C C . VAL B 1 285 ? 14.074 -38.382 -13.934 1.00 16.17 282 VAL B C 1
ATOM 4462 O O . VAL B 1 285 ? 13.977 -38.803 -12.776 1.00 16.34 282 VAL B O 1
ATOM 4466 N N . THR B 1 286 ? 14.825 -38.976 -14.843 1.00 16.26 283 THR B N 1
ATOM 4467 C CA . THR B 1 286 ? 15.625 -40.121 -14.511 1.00 16.84 283 THR B CA 1
ATOM 4468 C C . THR B 1 286 ? 17.081 -39.805 -14.874 1.00 16.87 283 THR B C 1
ATOM 4469 O O . THR B 1 286 ? 17.395 -39.496 -16.026 1.00 16.75 283 THR B O 1
ATOM 4473 N N . GLU B 1 287 ? 17.963 -39.856 -13.881 1.00 17.19 284 GLU B N 1
ATOM 4474 C CA . GLU B 1 287 ? 19.329 -39.408 -14.089 1.00 17.46 284 GLU B CA 1
ATOM 4475 C C . GLU B 1 287 ? 20.404 -40.202 -13.362 1.00 17.64 284 GLU B C 1
ATOM 4476 O O . GLU B 1 287 ? 20.153 -41.012 -12.476 1.00 17.96 284 GLU B O 1
ATOM 4482 N N . THR B 1 288 ? 21.620 -39.912 -13.781 1.00 17.86 285 THR B N 1
ATOM 4483 C CA . THR B 1 288 ? 22.854 -40.395 -13.212 1.00 17.58 285 THR B CA 1
ATOM 4484 C C . THR B 1 288 ? 23.414 -39.289 -12.294 1.00 17.56 285 THR B C 1
ATOM 4485 O O . THR B 1 288 ? 23.223 -38.100 -12.570 1.00 16.78 285 THR B O 1
ATOM 4489 N N . TYR B 1 289 ? 24.048 -39.692 -11.186 1.00 17.68 286 TYR B N 1
ATOM 4490 C CA . TYR B 1 289 ? 24.711 -38.772 -10.262 1.00 18.10 286 TYR B CA 1
ATOM 4491 C C . TYR B 1 289 ? 26.218 -39.055 -10.206 1.00 18.70 286 TYR B C 1
ATOM 4492 O O . TYR B 1 289 ? 26.639 -40.215 -10.227 1.00 18.65 286 TYR B O 1
ATOM 4501 N N . ASP B 1 290 ? 27.015 -37.994 -10.091 1.00 19.33 287 ASP B N 1
ATOM 4502 C CA . ASP B 1 290 ? 28.474 -38.107 -10.015 1.00 20.05 287 ASP B CA 1
ATOM 4503 C C . ASP B 1 290 ? 28.950 -38.885 -8.796 1.00 20.30 287 ASP B C 1
ATOM 4504 O O . ASP B 1 290 ? 29.999 -39.510 -8.838 1.00 20.76 287 ASP B O 1
ATOM 4509 N N . TRP B 1 291 ? 28.175 -38.849 -7.713 1.00 20.59 288 TRP B N 1
ATOM 4510 C CA . TRP B 1 291 ? 28.527 -39.571 -6.488 1.00 20.26 288 TRP B CA 1
ATOM 4511 C C . TRP B 1 291 ? 28.087 -41.040 -6.490 1.00 20.36 288 TRP B C 1
ATOM 4512 O O . TRP B 1 291 ? 28.323 -41.772 -5.528 1.00 20.26 288 TRP B O 1
ATOM 4523 N N . GLU B 1 292 ? 27.450 -41.464 -7.571 1.00 20.43 289 GLU B N 1
ATOM 4524 C CA . GLU B 1 292 ? 27.152 -42.867 -7.780 1.00 21.09 289 GLU B CA 1
ATOM 4525 C C . GLU B 1 292 ? 27.687 -43.264 -9.156 1.00 22.04 289 GLU B C 1
ATOM 4526 O O . GLU B 1 292 ? 26.945 -43.339 -10.136 1.00 21.81 289 GLU B O 1
ATOM 4532 N N . LYS B 1 293 ? 28.996 -43.489 -9.203 1.00 23.73 290 LYS B N 1
ATOM 4533 C CA . LYS B 1 293 ? 29.731 -43.831 -10.421 1.00 25.11 290 LYS B CA 1
ATOM 4534 C C . LYS B 1 293 ? 29.424 -45.250 -10.902 1.00 25.14 290 LYS B C 1
ATOM 4535 O O . LYS B 1 293 ? 29.674 -45.584 -12.056 1.00 24.98 290 LYS B O 1
ATOM 4541 N N . GLN B 1 294 ? 28.873 -46.086 -10.023 1.00 25.47 291 GLN B N 1
ATOM 4542 C CA . GLN B 1 294 ? 28.487 -47.439 -10.426 1.00 25.93 291 GLN B CA 1
ATOM 4543 C C . GLN B 1 294 ? 27.137 -47.464 -11.153 1.00 26.11 291 GLN B C 1
ATOM 4544 O O . GLN B 1 294 ? 26.200 -48.176 -10.792 1.00 26.43 291 GLN B O 1
ATOM 4550 N N . VAL B 1 295 ? 27.092 -46.627 -12.181 1.00 26.24 292 VAL B N 1
ATOM 4551 C CA . VAL B 1 295 ? 26.071 -46.541 -13.217 1.00 26.37 292 VAL B CA 1
ATOM 4552 C C . VAL B 1 295 ? 25.534 -47.903 -13.694 1.00 26.15 292 VAL B C 1
ATOM 4553 O O . VAL B 1 295 ? 26.243 -48.900 -13.619 1.00 26.34 292 VAL B O 1
ATOM 4557 N N . PRO B 1 296 ? 24.272 -47.957 -14.171 1.00 25.82 293 PRO B N 1
ATOM 4558 C CA . PRO B 1 296 ? 23.794 -49.252 -14.621 1.00 25.74 293 PRO B CA 1
ATOM 4559 C C . PRO B 1 296 ? 24.521 -49.743 -15.872 1.00 25.94 293 PRO B C 1
ATOM 4560 O O . PRO B 1 296 ? 24.780 -48.966 -16.809 1.00 25.78 293 PRO B O 1
ATOM 4564 N N . THR B 1 297 ? 24.851 -51.032 -15.842 1.00 25.93 294 THR B N 1
ATOM 4565 C CA . THR B 1 297 ? 25.538 -51.744 -16.907 1.00 26.04 294 THR B CA 1
ATOM 4566 C C . THR B 1 297 ? 24.482 -52.343 -17.825 1.00 26.39 294 THR B C 1
ATOM 4567 O O . THR B 1 297 ? 23.304 -52.418 -17.448 1.00 26.54 294 THR B O 1
ATOM 4571 N N . ALA B 1 298 ? 24.890 -52.766 -19.023 1.00 26.68 295 ALA B N 1
ATOM 4572 C CA . ALA B 1 298 ? 23.950 -53.365 -19.979 1.00 26.85 295 ALA B CA 1
ATOM 4573 C C . ALA B 1 298 ? 23.269 -54.591 -19.363 1.00 26.81 295 ALA B C 1
ATOM 4574 O O . ALA B 1 298 ? 22.051 -54.776 -19.511 1.00 27.05 295 ALA B O 1
ATOM 4576 N N . GLU B 1 299 ? 24.064 -55.401 -18.659 1.00 26.41 296 GLU B N 1
ATOM 4577 C CA . GLU B 1 299 ? 23.563 -56.509 -17.843 1.00 26.52 296 GLU B CA 1
ATOM 4578 C C . GLU B 1 299 ? 22.498 -56.066 -16.818 1.00 26.20 296 GLU B C 1
ATOM 4579 O O . GLU B 1 299 ? 21.439 -56.686 -16.729 1.00 25.79 296 GLU B O 1
ATOM 4585 N N . ASP B 1 300 ? 22.773 -55.002 -16.055 1.00 26.09 297 ASP B N 1
ATOM 4586 C CA . ASP B 1 300 ? 21.767 -54.442 -15.129 1.00 26.37 297 ASP B CA 1
ATOM 4587 C C . ASP B 1 300 ? 20.458 -54.139 -15.860 1.00 26.54 297 ASP B C 1
ATOM 4588 O O . ASP B 1 300 ? 19.366 -54.475 -15.387 1.00 26.38 297 ASP B O 1
ATOM 4593 N N . LEU B 1 301 ? 20.581 -53.533 -17.033 1.00 26.65 298 LEU B N 1
ATOM 4594 C CA . LEU B 1 301 ? 19.410 -53.048 -17.757 1.00 27.25 298 LEU B CA 1
ATOM 4595 C C . LEU B 1 301 ? 18.673 -54.112 -18.573 1.00 27.67 298 LEU B C 1
ATOM 4596 O O . LEU B 1 301 ? 17.657 -53.810 -19.184 1.00 27.74 298 LEU B O 1
ATOM 4601 N N . LYS B 1 302 ? 19.182 -55.343 -18.575 1.00 28.43 299 LYS B N 1
ATOM 4602 C CA . LYS B 1 302 ? 18.505 -56.471 -19.228 1.00 29.37 299 LYS B CA 1
ATOM 4603 C C . LYS B 1 302 ? 17.026 -56.592 -18.798 1.00 29.24 299 LYS B C 1
ATOM 4604 O O . LYS B 1 302 ? 16.161 -56.786 -19.652 1.00 29.00 299 LYS B O 1
ATOM 4610 N N . ASP B 1 303 ? 16.756 -56.456 -17.491 1.00 29.49 300 ASP B N 1
ATOM 4611 C CA . ASP B 1 303 ? 15.398 -56.532 -16.931 1.00 29.81 300 ASP B CA 1
ATOM 4612 C C . ASP B 1 303 ? 14.695 -55.176 -17.040 1.00 30.47 300 ASP B C 1
ATOM 4613 O O . ASP B 1 303 ? 15.054 -54.206 -16.340 1.00 30.47 300 ASP B O 1
ATOM 4618 N N . LYS B 1 304 ? 13.679 -55.131 -17.899 1.00 30.45 301 LYS B N 1
ATOM 4619 C CA . LYS B 1 304 ? 13.048 -53.886 -18.299 1.00 31.01 301 LYS B CA 1
ATOM 4620 C C . LYS B 1 304 ? 12.086 -53.370 -17.241 1.00 30.99 301 LYS B C 1
ATOM 4621 O O . LYS B 1 304 ? 12.116 -52.178 -16.899 1.00 30.93 301 LYS B O 1
ATOM 4627 N N . ASP B 1 305 ? 11.261 -54.273 -16.712 1.00 30.68 302 ASP B N 1
ATOM 4628 C CA . ASP B 1 305 ? 10.393 -53.971 -15.576 1.00 30.45 302 ASP B CA 1
ATOM 4629 C C . ASP B 1 305 ? 11.178 -53.304 -14.432 1.00 29.70 302 ASP B C 1
ATOM 4630 O O . ASP B 1 305 ? 10.774 -52.250 -13.944 1.00 29.80 302 ASP B O 1
ATOM 4635 N N . LYS B 1 306 ? 12.308 -53.904 -14.045 1.00 28.84 303 LYS B N 1
ATOM 4636 C CA . LYS B 1 306 ? 13.145 -53.422 -12.934 1.00 27.93 303 LYS B CA 1
ATOM 4637 C C . LYS B 1 306 ? 13.963 -52.194 -13.289 1.00 26.95 303 LYS B C 1
ATOM 4638 O O . LYS B 1 306 ? 14.459 -51.499 -12.399 1.00 27.09 303 LYS B O 1
ATOM 4644 N N . SER B 1 307 ? 14.123 -51.948 -14.586 1.00 25.76 304 SER B N 1
ATOM 4645 C CA . SER B 1 307 ? 14.818 -50.763 -15.083 1.00 24.54 304 SER B CA 1
ATOM 4646 C C . SER B 1 307 ? 13.896 -49.556 -15.224 1.00 23.32 304 SER B C 1
ATOM 4647 O O . SER B 1 307 ? 14.342 -48.483 -15.623 1.00 23.20 304 SER B O 1
ATOM 4650 N N . THR B 1 308 ? 12.618 -49.742 -14.901 1.00 22.09 305 THR B N 1
ATOM 4651 C CA . THR B 1 308 ? 11.603 -48.718 -15.105 1.00 20.98 305 THR B CA 1
ATOM 4652 C C . THR B 1 308 ? 11.177 -48.062 -13.792 1.00 20.28 305 THR B C 1
ATOM 4653 O O . THR B 1 308 ? 10.878 -48.751 -12.820 1.00 20.33 305 THR B O 1
ATOM 4657 N N . THR B 1 309 ? 11.190 -46.729 -13.777 1.00 19.29 306 THR B N 1
ATOM 4658 C CA . THR B 1 309 ? 10.506 -45.938 -12.759 1.00 18.20 306 THR B CA 1
ATOM 4659 C C . THR B 1 309 ? 9.056 -45.770 -13.187 1.00 17.82 306 THR B C 1
ATOM 4660 O O . THR B 1 309 ? 8.787 -45.339 -14.312 1.00 18.20 306 THR B O 1
ATOM 4664 N N . TYR B 1 310 ? 8.131 -46.090 -12.288 1.00 17.29 307 TYR B N 1
ATOM 4665 C CA . TYR B 1 310 ? 6.709 -46.035 -12.582 1.00 17.06 307 TYR B CA 1
ATOM 4666 C C . TYR B 1 310 ? 6.053 -44.934 -11.760 1.00 17.30 307 TYR B C 1
ATOM 4667 O O . TYR B 1 310 ? 6.256 -44.850 -10.545 1.00 17.55 307 TYR B O 1
ATOM 4676 N N . TYR B 1 311 ? 5.264 -44.100 -12.434 1.00 17.06 308 TYR B N 1
ATOM 4677 C CA . TYR B 1 311 ? 4.420 -43.111 -11.786 1.00 16.53 308 TYR B CA 1
ATOM 4678 C C . TYR B 1 311 ? 2.964 -43.487 -12.025 1.00 16.68 308 TYR B C 1
ATOM 4679 O O . TYR B 1 311 ? 2.477 -43.467 -13.154 1.00 17.16 308 TYR B O 1
ATOM 4688 N N . ASP B 1 312 ? 2.272 -43.855 -10.960 1.00 16.49 309 ASP B N 1
ATOM 4689 C CA . ASP B 1 312 ? 0.864 -44.186 -11.055 1.00 16.59 309 ASP B CA 1
ATOM 4690 C C . ASP B 1 312 ? 0.083 -42.923 -11.403 1.00 16.58 309 ASP B C 1
ATOM 4691 O O . ASP B 1 312 ? -0.820 -42.937 -12.241 1.00 16.62 309 ASP B O 1
ATOM 4696 N N . TRP B 1 313 ? 0.426 -41.828 -10.746 1.00 16.61 310 TRP B N 1
ATOM 4697 C CA . TRP B 1 313 ? -0.189 -40.555 -11.068 1.00 16.69 310 TRP B CA 1
ATOM 4698 C C . TRP B 1 313 ? 0.627 -39.402 -10.576 1.00 16.57 310 TRP B C 1
ATOM 4699 O O . TRP B 1 313 ? 1.568 -39.563 -9.803 1.00 16.72 310 TRP B O 1
ATOM 4710 N N . VAL B 1 314 ? 0.249 -38.234 -11.066 1.00 16.86 311 VAL B N 1
ATOM 4711 C CA . VAL B 1 314 ? 0.716 -36.972 -10.554 1.00 17.07 311 VAL B CA 1
ATOM 4712 C C . VAL B 1 314 ? -0.557 -36.186 -10.298 1.00 17.02 311 VAL B C 1
ATOM 4713 O O . VAL B 1 314 ? -1.421 -36.080 -11.174 1.00 17.01 311 VAL B O 1
ATOM 4717 N N . ARG B 1 315 ? -0.694 -35.671 -9.082 1.00 17.27 312 ARG B N 1
ATOM 4718 C CA . ARG B 1 315 ? -1.874 -34.882 -8.726 1.00 17.35 312 ARG B CA 1
ATOM 4719 C C . ARG B 1 315 ? -1.511 -33.506 -8.171 1.00 17.14 312 ARG B C 1
ATOM 4720 O O . ARG B 1 315 ? -0.577 -33.381 -7.385 1.00 17.46 312 ARG B O 1
ATOM 4728 N N . ALA B 1 316 ? -2.226 -32.475 -8.613 1.00 17.35 313 ALA B N 1
ATOM 4729 C CA . ALA B 1 316 ? -1.943 -31.092 -8.202 1.00 17.44 313 ALA B CA 1
ATOM 4730 C C . ALA B 1 316 ? -3.198 -30.342 -7.780 1.00 17.65 313 ALA B C 1
ATOM 4731 O O . ALA B 1 316 ? -4.252 -30.508 -8.380 1.00 17.28 313 ALA B O 1
ATOM 4733 N N . TYR B 1 317 ? -3.064 -29.513 -6.747 1.00 18.24 314 TYR B N 1
ATOM 4734 C CA . TYR B 1 317 ? -4.197 -28.840 -6.123 1.00 18.98 314 TYR B CA 1
ATOM 4735 C C . TYR B 1 317 ? -3.930 -27.365 -5.849 1.00 19.99 314 TYR B C 1
ATOM 4736 O O . TYR B 1 317 ? -2.790 -26.979 -5.597 1.00 20.11 314 TYR B O 1
ATOM 4745 N N . LYS B 1 318 ? -4.984 -26.550 -5.916 1.00 21.27 315 LYS B N 1
ATOM 4746 C CA . LYS B 1 318 ? -4.939 -25.131 -5.512 1.00 22.64 315 LYS B CA 1
ATOM 4747 C C . LYS B 1 318 ? -5.825 -24.921 -4.290 1.00 22.82 315 LYS B C 1
ATOM 4748 O O . LYS B 1 318 ? -6.830 -25.600 -4.131 1.00 22.47 315 LYS B O 1
ATOM 4754 N N . LEU B 1 319 ? -5.467 -23.951 -3.455 1.00 23.85 316 LEU B N 1
ATOM 4755 C CA . LEU B 1 319 ? -6.380 -23.444 -2.435 1.00 24.91 316 LEU B CA 1
ATOM 4756 C C . LEU B 1 319 ? -7.302 -22.340 -2.968 1.00 26.23 316 LEU B C 1
ATOM 4757 O O . LEU B 1 319 ? -6.861 -21.365 -3.584 1.00 26.14 316 LEU B O 1
ATOM 4762 N N . VAL B 1 320 ? -8.589 -22.510 -2.692 1.00 27.55 317 VAL B N 1
ATOM 4763 C CA . VAL B 1 320 ? -9.637 -21.665 -3.224 1.00 28.84 317 VAL B CA 1
ATOM 4764 C C . VAL B 1 320 ? -10.608 -21.352 -2.077 1.00 29.98 317 VAL B C 1
ATOM 4765 O O . VAL B 1 320 ? -10.862 -22.219 -1.237 1.00 29.95 317 VAL B O 1
ATOM 4769 N N . PRO B 1 321 ? -11.135 -20.111 -2.017 1.00 31.29 318 PRO B N 1
ATOM 4770 C CA . PRO B 1 321 ? -12.154 -19.802 -1.001 1.00 32.27 318 PRO B CA 1
ATOM 4771 C C . PRO B 1 321 ? -13.367 -20.711 -1.152 1.00 33.20 318 PRO B C 1
ATOM 4772 O O . PRO B 1 321 ? -13.809 -20.943 -2.274 1.00 32.96 318 PRO B O 1
ATOM 4776 N N . ILE B 1 322 ? -13.865 -21.239 -0.029 1.00 34.66 319 ILE B N 1
ATOM 4777 C CA . ILE B 1 322 ? -15.074 -22.085 0.014 1.00 36.17 319 ILE B CA 1
ATOM 4778 C C . ILE B 1 322 ? -16.286 -21.441 -0.704 1.00 37.27 319 ILE B C 1
ATOM 4779 O O . ILE B 1 322 ? -16.974 -22.093 -1.513 1.00 37.60 319 ILE B O 1
ATOM 4784 N N . GLU B 1 323 ? -16.536 -20.166 -0.404 1.00 38.09 320 GLU B N 1
ATOM 4785 C CA . GLU B 1 323 ? -17.649 -19.435 -1.003 1.00 39.24 320 GLU B CA 1
ATOM 4786 C C . GLU B 1 323 ? -17.235 -17.986 -1.281 1.00 39.73 320 GLU B C 1
ATOM 4787 O O . GLU B 1 323 ? -16.094 -17.590 -1.000 1.00 40.31 320 GLU B O 1
#

Nearest PDB structures (foldseek):
  4awd-assembly1_A  TM=1.003E+00  e=6.081E-66  Phocaeicola plebeius
  4awd-assembly2_B  TM=1.000E+00  e=6.639E-60  Phocaeicola plebeius
  4ate-assembly1_A  TM=8.194E-01  e=3.591E-20  Zobellia galactanivorans
  6hy3-assembly1_A  TM=8.042E-01  e=2.082E-20  Zobellia galactanivorans
  7fgz-assembly1_A  TM=8.131E-01  e=1.464E-18  Aquimarina sp.

CATH classification: 2.60.120.200